Protein 6RQQ (pdb70)

GO terms:
  GO:0005886 plasma membrane (C, IDA)
  GO:0008270 zinc ion binding (F, IDA)
  GO:0004089 carbonate dehydratase activity (F, IDA)
  GO:0016020 membrane (C, TAS)
  GO:0004089 carbonate dehydratase activity (F, TAS)
  GO:0005886 plasma membrane (C, TAS)
  GO:0005515 protein binding (F, IPI)
  GO:0140677 molecular function activator activity (F, IDA)

Sequence (511 aa):
HWRYGGDPPWPRVSSPACAGRFQSPVDIRPQLAAFSSPALRPLELLSGFQLPPLPELLRLRNNGHHSVQLTLPPGLEMMKLGPGREYRALQLHLLHWGAAGRPGSEHTVEEGHRFPAEIHVVHLSTKYARVDEALGRPGGLAVLAAFLLEEEGPEENSSAYEQLLSRLEEIAEEGSETQVPGLDISALLPSDFSRYFQYEGSLTTPPCAQGVIWTVFNQTVSLSAKQLHTLSDTLWGPGDSRLLQLNFRATQPLNGRVIEASFPAGVDHWRYGGDPPWPRVSSPACAGRFQSPVDIRPQQLAAFSSPALRPLELLSGFQLPPLPELLRLRNNGHHSVQLTLPPGLEMMKLGPGREYRALQLHLLHWGAAGRPGSEHTVEGHRFPAEIHVVHLSTKARVDEALGRPGGLAVLAAFLLEEEGPEENSSAYEQLLSRLEEIAEEGSETQVPGLDISALLPSDFSRYFQYEGSLTTPPCAQGVIWTVFNQTVSLSAKQLHTLSDTLWGPGDSRLLQLNFRATQPLNGRVIEASFPPAGVD

Solvent-accessible surface area: 23249 Å² total; per-residue (Å²): 164,54,147,48,57,63,137,83,64,36,51,185,131,16,101,56,5,70,30,145,81,3,0,0,0,43,0,119,23,122,118,19,42,110,20,84,81,11,142,68,7,109,38,58,44,5,145,31,77,92,134,102,83,8,114,3,80,0,40,3,24,6,5,52,0,62,10,32,135,52,2,102,2,67,6,13,119,84,67,80,6,81,7,50,34,1,25,9,3,2,2,20,62,82,140,59,0,0,0,0,6,32,98,56,102,64,24,43,1,0,0,1,0,15,0,4,14,67,169,34,77,131,61,91,44,1,67,43,125,114,14,0,6,1,4,0,0,0,4,0,55,112,12,134,139,97,30,88,15,2,50,87,8,8,65,59,2,62,90,0,10,72,70,37,38,90,14,99,2,59,8,7,55,0,27,48,0,10,5,104,30,50,43,115,0,2,10,10,81,0,0,34,8,37,26,70,0,15,52,7,2,22,4,0,0,1,66,70,32,11,57,0,14,43,142,2,26,42,24,2,9,26,3,0,27,3,27,63,62,71,62,8,52,53,1,44,20,66,49,41,86,56,55,80,36,90,8,59,3,14,16,100,48,63,147,178,181,55,86,12,87,39,142,56,84,32,48,183,137,17,103,56,5,70,30,147,80,3,0,0,0,42,0,116,27,108,125,19,43,109,19,83,32,11,142,67,7,110,37,59,44,5,147,30,76,94,132,102,82,8,117,3,81,0,38,0,19,6,4,54,0,62,10,32,136,52,2,102,2,71,5,14,32,17,52,50,5,84,7,51,33,2,25,8,3,2,2,20,70,84,139,60,0,0,0,0,6,31,94,56,102,66,24,43,1,0,0,1,0,15,0,6,19,60,86,85,131,59,89,63,10,65,44,126,76,12,8,5,1,3,0,0,0,4,0,54,114,12,136,138,100,30,84,17,2,52,90,9,8,63,58,2,132,92,0,17,125,70,38,37,92,14,99,1,60,8,8,55,0,27,47,0,10,4,105,29,49,44,115,0,2,11,10,82,0,0,32,8,37,26,69,0,15,53,6,2,19,4,0,0,1,66,70,32,12,56,0,15,42,155,4,25,94,40,1,10,56,16,1,84,1,30,70,130,49,91,2,45,55,0,44,21,66,49,41,87,56,54,80,36,89,9,59,2,14,19,97,27,60,129,194

InterPro domains:
  IPR001148 Alpha carbonic anhydrase domain [PF00194] (148-390)
  IPR001148 Alpha carbonic anhydrase domain [PS51144] (139-390)
  IPR001148 Alpha carbonic anhydrase domain [SM01057] (141-390)
  IPR018338 Carbonic anhydrase, alpha-class, conserved site [PS00162] (237-253)
  IPR023561 Carbonic anhydrase, alpha-class [PTHR18952] (139-385)
  IPR036398 Alpha carbonic anhydrase domain superfamily [G3DSA:3.10.200.10] (140-399)
  IPR036398 Alpha carbonic anhydrase domain superfamily [SSF51069] (140-390)

Nearest PDB structures (foldseek):
  6rqu-assembly1_A  TM=1.000E+00  e=1.188E-52  Homo sapiens
  6y74-assembly1_B  TM=9.932E-01  e=5.624E-49  Homo sapiens
  8co0-assembly1_A  TM=9.921E-01  e=6.975E-47  Homo sapiens
  6g9u-assembly1_B  TM=1.000E+00  e=5.061E-46  Homo sapiens
  9flf-assembly1_A  TM=1.000E+00  e=1.130E-45  Homo sapiens

Foldseek 3Di:
DDDPDDDPDPCVPQVCCPPAFADDAEAEQAQFAADQQFFFKDKPPLADAQPPWWKWAQQQLWIKTFDDWDIWIARHVPQIWTWGIKTKWAAAVVDAADAYHYVNHGAGMKMKTKIAGPVDDDPVVQFQAASGMEIEMAGEHADADALVQLCQVLVCLQVNQENGDMDIGTRGRNCSQDDPGRQKWKWWWHFPQHPNGTTNYIYIYHPDHHHHHPVSSNSRAARHAHPPGHGNHSSYHHHDDNNPTHMHINDRDHDD/DDDPPDVPDDCVPQVCQPPQFADDAEAEQQQFAADQQFFFKDKPPLADAQPPWWKWAQQQLWIKTFDDWDIWIARHPPQIWTWGIKTKWAAAVVDAADAYHYVPHGAGMKMKTKIAGPVPDPVVQFQAASGMEIEMAGEHADADALVQCCQVLVCLQVNQEHGDMDIGTRGRNCSQDDPGRQKWKWWWHFPQDPNGTTNYIYIYHPDHHHHHPVSSNSRAARHAHPPGHGNRSSYHHHDDNNPTHMHINDRDDDD

B-factor: mean 22.8, std 10.6, range [8.65, 85.71]

Organism: Homo sapiens (NCBI:txid9606)

Secondary structure (DSSP, 8-state):
---SSSSS-STTT-GGGG-SS-S--EE-GGGSEE-TT-PPPEEES-B--S-S-EEEEE-SS-EEEEPPTT-EEEEETTEEEEEEEEEEEE-BTTB---SSEETTEEPSEEEEEEEEETT-SSHHHHTTS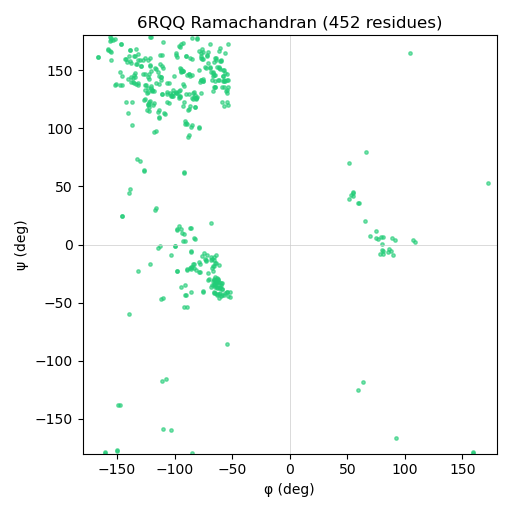TTSEEEEEEEEEE-SS--HHHHHHHTTSGGG-STT-EEEE---BGGGGS-S--S-EEEEEEE-SSTT--EEEEEEEESS-EEE-HHHHHHHHHS-B-STT-BS----PPP---TT---EESS-----/---SS-SS-GGGT-GGGG-SS-S--EE-GGGSEE-TT-PPPEEES-B--S-S-EEEEE-SS-EEEEPPTT-EEEEETTEEEEEEEEEEEE-BTTB---SSEETTEEPSEEEEEEEEE----HHHHTTSTTSEEEEEEEEEE-SS--HHHHHHHTTSGGG-STT-EEEE---BGGGGS-S--S-EEEEEEE-SSTT--EEEEEEEESS-EEE-HHHHHHHHHS-B-STT-B-----PPP---TTPPPEESSPPP--

Structure (mmCIF, N/CA/C/O backbone):
data_6RQQ
#
_entry.id   6RQQ
#
_cell.length_a   48.940
_cell.length_b   65.100
_cell.length_c   76.290
_cell.angle_alpha   90.000
_cell.angle_beta   92.860
_cell.angle_gamma   90.000
#
_symmetry.space_group_name_H-M   'P 1 21 1'
#
loop_
_entity.id
_entity.type
_entity.pdbx_description
1 polymer 'Carbonic anhydrase 9'
2 non-polymer 'ZINC ION'
3 non-polymer 'FORMIC ACID'
4 water water
#
loop_
_atom_site.group_PDB
_atom_site.id
_atom_site.type_symbol
_atom_site.label_atom_id
_atom_site.label_alt_id
_atom_site.label_comp_id
_atom_site.label_asym_id
_atom_site.label_entity_id
_atom_site.label_seq_id
_atom_site.pdbx_PDB_ins_code
_atom_site.Cartn_x
_atom_site.Cartn_y
_atom_site.Cartn_z
_atom_site.occupancy
_atom_site.B_iso_or_equiv
_atom_site.auth_seq_id
_atom_site.auth_comp_id
_atom_site.auth_asym_id
_atom_site.auth_atom_id
_atom_site.pdbx_PDB_model_num
ATOM 1 N N . HIS A 1 1 ? 15.422 23.453 20.878 1.00 59.48 140 HIS A N 1
ATOM 2 C CA . HIS A 1 1 ? 14.502 22.653 21.678 1.00 54.29 140 HIS A CA 1
ATOM 3 C C . HIS A 1 1 ? 14.743 21.167 21.430 1.00 45.82 140 HIS A C 1
ATOM 4 O O . HIS A 1 1 ? 14.577 20.677 20.311 1.00 44.33 140 HIS A O 1
ATOM 11 N N . TRP A 1 2 ? 15.131 20.459 22.489 1.00 37.43 141 TRP A N 1
ATOM 12 C CA . TRP A 1 2 ? 15.512 19.059 22.382 1.00 33.20 141 TRP A CA 1
ATOM 13 C C . TRP A 1 2 ? 14.315 18.197 21.993 1.00 27.06 141 TRP A C 1
ATOM 14 O O . TRP A 1 2 ? 13.153 18.555 22.209 1.00 29.80 141 TRP A O 1
ATOM 25 N N . ARG A 1 3 ? 14.616 17.035 21.418 1.00 24.62 142 ARG A N 1
ATOM 26 C CA . ARG A 1 3 ? 13.589 16.111 20.966 1.00 28.28 142 ARG A CA 1
ATOM 27 C C . ARG A 1 3 ? 14.004 14.687 21.300 1.00 27.96 142 ARG A C 1
ATOM 28 O O . ARG A 1 3 ? 15.174 14.398 21.563 1.00 25.34 142 ARG A O 1
ATOM 36 N N . TYR A 1 4 ? 13.028 13.785 21.288 1.00 32.45 143 TYR A N 1
ATOM 37 C CA . TYR A 1 4 ? 13.278 12.381 21.589 1.00 35.56 143 TYR A CA 1
ATOM 38 C C . TYR A 1 4 ? 13.705 11.618 20.339 1.00 41.40 143 TYR A C 1
ATOM 39 O O . TYR A 1 4 ? 12.956 11.534 19.365 1.00 45.12 143 TYR A O 1
ATOM 48 N N . GLY A 1 5 ? 14.912 11.064 20.374 1.00 46.41 144 GLY A N 1
ATOM 49 C CA . GLY A 1 5 ? 15.439 10.312 19.250 1.00 60.15 144 GLY A CA 1
ATOM 50 C C . GLY A 1 5 ? 16.484 11.088 18.472 1.00 65.70 144 GLY A C 1
ATOM 51 O O . GLY A 1 5 ? 16.611 12.302 18.627 1.00 62.54 144 GLY A O 1
ATOM 52 N N . GLY A 1 6 ? 17.234 10.382 17.632 1.00 66.19 145 GLY A N 1
ATOM 53 C CA . GLY A 1 6 ? 18.270 11.004 16.829 1.00 63.24 145 GLY A CA 1
ATOM 54 C C . GLY A 1 6 ? 19.630 10.971 17.507 1.00 59.23 145 GLY A C 1
ATOM 55 O O . GLY A 1 6 ? 19.809 10.249 18.488 1.00 65.05 145 GLY A O 1
ATOM 56 N N . ASP A 1 7 ? 20.593 11.742 17.000 1.00 61.61 146 ASP A N 1
ATOM 57 C CA . ASP A 1 7 ? 20.402 12.607 15.836 1.00 60.86 146 ASP A CA 1
ATOM 58 C C . ASP A 1 7 ? 19.416 13.731 16.137 1.00 62.33 146 ASP A C 1
ATOM 59 O O . ASP A 1 7 ? 18.245 13.658 15.766 1.00 56.67 146 ASP A O 1
ATOM 64 N N . PRO A 1 8 ? 19.899 14.769 16.812 1.00 65.52 147 PRO A N 1
ATOM 65 C CA . PRO A 1 8 ? 21.305 14.825 17.242 1.00 55.88 147 PRO A CA 1
ATOM 66 C C . PRO A 1 8 ? 21.471 14.397 18.696 1.00 49.64 147 PRO A C 1
ATOM 67 O O . PRO A 1 8 ? 20.490 14.395 19.445 1.00 46.52 147 PRO A O 1
ATOM 71 N N . PRO A 1 9 ? 22.751 14.025 19.089 1.00 49.12 148 PRO A N 1
ATOM 72 C CA . PRO A 1 9 ? 22.850 13.626 20.504 1.00 47.21 148 PRO A CA 1
ATOM 73 C C . PRO A 1 9 ? 22.294 14.696 21.437 1.00 30.73 148 PRO A C 1
ATOM 74 O O . PRO A 1 9 ? 21.966 15.795 20.989 1.00 29.56 148 PRO A O 1
ATOM 78 N N . TRP A 1 10 ? 22.192 14.372 22.722 1.00 26.68 149 TRP A N 1
ATOM 79 C CA . TRP A 1 10 ? 21.675 15.311 23.711 1.00 23.00 149 TRP A CA 1
ATOM 80 C C . TRP A 1 10 ? 22.798 16.139 24.326 1.00 22.47 149 TRP A C 1
ATOM 81 O O . TRP A 1 10 ? 22.612 17.311 24.650 1.00 22.20 149 TRP A O 1
ATOM 92 N N . PRO A 1 11 ? 23.964 15.520 24.483 1.00 21.56 150 PRO A N 1
ATOM 93 C CA . PRO A 1 11 ? 25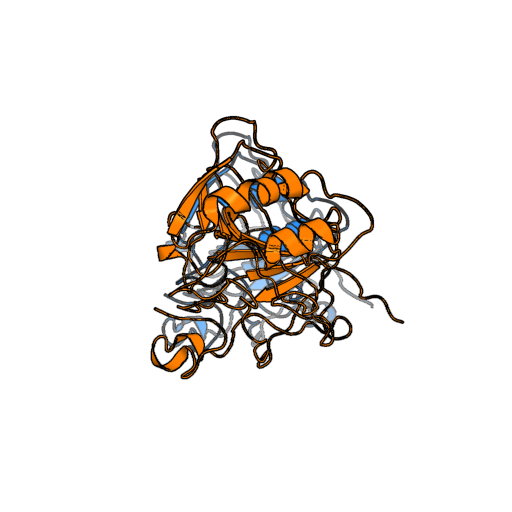.134 16.206 25.068 1.00 22.18 150 PRO A CA 1
ATOM 94 C C . PRO A 1 11 ? 25.707 17.335 24.225 1.00 21.07 150 PRO A C 1
ATOM 95 O O . PRO A 1 11 ? 26.446 18.167 24.764 1.00 24.90 150 PRO A O 1
ATOM 99 N N . ARG A 1 12 ? 25.402 17.399 22.927 1.00 24.23 151 ARG A N 1
ATOM 100 C CA . ARG A 1 12 ? 25.889 18.517 22.122 1.00 24.74 151 ARG A CA 1
ATOM 101 C C . ARG A 1 12 ? 25.360 19.844 22.647 1.00 26.95 151 ARG A C 1
ATOM 102 O O . ARG A 1 12 ? 26.071 20.857 22.633 1.00 27.89 151 ARG A O 1
ATOM 110 N N . VAL A 1 13 ? 24.116 19.855 23.117 1.00 26.54 152 VAL A N 1
ATOM 111 C CA . VAL A 1 13 ? 23.444 21.067 23.565 1.00 23.52 152 VAL A CA 1
ATOM 112 C C . VAL A 1 13 ? 23.449 21.116 25.087 1.00 26.46 152 VAL A C 1
ATOM 113 O O . VAL A 1 13 ? 23.550 22.195 25.686 1.00 24.04 152 VAL A O 1
ATOM 117 N N A SER A 1 14 ? 23.329 19.951 25.723 0.20 23.35 153 SER A N 1
ATOM 118 N N B SER A 1 14 ? 23.375 19.946 25.723 0.80 23.19 153 SER A N 1
ATOM 119 C CA A SER A 1 14 ? 23.253 19.840 27.179 0.20 22.96 153 SER A CA 1
ATOM 120 C CA B SER A 1 14 ? 23.251 19.834 27.176 0.80 22.77 153 SER A CA 1
ATOM 121 C C A SER A 1 14 ? 24.344 18.884 27.641 0.20 22.34 153 SER A C 1
ATOM 122 C C B SER A 1 14 ? 24.329 18.889 27.690 0.80 22.32 153 SER A C 1
ATOM 123 O O A SER A 1 14 ? 24.118 17.670 27.744 0.20 19.67 153 SER A O 1
ATOM 124 O O B SER A 1 14 ? 24.077 17.691 27.892 0.80 19.13 153 SER A O 1
ATOM 129 N N . PRO A 1 15 ? 25.541 19.399 27.936 1.00 20.48 154 PRO A N 1
ATOM 130 C CA . PRO A 1 15 ? 26.671 18.506 28.260 1.00 20.67 154 PRO A CA 1
ATOM 131 C C . PRO A 1 15 ? 26.466 17.587 29.457 1.00 19.14 154 PRO A C 1
ATOM 132 O O . PRO A 1 15 ? 27.037 16.489 29.471 1.00 20.24 154 PRO A O 1
ATOM 136 N N . ALA A 1 16 ? 25.686 17.995 30.463 1.00 19.84 155 ALA A N 1
ATOM 137 C CA . ALA A 1 16 ? 25.482 17.150 31.635 1.00 19.95 155 ALA A CA 1
ATOM 138 C C . ALA A 1 16 ? 24.764 15.854 31.290 1.00 17.02 155 ALA A C 1
ATOM 139 O O . ALA A 1 16 ? 24.784 14.915 32.092 1.00 19.29 155 ALA A O 1
ATOM 141 N N . CYS A 1 17 ? 24.137 15.777 30.117 1.00 17.69 156 CYS A N 1
ATOM 142 C CA . CYS A 1 17 ? 23.507 14.532 29.698 1.00 17.68 156 CYS A CA 1
ATOM 143 C C . CYS A 1 17 ? 24.510 13.427 29.416 1.00 19.46 156 CYS A C 1
ATOM 144 O O . CYS A 1 17 ? 24.106 12.267 29.285 1.00 19.83 156 CYS A O 1
ATOM 147 N N . ALA A 1 18 ? 25.797 13.752 29.334 1.00 19.82 157 ALA A N 1
ATOM 148 C CA . ALA A 1 18 ? 26.854 12.760 29.210 1.00 21.92 157 ALA A CA 1
ATOM 149 C C . ALA A 1 18 ? 27.472 12.379 30.554 1.00 22.14 157 ALA A C 1
ATOM 150 O O . ALA A 1 18 ? 28.541 11.754 30.576 1.00 25.20 157 ALA A O 1
ATOM 152 N N . GLY A 1 19 ? 26.838 12.743 31.666 1.00 21.18 158 GLY A N 1
ATOM 153 C CA . GLY A 1 19 ? 27.341 12.367 32.976 1.00 21.36 158 GLY A CA 1
ATOM 154 C C . GLY A 1 19 ? 27.407 10.860 33.155 1.00 20.30 158 GLY A C 1
ATOM 155 O O . GLY A 1 19 ? 26.875 10.078 32.371 1.00 22.34 158 GLY A O 1
ATOM 156 N N . ARG A 1 20 ? 28.073 10.447 34.237 1.00 21.61 159 ARG A N 1
ATOM 157 C CA . ARG A 1 20 ? 28.308 9.025 34.470 1.00 22.28 159 ARG A CA 1
ATOM 158 C C . ARG A 1 20 ? 27.143 8.319 35.158 1.00 23.17 159 ARG A C 1
ATOM 159 O O . ARG A 1 20 ? 27.090 7.082 35.132 1.00 22.13 159 ARG A O 1
ATOM 174 N N . PHE A 1 21 ? 26.220 9.063 35.772 1.0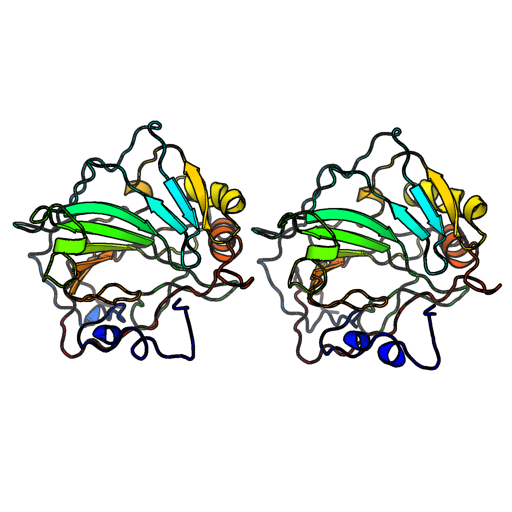0 20.36 160 PHE A N 1
ATOM 175 C CA . PHE A 1 21 ? 25.185 8.478 36.621 1.00 21.35 160 PHE A CA 1
ATOM 176 C C . PHE A 1 21 ? 23.805 8.937 36.156 1.00 16.11 160 PHE A C 1
ATOM 177 O O . PHE A 1 21 ? 23.059 9.606 36.873 1.00 19.07 160 PHE A O 1
ATOM 185 N N . GLN A 1 22 ? 23.461 8.534 34.942 1.00 16.99 161 GLN A N 1
ATOM 186 C CA . GLN A 1 22 ? 22.251 8.963 34.268 1.00 16.24 161 GLN A CA 1
ATOM 187 C C . GLN A 1 22 ? 21.138 7.927 34.399 1.00 16.08 161 GLN A C 1
ATOM 188 O O . GLN A 1 22 ? 21.364 6.763 34.750 1.00 16.78 161 GLN A O 1
ATOM 194 N N . SER A 1 23 ? 19.919 8.383 34.128 1.00 14.31 162 SER A N 1
ATOM 195 C CA . SER A 1 23 ? 18.721 7.558 34.091 1.00 14.14 162 SER A CA 1
ATOM 196 C C . SER A 1 23 ? 18.079 7.661 32.714 1.00 15.06 162 SER A C 1
ATOM 197 O O . SER A 1 23 ? 18.337 8.618 31.973 1.00 15.86 162 SER A O 1
ATOM 200 N N . PRO A 1 24 ? 17.220 6.697 32.329 1.00 14.26 163 PRO A N 1
ATOM 201 C CA . PRO A 1 24 ? 16.816 5.493 33.061 1.00 14.29 163 PRO A CA 1
ATOM 202 C C . PRO A 1 24 ? 17.859 4.390 32.923 1.00 15.34 163 PRO A C 1
ATOM 203 O O . PRO A 1 24 ? 18.855 4.574 32.216 1.00 16.81 163 PRO A O 1
ATOM 207 N N . VAL A 1 25 ? 17.641 3.263 33.607 1.00 15.05 164 VAL A N 1
ATOM 208 C CA . VAL A 1 25 ? 18.552 2.128 33.582 1.00 14.64 164 VAL A CA 1
ATOM 209 C C . VAL A 1 25 ? 17.751 0.847 33.389 1.00 15.63 164 VAL A C 1
ATOM 210 O O . VAL A 1 25 ? 16.529 0.804 33.584 1.00 15.54 164 VAL A O 1
ATOM 214 N N . ASP A 1 26 ? 18.466 -0.205 32.981 1.00 16.21 165 ASP A N 1
ATOM 215 C CA . ASP A 1 26 ? 17.931 -1.560 32.975 1.00 15.89 165 ASP A CA 1
ATOM 216 C C . ASP A 1 26 ? 18.112 -2.166 34.358 1.00 16.09 165 ASP A C 1
ATOM 217 O O . ASP A 1 26 ? 19.232 -2.204 34.884 1.00 18.05 165 ASP A O 1
ATOM 222 N N . ILE A 1 27 ? 17.016 -2.649 34.939 1.00 15.65 166 ILE A N 1
ATOM 223 C CA . ILE A 1 27 ? 17.014 -3.261 36.260 1.00 15.89 166 ILE A CA 1
ATOM 224 C C . ILE A 1 27 ? 17.122 -4.768 36.084 1.00 15.21 166 ILE A C 1
ATOM 225 O O . ILE A 1 27 ? 16.338 -5.368 35.348 1.00 16.32 166 ILE A O 1
ATOM 230 N N . ARG A 1 28 ? 18.091 -5.382 36.757 1.00 16.95 167 ARG A N 1
ATOM 231 C CA . ARG A 1 28 ? 18.242 -6.836 36.736 1.00 18.01 167 ARG A CA 1
ATOM 232 C C . ARG A 1 28 ? 18.020 -7.339 38.153 1.00 16.68 167 ARG A C 1
ATOM 233 O O . ARG A 1 28 ? 18.932 -7.262 38.996 1.00 18.56 167 ARG A O 1
ATOM 241 N N . PRO A 1 29 ? 16.806 -7.808 38.474 1.00 17.68 168 PRO A N 1
ATOM 242 C CA . PRO A 1 29 ? 16.452 -8.037 39.884 1.00 18.95 168 PRO A CA 1
ATOM 243 C C . PRO A 1 29 ? 17.340 -9.036 40.609 1.00 21.10 168 PRO A C 1
ATOM 244 O O . PRO A 1 29 ? 17.613 -8.843 41.798 1.00 21.24 168 PRO A O 1
ATOM 248 N N . GLN A 1 30 ? 17.820 -10.082 39.931 1.00 19.36 169 GLN A N 1
ATOM 249 C CA . GLN A 1 30 ? 18.680 -11.068 40.584 1.00 22.21 169 GLN A CA 1
ATOM 250 C C . GLN A 1 30 ? 20.021 -10.483 41.015 1.00 21.44 169 GLN A C 1
ATOM 251 O O . GLN A 1 30 ? 20.702 -11.085 41.854 1.00 25.16 169 GLN A O 1
ATOM 257 N N . LEU A 1 31 ? 20.419 -9.338 40.456 1.00 19.51 170 LEU A N 1
ATOM 258 C CA . LEU A 1 31 ? 21.684 -8.693 40.778 1.00 21.51 170 LEU A CA 1
ATOM 259 C C . LEU A 1 31 ? 21.530 -7.490 41.695 1.00 18.82 170 LEU A C 1
ATOM 260 O O . LEU A 1 31 ? 22.539 -6.947 42.150 1.00 22.92 170 LEU A O 1
ATOM 265 N N . ALA A 1 32 ? 20.303 -7.043 41.953 1.00 18.54 171 ALA A N 1
ATOM 266 C CA . ALA A 1 32 ? 20.099 -5.930 42.865 1.00 17.64 171 ALA A CA 1
ATOM 267 C C . ALA A 1 32 ? 20.494 -6.335 44.278 1.00 18.74 171 ALA A C 1
ATOM 268 O O . ALA A 1 32 ? 20.376 -7.499 44.671 1.00 20.38 171 ALA A O 1
ATOM 270 N N . ALA A 1 33 ? 20.982 -5.366 45.039 1.00 16.82 172 ALA A N 1
ATOM 271 C CA . ALA A 1 33 ? 21.398 -5.618 46.410 1.00 17.91 172 ALA A CA 1
ATOM 272 C C . ALA A 1 33 ? 20.173 -5.576 47.314 1.00 16.08 172 ALA A C 1
ATOM 273 O O . ALA A 1 33 ? 19.500 -4.543 47.411 1.00 16.56 172 ALA A O 1
ATOM 275 N N . PHE A 1 34 ? 19.867 -6.691 47.967 1.00 17.13 173 PHE A N 1
ATOM 276 C CA . PHE A 1 34 ? 18.759 -6.717 48.911 1.00 16.51 173 PHE A CA 1
ATOM 277 C C . PHE A 1 34 ? 19.084 -5.835 50.110 1.00 17.00 173 PHE A C 1
ATOM 278 O O . PHE A 1 34 ? 20.111 -6.024 50.774 1.00 19.29 173 PHE A O 1
ATOM 286 N N A SER A 1 35 ? 18.236 -4.838 50.360 0.43 16.09 174 SER A N 1
ATOM 287 N N B SER A 1 35 ? 18.183 -4.906 50.423 0.57 16.02 174 SER A N 1
ATOM 288 C CA A SER A 1 35 ? 18.442 -3.883 51.448 0.43 18.84 174 SER A CA 1
ATOM 289 C CA B SER A 1 35 ? 18.429 -3.882 51.434 0.57 18.80 174 SER A CA 1
ATOM 290 C C A SER A 1 35 ? 17.215 -3.867 52.345 0.43 19.98 174 SER A C 1
ATOM 291 C C B SER A 1 35 ? 17.234 -3.814 52.373 0.57 20.02 174 SER A C 1
ATOM 292 O O A SER A 1 35 ? 16.217 -3.197 52.030 0.43 18.86 174 SER A O 1
ATOM 293 O O B SER A 1 35 ? 16.283 -3.058 52.128 0.57 18.59 174 SER A O 1
ATOM 298 N N . PRO A 1 36 ? 17.251 -4.577 53.474 1.00 20.97 175 PRO A N 1
ATOM 299 C CA . PRO A 1 36 ? 16.096 -4.571 54.389 1.00 24.42 175 PRO A CA 1
ATOM 300 C C . PRO A 1 36 ? 15.868 -3.243 55.103 1.00 20.21 175 PRO A C 1
ATOM 301 O O . PRO A 1 36 ? 14.862 -3.115 55.813 1.00 26.89 175 PRO A O 1
ATOM 305 N N . ALA A 1 37 ? 16.756 -2.260 54.947 1.00 22.90 176 ALA A N 1
ATOM 306 C CA . ALA A 1 37 ? 16.494 -0.916 55.445 1.00 24.39 176 ALA A CA 1
ATOM 307 C C . ALA A 1 37 ? 15.454 -0.175 54.615 1.00 23.01 176 ALA A C 1
ATOM 308 O O . ALA A 1 37 ? 14.952 0.861 55.060 1.00 22.08 176 ALA A O 1
ATOM 310 N N . LEU A 1 38 ? 15.120 -0.670 53.427 1.00 18.69 177 LEU A N 1
ATOM 311 C CA . LEU A 1 38 ? 14.153 -0.013 52.548 1.00 17.01 177 LEU A CA 1
ATOM 312 C C . LEU A 1 38 ? 12.764 -0.467 52.974 1.00 16.62 177 LEU A C 1
ATOM 313 O O . LEU A 1 38 ? 12.338 -1.582 52.653 1.00 19.38 177 LEU A O 1
ATOM 318 N N . ARG A 1 39 ? 12.046 0.397 53.680 1.00 17.38 178 ARG A N 1
ATOM 319 C CA . ARG A 1 39 ? 10.751 0.069 54.251 1.00 18.23 178 ARG A CA 1
ATOM 320 C C . ARG A 1 39 ? 9.634 0.531 53.323 1.00 18.60 178 ARG A C 1
ATOM 321 O O . ARG A 1 39 ? 9.883 1.204 52.320 1.00 17.36 178 ARG A O 1
ATOM 329 N N . PRO A 1 40 ? 8.383 0.151 53.598 1.00 16.54 179 PRO A N 1
ATOM 330 C CA . PRO A 1 40 ? 7.293 0.557 52.704 1.00 16.76 179 PRO A CA 1
ATOM 331 C C . PRO A 1 40 ? 7.208 2.068 52.552 1.00 19.35 179 PRO A C 1
ATOM 332 O O . PRO A 1 40 ? 7.407 2.825 53.503 1.00 17.27 179 PRO A O 1
ATOM 336 N N . LEU A 1 41 ? 6.911 2.504 51.331 1.00 16.23 180 LEU A N 1
ATOM 337 C CA . LEU A 1 41 ? 6.796 3.928 51.061 1.00 17.01 180 LEU A CA 1
ATOM 338 C C . LEU A 1 41 ? 5.598 4.499 51.809 1.00 16.55 180 LEU A C 1
ATOM 339 O O . LEU A 1 41 ? 4.580 3.826 51.998 1.00 18.45 180 LEU A O 1
ATOM 344 N N . GLU A 1 42 ? 5.719 5.756 52.226 1.00 16.91 181 GLU A N 1
ATOM 345 C CA . GLU A 1 42 ? 4.664 6.431 52.974 1.00 18.28 181 GLU A CA 1
ATOM 346 C C . GLU A 1 42 ? 4.241 7.700 52.255 1.00 16.99 181 GLU A C 1
ATOM 347 O O . GLU A 1 42 ? 5.053 8.608 52.048 1.00 18.72 181 GLU A O 1
ATOM 353 N N . LEU A 1 43 ? 2.966 7.769 51.902 1.00 16.03 182 LEU A N 1
ATOM 354 C CA A LEU A 1 43 ? 2.411 8.926 51.228 0.51 15.90 182 LEU A CA 1
ATOM 355 C CA B LEU A 1 43 ? 2.376 8.904 51.206 0.49 15.95 182 LEU A CA 1
ATOM 356 C C . LEU A 1 43 ? 1.312 9.532 52.091 1.00 17.98 182 LEU A C 1
ATOM 357 O O . LEU A 1 43 ? 0.603 8.825 52.816 1.00 21.16 182 LEU A O 1
ATOM 366 N N . SER A 1 44 ? 1.186 10.855 52.029 1.00 15.84 183 SER A N 1
ATOM 367 C CA . SER A 1 44 ? 0.077 11.502 52.710 1.00 18.03 183 SER A CA 1
ATOM 368 C C . SER A 1 44 ? -0.365 12.708 51.897 1.00 16.57 183 SER A C 1
ATOM 369 O O . SER A 1 44 ? 0.451 13.384 51.265 1.00 16.82 183 SER A O 1
ATOM 372 N N . GLY A 1 45 ? -1.671 12.963 51.922 1.00 14.88 184 GLY A N 1
ATOM 373 C CA . GLY A 1 45 ? -2.259 14.059 51.182 1.00 16.41 184 GLY A CA 1
ATOM 374 C C . GLY A 1 45 ? -2.502 13.796 49.714 1.00 14.38 184 GLY A C 1
ATOM 375 O O . GLY A 1 45 ? -2.891 14.721 48.995 1.00 16.33 184 GLY A O 1
ATOM 376 N N . PHE A 1 46 ? -2.300 12.569 49.234 1.00 14.31 185 PHE A N 1
ATOM 377 C CA . PHE A 1 46 ? -2.487 12.286 47.817 1.00 13.56 185 PHE A CA 1
ATOM 378 C C . PHE A 1 46 ? -3.952 12.128 47.423 1.00 14.13 185 PHE A C 1
ATOM 379 O O . PHE A 1 46 ? -4.258 12.153 46.229 1.00 15.05 185 PHE A O 1
ATOM 387 N N . GLN A 1 47 ? -4.861 11.944 48.382 1.00 15.38 186 GLN A N 1
ATOM 388 C CA . GLN A 1 47 ? -6.285 11.800 48.074 1.00 16.10 186 GLN A CA 1
ATOM 389 C C . GLN A 1 47 ? -6.889 13.195 48.035 1.00 18.27 186 GLN A C 1
ATOM 390 O O . GLN A 1 47 ? -7.290 13.741 49.065 1.00 21.31 186 GLN A O 1
ATOM 396 N N . LEU A 1 48 ? -6.951 13.778 46.838 1.00 16.48 187 LEU A N 1
ATOM 397 C CA . LEU A 1 48 ? -7.350 15.166 46.674 1.00 17.81 187 LEU A CA 1
ATOM 398 C C . LEU A 1 48 ? -8.864 15.293 46.556 1.00 18.97 187 LEU A C 1
ATOM 399 O O . LEU A 1 48 ? -9.526 14.419 45.990 1.00 20.18 187 LEU A O 1
ATOM 404 N N . PRO A 1 49 ? -9.410 16.392 47.075 1.00 20.71 188 PRO A N 1
ATOM 405 C CA . PRO A 1 49 ? -10.832 16.703 46.863 1.00 25.10 188 PRO A CA 1
ATOM 406 C C . PRO A 1 49 ? -11.060 17.219 45.453 1.00 22.41 188 PRO A C 1
ATOM 407 O O . PRO A 1 49 ? -10.102 17.589 44.758 1.00 20.23 188 PRO A O 1
ATOM 411 N N . PRO A 1 50 ? -12.313 17.266 44.990 1.00 23.05 189 PRO A N 1
ATOM 412 C CA . PRO A 1 50 ? -12.563 17.686 43.598 1.00 23.60 189 PRO A CA 1
ATOM 413 C C . PRO A 1 50 ? -12.119 19.104 43.280 1.00 22.44 189 PRO A C 1
ATOM 414 O O . PRO A 1 50 ? -11.721 19.374 42.140 1.00 20.90 189 PRO A O 1
ATOM 418 N N . LEU A 1 51 ? -12.184 20.022 44.242 1.00 22.13 190 LEU A N 1
ATOM 419 C CA . LEU A 1 51 ? -11.717 21.381 44.065 1.00 20.40 190 LEU A CA 1
ATOM 420 C C . LEU A 1 51 ? -10.660 21.704 45.109 1.00 21.16 190 LEU A C 1
ATOM 421 O O . LEU A 1 51 ? -10.776 21.272 46.263 1.00 23.68 190 LEU A O 1
ATOM 426 N N . PRO A 1 52 ? -9.622 22.458 44.745 1.00 18.95 191 PRO A N 1
ATOM 427 C CA . PRO A 1 52 ? -9.466 23.060 43.413 1.00 21.68 191 PRO A CA 1
ATOM 428 C C . PRO A 1 52 ? -9.007 22.097 42.325 1.00 19.47 191 PRO A C 1
ATOM 429 O O . PRO A 1 52 ? -8.475 21.028 42.621 1.00 19.82 191 PRO A O 1
ATOM 433 N N . GLU A 1 53 ? -9.204 22.497 41.073 1.00 17.19 192 GLU A N 1
ATOM 434 C CA . GLU A 1 53 ? -8.782 21.702 39.931 1.00 15.54 192 GLU A CA 1
ATOM 435 C C . GLU A 1 53 ? -7.261 21.775 39.770 1.00 15.19 192 GLU A C 1
ATOM 436 O O . GLU A 1 53 ? -6.577 22.595 40.389 1.00 16.11 192 GLU A O 1
ATOM 442 N N A LEU A 1 54 ? -6.736 20.911 38.902 0.60 14.75 193 LEU A N 1
ATOM 443 N N B LEU A 1 54 ? -6.736 20.888 38.929 0.40 14.74 193 LEU A N 1
ATOM 444 C CA A LEU A 1 54 ? -5.303 20.794 38.655 0.60 13.50 193 LEU A CA 1
ATOM 445 C CA B LEU A 1 54 ? -5.310 20.801 38.651 0.40 13.52 193 LEU A CA 1
ATOM 446 C C A LEU A 1 54 ? -4.997 21.059 37.188 0.60 14.02 193 LEU A C 1
ATOM 447 C C B LEU A 1 54 ? -5.049 21.164 37.195 0.40 14.06 193 LEU A C 1
ATOM 448 O O A LEU A 1 54 ? -5.756 20.646 36.308 0.60 14.34 193 LEU A O 1
ATOM 449 O O B LEU A 1 54 ? -5.901 20.956 36.328 0.40 14.58 193 LEU A O 1
ATOM 458 N N . ARG A 1 55 ? -3.864 21.710 36.930 1.00 13.57 194 ARG A N 1
ATOM 459 C CA . ARG A 1 55 ? -3.454 22.015 35.563 1.00 13.97 194 ARG A CA 1
ATOM 460 C C . ARG A 1 55 ? -2.933 20.754 34.879 1.00 13.26 194 ARG A C 1
ATOM 461 O O . ARG A 1 55 ? -2.113 20.015 35.444 1.00 13.13 194 ARG A O 1
ATOM 469 N N . LEU A 1 56 ? -3.413 20.508 33.662 1.00 12.94 195 LEU A N 1
ATOM 470 C CA . LEU A 1 56 ? -2.960 19.405 32.819 1.00 14.04 195 LEU A CA 1
ATOM 471 C C . LEU A 1 56 ? -2.526 20.005 31.489 1.00 13.98 195 LEU A C 1
ATOM 472 O O . LEU A 1 56 ? -3.316 20.704 30.842 1.00 14.87 195 LEU A O 1
ATOM 477 N N . ARG A 1 57 ? -1.294 19.733 31.067 1.00 14.44 196 ARG A N 1
ATOM 478 C CA . ARG A 1 57 ? -0.710 20.434 29.926 1.00 16.24 196 ARG A CA 1
ATOM 479 C C . ARG A 1 57 ? 0.046 19.477 29.014 1.00 15.46 196 ARG A C 1
ATOM 480 O O . ARG A 1 57 ? 0.727 18.560 29.486 1.00 15.25 196 ARG A O 1
ATOM 488 N N . ASN A 1 58 ? -0.093 19.690 27.705 1.00 14.73 197 ASN A N 1
ATOM 489 C CA . ASN A 1 58 ? 0.742 19.041 26.696 1.00 14.80 197 ASN A CA 1
ATOM 490 C C . ASN A 1 58 ? 1.932 19.962 26.458 1.00 16.20 197 ASN A C 1
ATOM 491 O O . ASN A 1 58 ? 1.786 21.020 25.836 1.00 18.31 197 ASN A O 1
ATOM 496 N N . ASN A 1 59 ? 3.103 19.582 26.953 1.00 14.97 198 ASN A N 1
ATOM 497 C CA . ASN A 1 59 ? 4.290 20.412 26.787 1.00 17.96 198 ASN A CA 1
ATOM 498 C C . ASN A 1 59 ? 5.116 20.036 25.560 1.00 18.02 198 ASN A C 1
ATOM 499 O O . ASN A 1 59 ? 6.237 20.534 25.404 1.00 22.32 198 ASN A O 1
ATOM 504 N N . GLY A 1 60 ? 4.592 19.177 24.690 1.00 17.67 199 GLY A N 1
ATOM 505 C CA . GLY A 1 60 ? 5.311 18.727 23.520 1.00 21.40 199 GLY A CA 1
ATOM 506 C C . GLY A 1 60 ? 6.195 17.519 23.738 1.00 18.56 199 GLY A C 1
ATOM 507 O O . GLY A 1 60 ? 6.553 16.848 22.765 1.00 20.33 199 GLY A O 1
ATOM 508 N N A HIS A 1 61 ? 6.559 17.236 24.994 0.51 16.64 200 HIS A N 1
ATOM 509 N N B HIS A 1 61 ? 6.555 17.207 24.981 0.49 16.66 200 HIS A N 1
ATOM 510 C CA A HIS A 1 61 ? 7.370 16.082 25.356 0.51 16.78 200 HIS A CA 1
ATOM 511 C CA B HIS A 1 61 ? 7.324 16.002 25.258 0.49 17.07 200 HIS A CA 1
ATOM 512 C C A HIS A 1 61 ? 6.602 15.037 26.150 0.51 16.47 200 HIS A C 1
ATOM 513 C C B HIS A 1 61 ? 6.653 15.044 26.231 0.49 16.46 200 HIS A C 1
ATOM 514 O O A HIS A 1 61 ? 6.987 13.864 26.129 0.51 15.79 200 HIS A O 1
ATOM 515 O O B HIS A 1 61 ? 7.159 13.932 26.416 0.49 14.60 200 HIS A O 1
ATOM 528 N N . SER A 1 62 ? 5.541 15.437 26.846 1.00 14.58 201 SER A N 1
ATOM 529 C CA . SER A 1 62 ? 4.709 14.545 27.651 1.00 14.61 201 SER A CA 1
ATOM 530 C C . SER A 1 62 ? 3.408 15.292 27.933 1.00 13.09 201 SER A C 1
ATOM 531 O O . SER A 1 62 ? 3.226 16.444 27.525 1.00 16.03 201 SER A O 1
ATOM 534 N N . VAL A 1 63 ? 2.512 14.634 28.658 1.00 13.79 202 VAL A N 1
ATOM 535 C CA . VAL A 1 63 ? 1.407 15.299 29.342 1.00 12.97 202 VAL A CA 1
ATOM 536 C C . VAL A 1 63 ? 1.762 15.380 30.822 1.00 11.60 202 VAL A C 1
ATOM 537 O O . VAL A 1 63 ? 2.158 14.377 31.434 1.00 12.83 202 VAL A O 1
ATOM 541 N N . GLN A 1 64 ? 1.670 16.581 31.386 1.00 12.32 203 GLN A N 1
ATOM 542 C CA . GLN A 1 64 ? 2.126 16.839 32.744 1.00 12.25 203 GLN A CA 1
ATOM 543 C C . GLN A 1 64 ? 0.984 17.411 33.572 1.00 12.05 203 GLN A C 1
ATOM 544 O O . GLN A 1 64 ? 0.315 18.364 33.148 1.00 12.95 203 GLN A O 1
ATOM 550 N N . LEU A 1 65 ? 0.776 16.831 34.750 1.00 12.42 204 LEU A N 1
ATOM 551 C CA . LEU A 1 65 ? -0.240 17.243 35.707 1.00 12.08 204 LEU A CA 1
ATOM 552 C C . LEU A 1 65 ? 0.463 17.945 36.866 1.00 11.25 204 LEU A C 1
ATOM 553 O O . LEU A 1 65 ? 1.353 17.365 37.513 1.00 12.77 204 LEU A O 1
ATOM 558 N N . THR A 1 66 ? 0.089 19.194 37.132 1.00 12.68 205 THR A N 1
ATOM 559 C CA . THR A 1 66 ? 0.680 19.935 38.244 1.00 12.84 205 THR A CA 1
ATOM 560 C C . THR A 1 66 ? -0.024 19.577 39.541 1.00 13.82 205 THR A C 1
ATOM 561 O O . THR A 1 66 ? -1.253 19.652 39.632 1.00 14.90 205 THR A O 1
ATOM 565 N N . LEU A 1 67 ? 0.773 19.176 40.563 1.00 13.03 206 LEU A N 1
ATOM 566 C CA . LEU A 1 67 ? 0.152 18.773 41.813 1.00 13.74 206 LEU A CA 1
ATOM 567 C C . LEU A 1 67 ? 0.101 19.954 42.784 1.00 14.29 206 LEU A C 1
ATOM 568 O O . LEU A 1 67 ? 0.970 20.830 42.751 1.00 17.16 206 LEU A O 1
ATOM 573 N N . PRO A 1 68 ? -0.923 20.009 43.632 1.00 14.82 207 PRO A N 1
ATOM 574 C CA . PRO A 1 68 ? -1.062 21.127 44.573 1.00 17.12 207 PRO A CA 1
ATOM 575 C C . PRO A 1 68 ? -0.106 20.963 45.740 1.00 16.42 207 PRO A C 1
ATOM 576 O O . PRO A 1 68 ? 0.455 19.875 45.943 1.00 15.56 207 PRO A O 1
ATOM 580 N N . PRO A 1 69 ? 0.120 22.016 46.526 1.00 16.26 208 PRO A N 1
ATOM 581 C CA . PRO A 1 69 ? 0.914 21.858 47.749 1.00 18.91 208 PRO A CA 1
ATOM 582 C C . PRO A 1 69 ? 0.252 20.865 48.689 1.00 17.33 208 PRO A C 1
ATOM 583 O O . PRO A 1 69 ? -0.969 20.693 48.695 1.00 19.18 208 PRO A O 1
ATOM 587 N N . GLY A 1 70 ? 1.082 20.195 49.486 1.00 17.79 209 GLY A N 1
ATOM 588 C CA . GLY A 1 70 ? 0.597 19.374 50.580 1.00 21.22 209 GLY A CA 1
ATOM 589 C C . GLY A 1 70 ? 0.675 17.873 50.382 1.00 18.62 209 GLY A C 1
ATOM 590 O O . GLY A 1 70 ? 0.202 17.132 51.253 1.00 22.39 209 GLY A O 1
ATOM 591 N N . LEU A 1 71 ? 1.246 17.391 49.281 1.00 17.45 210 LEU A N 1
ATOM 592 C CA . LEU A 1 71 ? 1.450 15.961 49.084 1.00 14.12 210 LEU A CA 1
ATOM 593 C C . LEU A 1 71 ? 2.834 15.609 49.601 1.00 16.73 210 LEU A C 1
ATOM 594 O O . LEU A 1 71 ? 3.829 16.186 49.150 1.00 18.81 210 LEU A O 1
ATOM 599 N N . GLU A 1 72 ? 2.891 14.686 50.552 1.00 16.35 211 GLU A N 1
ATOM 600 C CA . GLU A 1 72 ? 4.128 14.333 51.237 1.00 15.67 211 GLU A CA 1
ATOM 601 C C . GLU A 1 72 ? 4.476 12.887 50.932 1.00 15.05 211 GLU A C 1
ATOM 602 O O . GLU A 1 72 ? 3.598 12.021 50.871 1.00 15.41 211 GLU A O 1
ATOM 608 N N . MET A 1 73 ? 5.701 12.649 50.717 1.00 15.18 212 MET A N 1
ATOM 609 C CA A MET A 1 73 ? 6.228 11.289 50.434 0.50 16.40 212 MET A CA 1
ATOM 610 C CA B MET A 1 73 ? 6.172 11.291 50.426 0.50 16.43 212 MET A CA 1
ATOM 611 C C . MET A 1 73 ? 7.606 10.985 51.185 1.00 14.28 212 MET A C 1
ATOM 612 O O . MET A 1 73 ? 8.487 11.830 51.289 1.00 16.49 212 MET A O 1
ATOM 621 N N . LYS A 1 74 ? 7.598 9.882 51.857 1.00 12.62 213 LYS A N 1
ATOM 622 C CA . LYS A 1 74 ? 8.752 9.564 52.692 1.00 14.00 213 LYS A CA 1
ATOM 623 C C . LYS A 1 74 ? 9.393 8.273 52.215 1.00 14.19 213 LYS A C 1
ATOM 624 O O . LYS A 1 74 ? 8.733 7.226 52.166 1.00 14.84 213 LYS A O 1
ATOM 630 N N . LEU A 1 75 ? 10.662 8.370 51.830 1.00 13.31 214 LEU A N 1
ATOM 631 C CA . LEU A 1 75 ? 11.443 7.202 51.451 1.00 13.89 214 LEU A CA 1
ATOM 632 C C . LEU A 1 75 ? 12.090 6.517 52.642 1.00 16.42 214 LEU A C 1
ATOM 633 O O . LEU A 1 75 ? 12.471 5.348 52.531 1.00 18.02 214 LEU A O 1
ATOM 638 N N . GLY A 1 76 ? 12.233 7.204 53.770 1.00 14.00 215 GLY A N 1
ATOM 639 C CA . GLY A 1 76 ? 12.906 6.660 54.926 1.00 14.95 215 GLY A CA 1
ATOM 640 C C . GLY A 1 76 ? 13.357 7.797 55.806 1.00 16.77 215 GLY A C 1
ATOM 641 O O . GLY A 1 76 ? 13.114 8.971 55.504 1.00 15.00 215 GLY A O 1
ATOM 642 N N . PRO A 1 77 ? 14.011 7.468 56.923 1.00 16.14 216 PRO A N 1
ATOM 643 C CA . PRO A 1 77 ? 14.525 8.516 57.822 1.00 15.35 216 PRO A CA 1
ATOM 644 C C . PRO A 1 77 ? 15.419 9.492 57.067 1.00 15.19 216 PRO A C 1
ATOM 645 O O . PRO A 1 77 ? 16.297 9.094 56.298 1.00 17.83 216 PRO A O 1
ATOM 649 N N . GLY A 1 78 ? 15.178 10.784 57.283 1.00 16.18 217 GLY A N 1
ATOM 650 C CA . GLY A 1 78 ? 15.971 11.806 56.624 1.00 20.00 217 GLY A CA 1
ATOM 651 C C . GLY A 1 78 ? 15.665 12.023 55.158 1.00 17.28 217 GLY A C 1
ATOM 652 O O . GLY A 1 78 ? 16.378 12.787 54.492 1.00 19.94 217 GLY A O 1
ATOM 653 N N . ARG A 1 79 ? 14.639 11.358 54.619 1.00 16.35 218 ARG A N 1
ATOM 654 C CA . ARG A 1 79 ? 14.353 11.374 53.184 1.00 16.34 218 ARG A CA 1
ATOM 655 C C . ARG A 1 79 ? 12.860 11.642 52.980 1.00 15.27 218 ARG A C 1
ATOM 656 O O . ARG A 1 79 ? 12.089 10.748 52.625 1.00 16.08 218 ARG A O 1
ATOM 664 N N . GLU A 1 80 ? 12.465 12.889 53.212 1.00 15.32 219 GLU A N 1
ATOM 665 C CA . GLU A 1 80 ? 11.093 13.347 53.069 1.00 15.78 219 GLU A CA 1
ATOM 666 C C . GLU A 1 80 ? 11.003 14.340 51.918 1.00 15.46 219 GLU A C 1
ATOM 667 O O . GLU A 1 80 ? 11.923 15.128 51.679 1.00 15.39 219 GLU A O 1
ATOM 673 N N . TYR A 1 81 ? 9.867 14.296 51.216 1.00 14.71 220 TYR A N 1
ATOM 674 C CA . TYR A 1 81 ? 9.690 14.966 49.932 1.00 15.10 220 TYR A CA 1
ATOM 675 C C . TYR A 1 81 ? 8.291 15.560 49.825 1.00 15.49 220 TYR A C 1
ATOM 676 O O . TYR A 1 81 ? 7.360 15.133 50.517 1.00 16.82 220 TYR A O 1
ATOM 685 N N . ARG A 1 82 ? 8.162 16.565 48.954 1.00 14.31 221 ARG A N 1
ATOM 686 C CA . ARG A 1 82 ? 6.876 17.151 48.579 1.00 13.75 221 ARG A CA 1
ATOM 687 C C . ARG A 1 82 ? 6.653 16.932 47.085 1.00 13.19 221 ARG A C 1
ATOM 688 O O . ARG A 1 82 ? 7.551 17.196 46.283 1.00 13.73 221 ARG A O 1
ATOM 696 N N . ALA A 1 83 ? 5.474 16.448 46.703 1.00 12.46 222 ALA A N 1
ATOM 697 C CA . ALA A 1 83 ? 5.234 16.162 45.291 1.00 13.05 222 ALA A CA 1
ATOM 698 C C . ALA A 1 83 ? 5.004 17.448 44.509 1.00 13.93 222 ALA A C 1
ATOM 699 O O . ALA A 1 83 ? 4.363 18.387 44.996 1.00 17.71 222 ALA A O 1
ATOM 701 N N . LEU A 1 84 ? 5.522 17.485 43.284 1.00 12.70 223 LEU A N 1
ATOM 702 C CA . LEU A 1 84 ? 5.421 18.652 42.414 1.00 12.96 223 LEU A CA 1
ATOM 703 C C . LEU A 1 84 ? 4.528 18.429 41.205 1.00 13.02 223 LEU A C 1
ATOM 704 O O . LEU A 1 84 ? 3.722 19.298 40.856 1.00 13.05 223 LEU A O 1
ATOM 709 N N . GLN A 1 85 ? 4.703 17.307 40.514 1.00 12.36 224 GLN A N 1
ATOM 710 C CA . GLN A 1 85 ? 4.054 17.094 39.229 1.00 12.20 224 GLN A CA 1
ATOM 711 C C . GLN A 1 85 ? 4.192 15.623 38.893 1.00 10.66 224 GLN A C 1
ATOM 712 O O . GLN A 1 85 ? 5.040 14.916 39.446 1.00 11.98 224 GLN A O 1
ATOM 718 N N . LEU A 1 86 ? 3.345 15.167 37.981 1.00 11.65 225 LEU A N 1
ATOM 719 C CA . LEU A 1 86 ? 3.526 13.852 37.385 1.00 11.16 225 LEU A CA 1
ATOM 720 C C . LEU A 1 86 ? 3.364 13.943 35.874 1.00 11.32 225 LEU A C 1
ATOM 721 O O . LEU A 1 86 ? 2.722 14.857 35.345 1.00 11.38 225 LEU A O 1
ATOM 726 N N . HIS A 1 87 ? 3.987 12.997 35.175 1.00 11.85 226 HIS A N 1
ATOM 727 C CA . HIS A 1 87 ? 3.908 12.952 33.719 1.00 11.78 226 HIS A CA 1
ATOM 728 C C . HIS A 1 87 ? 4.159 11.507 33.293 1.00 11.59 226 HIS A C 1
ATOM 729 O O . HIS A 1 87 ? 4.470 10.641 34.119 1.00 11.38 226 HIS A O 1
ATOM 736 N N . LEU A 1 88 ? 4.045 11.245 31.993 1.00 12.01 227 LEU A N 1
ATOM 737 C CA A LEU A 1 88 ? 4.097 9.874 31.515 0.49 12.17 227 LEU A CA 1
ATOM 738 C CA B LEU A 1 88 ? 4.032 9.885 31.473 0.51 12.17 227 LEU A CA 1
ATOM 739 C C . LEU A 1 88 ? 5.007 9.732 30.304 1.00 11.85 227 LEU A C 1
ATOM 740 O O . LEU A 1 88 ? 5.352 10.699 29.623 1.00 13.49 227 LEU A O 1
ATOM 749 N N . HIS A 1 89 ? 5.424 8.492 30.064 1.00 11.95 228 HIS A N 1
ATOM 750 C CA . HIS A 1 89 ? 6.265 8.132 28.926 1.00 12.52 228 HIS A CA 1
ATOM 751 C C . HIS A 1 89 ? 5.642 6.914 28.274 1.00 13.42 228 HIS A C 1
ATOM 752 O O . HIS A 1 89 ? 5.191 6.005 28.970 1.00 13.31 228 HIS A O 1
ATOM 759 N N . TRP A 1 90 ? 5.588 6.901 26.942 1.00 12.85 229 TRP A N 1
ATOM 760 C CA . TRP A 1 90 ? 4.837 5.857 26.252 1.00 15.24 229 TRP A CA 1
ATOM 761 C C . TRP A 1 90 ? 5.433 5.597 24.868 1.00 14.97 229 TRP A C 1
ATOM 762 O O . TRP A 1 90 ? 6.370 6.265 24.425 1.00 15.45 229 TRP A O 1
ATOM 773 N N . GLY A 1 91 ? 4.858 4.613 24.179 1.00 17.24 230 GLY A N 1
ATOM 774 C CA . GLY A 1 91 ? 5.391 4.200 22.896 1.00 18.66 230 GLY A CA 1
ATOM 775 C C . GLY A 1 91 ? 4.478 4.554 21.738 1.00 18.34 230 GLY A C 1
ATOM 776 O O . GLY A 1 91 ? 4.213 5.730 21.482 1.00 17.80 230 GLY A O 1
ATOM 777 N N . ALA A 1 92 ? 3.989 3.531 21.037 1.00 20.49 231 ALA A N 1
ATOM 778 C CA . ALA A 1 92 ? 3.104 3.700 19.890 1.00 26.85 231 ALA A CA 1
ATOM 779 C C . ALA A 1 92 ? 2.376 2.379 19.663 1.00 33.71 231 ALA A C 1
ATOM 780 O O . ALA A 1 92 ? 2.558 1.412 20.410 1.00 29.24 231 ALA A O 1
ATOM 782 N N . ALA A 1 93 ? 1.543 2.342 18.624 1.00 34.22 232 ALA A N 1
ATOM 783 C CA . ALA A 1 93 ? 0.820 1.121 18.291 1.00 37.80 232 ALA A CA 1
ATOM 784 C C . ALA A 1 93 ? 1.789 -0.042 18.148 1.00 28.99 232 ALA A C 1
ATOM 785 O O . ALA A 1 93 ? 2.723 0.009 17.341 1.00 34.00 232 ALA A O 1
ATOM 787 N N . GLY A 1 94 ? 1.592 -1.069 18.972 1.00 34.20 233 GLY A N 1
ATOM 788 C CA . GLY A 1 94 ? 2.437 -2.249 18.928 1.00 36.57 233 GLY A CA 1
ATOM 789 C C . GLY A 1 94 ? 3.886 -2.036 19.316 1.00 39.96 233 GLY A C 1
ATOM 790 O O . GLY A 1 94 ? 4.739 -2.854 18.957 1.00 38.45 233 GLY A O 1
ATOM 791 N N . ARG A 1 95 ? 4.194 -0.955 20.045 1.00 30.99 234 ARG A N 1
ATOM 792 C CA . ARG A 1 95 ? 5.563 -0.694 20.482 1.00 26.82 234 ARG A CA 1
ATOM 793 C C . ARG A 1 95 ? 5.581 -0.115 21.893 1.00 24.45 234 ARG A C 1
ATOM 794 O O . ARG A 1 95 ? 4.971 0.932 22.146 1.00 24.36 234 ARG A O 1
ATOM 802 N N . PRO A 1 96 ? 6.263 -0.755 22.835 1.00 20.45 235 PRO A N 1
ATOM 803 C CA . PRO A 1 96 ? 6.255 -0.259 24.214 1.00 17.94 235 PRO A CA 1
ATOM 804 C C . PRO A 1 96 ? 7.166 0.950 24.382 1.00 18.58 235 PRO A C 1
ATOM 805 O O . PRO A 1 96 ? 8.063 1.214 23.577 1.00 20.18 235 PRO A O 1
ATOM 809 N N . GLY A 1 97 ? 6.922 1.698 25.461 1.00 16.73 236 GLY A N 1
ATOM 810 C CA . GLY A 1 97 ? 7.616 2.955 25.649 1.00 15.25 236 GLY A CA 1
ATOM 811 C C . GLY A 1 97 ? 7.946 3.334 27.078 1.00 13.92 236 GLY A C 1
ATOM 812 O O . GLY A 1 97 ? 8.126 4.520 27.362 1.00 15.58 236 GLY A O 1
ATOM 813 N N . SER A 1 98 ? 8.058 2.362 27.983 1.00 14.56 237 SER A N 1
ATOM 814 C CA . SER A 1 98 ? 8.573 2.695 29.304 1.00 13.14 237 SER A CA 1
ATOM 815 C C . SER A 1 98 ? 10.022 3.169 29.188 1.00 14.77 237 SER A C 1
ATOM 816 O O . SER A 1 98 ? 10.703 2.929 28.183 1.00 15.78 237 SER A O 1
ATOM 819 N N . GLU A 1 99 ? 10.485 3.883 30.218 1.00 13.07 238 GLU A N 1
ATOM 820 C CA . GLU A 1 99 ? 11.875 4.333 30.280 1.00 13.01 238 GLU A CA 1
ATOM 821 C C . GLU A 1 99 ? 12.782 3.309 30.947 1.00 14.01 238 GLU A C 1
ATOM 822 O O . GLU A 1 99 ? 13.819 2.927 30.388 1.00 14.86 238 GLU A O 1
ATOM 828 N N . HIS A 1 100 ? 12.430 2.878 32.152 1.00 12.80 239 HIS A N 1
ATOM 829 C CA . HIS A 1 100 ? 13.148 1.774 32.758 1.00 13.11 239 HIS A CA 1
ATOM 830 C C . HIS A 1 100 ? 12.755 0.475 32.069 1.00 14.06 239 HIS A C 1
ATOM 831 O O . HIS A 1 100 ? 11.667 0.349 31.499 1.00 14.30 239 HIS A O 1
ATOM 838 N N . THR A 1 101 ? 13.672 -0.489 32.100 1.00 14.55 240 THR A N 1
ATOM 839 C CA . THR A 1 101 ? 13.414 -1.838 31.624 1.00 13.54 240 THR A CA 1
ATOM 840 C C . THR A 1 101 ? 13.795 -2.797 32.739 1.00 14.38 240 THR A C 1
ATOM 841 O O . THR A 1 101 ? 14.529 -2.436 33.658 1.00 14.31 240 THR A O 1
ATOM 845 N N . VAL A 1 102 ? 13.244 -4.009 32.677 1.00 14.80 241 VAL A N 1
ATOM 846 C CA . VAL A 1 102 ? 13.547 -5.070 33.639 1.00 14.54 241 VAL A CA 1
ATOM 847 C C . VAL A 1 102 ? 14.067 -6.244 32.827 1.00 15.31 241 VAL A C 1
ATOM 848 O O . VAL A 1 102 ? 13.327 -6.813 32.019 1.00 15.41 241 VAL A O 1
ATOM 852 N N . GLU A 1 103 ? 15.340 -6.594 33.018 1.00 17.06 242 GLU A N 1
ATOM 853 C CA A GLU A 1 103 ? 15.982 -7.646 32.227 0.32 18.27 242 GLU A CA 1
ATOM 854 C CA B GLU A 1 103 ? 15.967 -7.653 32.227 0.68 18.18 242 GLU A CA 1
ATOM 855 C C . GLU A 1 103 ? 15.788 -7.412 30.731 1.00 17.50 242 GLU A C 1
ATOM 856 O O . GLU A 1 103 ? 15.548 -8.340 29.957 1.00 19.85 242 GLU A O 1
ATOM 867 N N . GLY A 1 104 ? 15.880 -6.148 30.319 1.00 15.98 243 GLY A N 1
ATOM 868 C CA . GLY A 1 104 ? 15.710 -5.794 28.929 1.00 19.05 243 GLY A CA 1
ATOM 869 C C . GLY A 1 104 ? 14.276 -5.690 28.467 1.00 17.23 243 GLY A C 1
ATOM 870 O O . GLY A 1 104 ? 14.040 -5.279 27.323 1.00 21.29 243 GLY A O 1
ATOM 871 N N . HIS A 1 105 ? 13.312 -6.041 29.311 1.00 16.84 244 HIS A N 1
ATOM 872 C CA . HIS A 1 105 ? 11.905 -5.969 28.947 1.00 16.17 244 HIS A CA 1
ATOM 873 C C . HIS A 1 105 ? 11.385 -4.544 29.100 1.00 16.08 244 HIS A C 1
ATOM 874 O O . HIS A 1 105 ? 11.494 -3.951 30.177 1.00 15.95 244 HIS A O 1
ATOM 881 N N . ARG A 1 106 ? 10.795 -4.013 28.032 1.00 15.07 245 ARG A N 1
ATOM 882 C CA . ARG A 1 106 ? 10.183 -2.690 28.047 1.00 15.83 245 ARG A CA 1
ATOM 883 C C . ARG A 1 106 ? 8.673 -2.835 28.182 1.00 15.47 245 ARG A C 1
ATOM 884 O O . ARG A 1 106 ? 8.047 -3.608 27.450 1.00 16.15 245 ARG A O 1
ATOM 892 N N . PHE A 1 107 ? 8.095 -2.094 29.113 1.00 14.64 246 PHE A N 1
ATOM 893 C CA . PHE A 1 107 ? 6.672 -2.134 29.394 1.00 14.26 246 PHE A CA 1
ATOM 894 C C . PHE A 1 107 ? 5.944 -1.107 28.536 1.00 12.80 246 PHE A C 1
ATOM 895 O O . PHE A 1 107 ? 6.567 -0.189 27.988 1.00 14.38 246 PHE A O 1
ATOM 903 N N . PRO A 1 108 ? 4.620 -1.235 28.389 1.00 13.43 247 PRO A N 1
ATOM 904 C CA . PRO A 1 108 ? 3.894 -0.291 27.523 1.00 13.70 247 PRO A CA 1
ATOM 905 C C . PRO A 1 108 ? 4.150 1.183 27.818 1.00 14.33 247 PRO A C 1
ATOM 906 O O . PRO A 1 108 ? 4.392 1.960 26.890 1.00 14.39 247 PRO A O 1
ATOM 910 N N . ALA A 1 109 ? 4.128 1.590 29.088 1.00 13.30 248 ALA A N 1
ATOM 911 C CA . ALA A 1 109 ? 4.289 3.001 29.437 1.00 12.27 248 ALA A CA 1
ATOM 912 C C . ALA A 1 109 ? 4.798 3.081 30.870 1.00 11.53 248 ALA A C 1
ATOM 913 O O . ALA A 1 109 ? 4.980 2.062 31.540 1.00 12.62 248 ALA A O 1
ATOM 915 N N . GLU A 1 110 ? 5.029 4.310 31.334 1.00 11.59 249 GLU A N 1
ATOM 916 C CA . GLU A 1 110 ? 5.604 4.541 32.655 1.00 11.74 249 GLU A CA 1
ATOM 917 C C . GLU A 1 110 ? 5.121 5.894 33.159 1.00 11.51 249 GLU A C 1
ATOM 918 O O . GLU A 1 110 ? 5.071 6.867 32.395 1.00 12.99 249 GLU A O 1
ATOM 924 N N . ILE A 1 111 ? 4.753 5.946 34.454 1.00 10.90 250 ILE A N 1
ATOM 925 C CA . ILE A 1 111 ? 4.381 7.183 35.137 1.00 10.71 250 ILE A CA 1
ATOM 926 C C . ILE A 1 111 ? 5.522 7.607 36.054 1.00 10.31 250 ILE A C 1
ATOM 927 O O . ILE A 1 111 ? 6.141 6.771 36.737 1.00 10.93 250 ILE A O 1
ATOM 932 N N . HIS A 1 112 ? 5.803 8.912 36.072 1.00 11.01 251 HIS A N 1
ATOM 933 C CA . HIS A 1 112 ? 6.817 9.518 36.937 1.00 11.37 251 HIS A CA 1
ATOM 934 C C . HIS A 1 112 ? 6.148 10.571 37.805 1.00 11.42 251 HIS A C 1
ATOM 935 O O . HIS A 1 112 ? 5.538 11.509 37.279 1.00 12.19 251 HIS A O 1
ATOM 942 N N . VAL A 1 113 ? 6.277 10.427 39.124 1.00 11.15 252 VAL A N 1
ATOM 943 C CA . VAL A 1 113 ? 5.810 11.431 40.073 1.00 11.45 252 VAL A CA 1
ATOM 944 C C . VAL A 1 113 ? 7.049 12.091 40.668 1.00 10.54 252 VAL A C 1
ATOM 945 O O . VAL A 1 113 ? 7.826 11.447 41.391 1.00 11.33 252 VAL A O 1
ATOM 949 N N . VAL A 1 114 ? 7.249 13.373 40.356 1.00 11.39 253 VAL A N 1
ATOM 950 C CA . VAL A 1 114 ? 8.478 14.096 40.685 1.00 11.96 253 VAL A CA 1
ATOM 951 C C . VAL A 1 114 ? 8.276 14.863 41.986 1.00 11.99 253 VAL A C 1
ATOM 952 O O . VAL A 1 114 ? 7.270 15.552 42.156 1.00 12.35 253 VAL A O 1
ATOM 956 N N . HIS A 1 115 ? 9.238 14.744 42.907 1.00 12.29 254 HIS A N 1
ATOM 957 C CA . HIS A 1 115 ? 9.161 15.333 44.242 1.00 12.89 254 HIS A CA 1
ATOM 958 C C . HIS A 1 115 ? 10.417 16.139 44.574 1.00 12.59 254 HIS A C 1
ATOM 959 O O . HIS A 1 115 ? 11.517 15.852 44.089 1.00 13.40 254 HIS A O 1
ATOM 966 N N . LEU A 1 116 ? 10.237 17.119 45.464 1.00 13.06 255 LEU A N 1
ATOM 967 C CA . LEU A 1 116 ? 11.291 18.007 45.941 1.00 13.16 255 LEU A CA 1
ATOM 968 C C . LEU A 1 116 ? 11.590 17.701 47.405 1.00 12.67 255 LEU A C 1
ATOM 969 O O . LEU A 1 116 ? 10.677 17.638 48.230 1.00 14.13 255 LEU A O 1
ATOM 974 N N . SER A 1 117 ? 12.866 17.512 47.733 1.00 14.41 256 SER A N 1
ATOM 975 C CA . SER A 1 117 ? 13.243 17.281 49.124 1.00 14.06 256 SER A CA 1
ATOM 976 C C . SER A 1 117 ? 12.788 18.439 49.999 1.00 13.60 256 SER A C 1
ATOM 977 O O . SER A 1 117 ? 12.863 19.604 49.599 1.00 15.14 256 SER A O 1
ATOM 980 N N . THR A 1 118 ? 12.315 18.115 51.198 1.00 16.19 257 THR A N 1
ATOM 981 C CA . THR A 1 118 ? 11.847 19.129 52.136 1.00 19.06 257 THR A CA 1
ATOM 982 C C . THR A 1 118 ? 12.994 20.019 52.602 1.00 18.95 257 THR A C 1
ATOM 983 O O . THR A 1 118 ? 12.774 21.047 53.243 1.00 22.63 257 THR A O 1
ATOM 987 N N . LYS A 1 119 ? 14.218 19.617 52.276 1.00 16.95 258 LYS A N 1
ATOM 988 C CA . LYS A 1 119 ? 15.402 20.377 52.660 1.00 17.98 258 LYS A CA 1
ATOM 989 C C . LYS A 1 119 ? 15.499 21.680 51.874 1.00 21.38 258 LYS A C 1
ATOM 990 O O . LYS A 1 119 ? 16.118 22.644 52.326 1.00 21.71 258 LYS A O 1
ATOM 996 N N . TYR A 1 120 ? 14.884 21.703 50.696 1.00 18.78 259 TYR A N 1
ATOM 997 C CA . TYR A 1 120 ? 14.900 22.887 49.846 1.00 19.41 259 TYR A CA 1
ATOM 998 C C . TYR A 1 120 ? 13.522 23.537 49.781 1.00 22.71 259 TYR A C 1
ATOM 999 O O . TYR A 1 120 ? 12.546 22.999 50.305 1.00 22.83 259 TYR A O 1
ATOM 1008 N N . ALA A 1 121 ? 13.449 24.696 49.135 1.00 24.47 260 ALA A N 1
ATOM 1009 C CA . ALA A 1 121 ? 12.191 25.421 49.002 1.00 23.14 260 ALA A CA 1
ATOM 1010 C C . ALA A 1 121 ? 11.830 25.635 47.536 1.00 23.51 260 ALA A C 1
ATOM 1011 O O . ALA A 1 121 ? 10.685 25.942 47.207 1.00 25.63 260 ALA A O 1
ATOM 1013 N N . ARG A 1 122 ? 12.815 25.469 46.659 1.00 19.68 261 ARG A N 1
ATOM 1014 C CA . ARG A 1 122 ? 12.603 25.645 45.227 1.00 19.56 261 ARG A CA 1
ATOM 1015 C C . ARG A 1 122 ? 13.359 24.591 44.424 1.00 17.36 261 ARG A C 1
ATOM 1016 O O . ARG A 1 122 ? 14.479 24.217 44.771 1.00 18.38 261 ARG A O 1
ATOM 1024 N N . VAL A 1 123 ? 12.738 24.116 43.349 1.00 18.65 262 VAL A N 1
ATOM 1025 C CA . VAL A 1 123 ? 13.352 23.103 42.492 1.00 18.53 262 VAL A CA 1
ATOM 1026 C C . VAL A 1 123 ? 14.751 23.523 42.066 1.00 20.00 262 VAL A C 1
ATOM 1027 O O . VAL A 1 123 ? 15.677 22.704 42.031 1.00 20.49 262 VAL A O 1
ATOM 1031 N N . ASP A 1 124 ? 14.930 24.802 41.728 1.00 20.63 263 ASP A N 1
ATOM 1032 C CA . ASP A 1 124 ? 16.225 25.238 41.211 1.00 22.08 263 ASP A CA 1
ATOM 1033 C C . ASP A 1 124 ? 17.334 25.055 42.243 1.00 23.72 263 ASP A C 1
ATOM 1034 O O . ASP A 1 124 ? 18.489 24.802 41.874 1.00 30.60 263 ASP A O 1
ATOM 1039 N N . GLU A 1 125 ? 17.003 25.140 43.534 1.00 20.19 264 GLU A N 1
ATOM 1040 C CA . GLU A 1 125 ? 18.001 24.895 44.570 1.00 22.83 264 GLU A CA 1
ATOM 1041 C C . GLU A 1 125 ? 18.399 23.427 44.629 1.00 20.52 264 GLU A C 1
ATOM 1042 O O . GLU A 1 125 ? 19.526 23.106 45.021 1.00 22.55 264 GLU A O 1
ATOM 1048 N N . ALA A 1 126 ? 17.489 22.525 44.277 1.00 19.92 265 ALA A N 1
ATOM 1049 C CA . ALA A 1 126 ? 17.701 21.098 44.472 1.00 17.75 265 ALA A CA 1
ATOM 1050 C C . ALA A 1 126 ? 18.376 20.412 43.295 1.00 17.02 265 ALA A C 1
ATOM 1051 O O . ALA A 1 126 ? 18.933 19.323 43.471 1.00 18.37 265 ALA A O 1
ATOM 1053 N N . LEU A 1 127 ? 18.305 20.997 42.102 1.00 18.08 266 LEU A N 1
ATOM 1054 C CA . LEU A 1 127 ? 18.880 20.377 40.916 1.00 19.33 266 LEU A CA 1
ATOM 1055 C C . LEU A 1 127 ? 20.349 20.055 41.131 1.00 18.91 266 LEU A C 1
ATOM 1056 O O . LEU A 1 127 ? 21.123 20.905 41.572 1.00 19.40 266 LEU A O 1
ATOM 1061 N N . GLY A 1 128 ? 20.730 18.822 40.824 1.00 18.72 267 GLY A N 1
ATOM 1062 C CA . GLY A 1 128 ? 22.111 18.410 40.892 1.00 18.28 267 GLY A CA 1
ATOM 1063 C C . GLY A 1 128 ? 22.601 18.042 42.270 1.00 19.65 267 GLY A C 1
ATOM 1064 O O . GLY A 1 128 ? 23.723 17.534 42.393 1.00 24.63 267 GLY A O 1
ATOM 1065 N N . ARG A 1 129 ? 21.810 18.280 43.309 1.00 18.00 268 ARG A N 1
ATOM 1066 C CA . ARG A 1 129 ? 22.277 17.948 44.646 1.00 20.65 268 ARG A CA 1
ATOM 1067 C C . ARG A 1 129 ? 21.831 16.538 45.011 1.00 23.51 268 ARG A C 1
ATOM 1068 O O . ARG A 1 129 ? 20.697 16.160 44.715 1.00 18.50 268 ARG A O 1
ATOM 1076 N N . PRO A 1 130 ? 22.701 15.722 45.615 1.00 26.13 269 PRO A N 1
ATOM 1077 C CA . PRO A 1 130 ? 22.308 14.350 45.980 1.00 21.00 269 PRO A CA 1
ATOM 1078 C C . PRO A 1 130 ? 21.052 14.338 46.836 1.00 22.20 269 PRO A C 1
ATOM 1079 O O . PRO A 1 130 ? 20.990 14.974 47.890 1.00 23.10 269 PRO A O 1
ATOM 1083 N N . GLY A 1 131 ? 20.036 13.623 46.357 1.00 18.75 270 GLY A N 1
ATOM 1084 C CA . GLY A 1 131 ? 18.777 13.515 47.057 1.00 20.86 270 GLY A CA 1
ATOM 1085 C C . GLY A 1 131 ? 17.870 14.724 46.966 1.00 17.32 270 GLY A C 1
ATOM 1086 O O . GLY A 1 131 ? 16.809 14.725 47.605 1.00 19.40 270 GLY A O 1
ATOM 1087 N N . GLY A 1 132 ? 18.235 15.749 46.194 1.00 15.77 271 GLY A N 1
ATOM 1088 C CA . GLY A 1 132 ? 17.414 16.953 46.144 1.00 16.24 271 GLY A CA 1
ATOM 1089 C C . GLY A 1 132 ? 16.050 16.719 45.516 1.00 13.84 271 GLY A C 1
ATOM 1090 O O . GLY A 1 132 ? 15.055 17.332 45.918 1.00 14.72 271 GLY A O 1
ATOM 1091 N N . LEU A 1 133 ? 15.990 15.842 44.517 1.00 14.67 272 LEU A N 1
ATOM 1092 C CA . LEU A 1 133 ? 14.754 15.436 43.867 1.00 14.20 272 LEU A CA 1
ATOM 1093 C C . LEU A 1 133 ? 14.614 13.928 43.999 1.00 13.67 272 LEU A C 1
ATOM 1094 O O . LEU A 1 133 ? 15.609 13.191 44.016 1.00 14.50 272 LEU A O 1
ATOM 1099 N N . ALA A 1 134 ? 13.370 13.472 44.112 1.00 13.55 273 ALA A N 1
ATOM 1100 C CA . ALA A 1 134 ? 13.062 12.049 44.120 1.00 12.98 273 ALA A CA 1
ATOM 1101 C C . ALA A 1 134 ? 11.902 11.792 43.176 1.00 12.69 273 ALA A C 1
ATOM 1102 O O . ALA A 1 134 ? 10.945 12.572 43.135 1.00 13.07 273 ALA A O 1
ATOM 1104 N N . VAL A 1 135 ? 11.988 10.710 42.409 1.00 12.13 274 VAL A N 1
ATOM 1105 C CA . VAL A 1 135 ? 10.936 10.341 41.464 1.00 11.62 274 VAL A CA 1
ATOM 1106 C C . VAL A 1 135 ? 10.407 8.965 41.841 1.00 12.01 274 VAL A C 1
ATOM 1107 O O . VAL A 1 135 ? 11.196 8.041 42.087 1.00 12.23 274 VAL A O 1
ATOM 1111 N N . LEU A 1 136 ? 9.077 8.831 41.911 1.00 11.82 275 LEU A N 1
ATOM 1112 C CA . LEU A 1 136 ? 8.426 7.533 42.002 1.00 11.63 275 LEU A CA 1
ATOM 1113 C C . LEU A 1 136 ? 8.022 7.126 40.597 1.00 11.52 275 LEU A C 1
ATOM 1114 O O . LEU A 1 136 ? 7.358 7.901 39.896 1.00 12.77 275 LEU A O 1
ATOM 1119 N N . ALA A 1 137 ? 8.409 5.917 40.191 1.00 11.56 276 ALA A N 1
ATOM 1120 C CA . ALA A 1 137 ? 8.183 5.447 38.827 1.00 11.18 276 ALA A CA 1
ATOM 1121 C C . ALA A 1 137 ? 7.442 4.124 38.866 1.00 11.15 276 ALA A C 1
ATOM 1122 O O . ALA A 1 137 ? 7.812 3.220 39.628 1.00 12.57 276 ALA A O 1
ATOM 1124 N N . ALA A 1 138 ? 6.399 4.002 38.059 1.00 11.47 277 ALA A N 1
ATOM 1125 C CA . ALA A 1 138 ? 5.669 2.743 37.952 1.00 11.01 277 ALA A CA 1
ATOM 1126 C C . ALA A 1 138 ? 5.401 2.418 36.492 1.00 11.32 277 ALA A C 1
ATOM 1127 O O . ALA A 1 138 ? 5.174 3.312 35.671 1.00 12.34 277 ALA A O 1
ATOM 1129 N N . PHE A 1 139 ? 5.455 1.129 36.170 1.00 11.19 278 PHE A N 1
ATOM 1130 C CA . PHE A 1 139 ? 5.139 0.683 34.819 1.00 11.98 278 PHE A CA 1
ATOM 1131 C C . PHE A 1 139 ? 3.637 0.536 34.630 1.00 12.43 278 PHE A C 1
ATOM 1132 O O . PHE A 1 139 ? 2.923 0.089 35.538 1.00 12.64 278 PHE A O 1
ATOM 1140 N N A LEU A 1 140 ? 3.165 0.914 33.442 0.15 12.05 279 LEU A N 1
ATOM 1141 N N B LEU A 1 140 ? 3.164 0.901 33.433 0.85 11.90 279 LEU A N 1
ATOM 1142 C CA A LEU A 1 140 ? 1.779 0.716 33.040 0.15 13.14 279 LEU A CA 1
ATOM 1143 C CA B LEU A 1 140 ? 1.777 0.723 33.010 0.85 13.08 279 LEU A CA 1
ATOM 1144 C C A LEU A 1 140 ? 1.728 -0.456 32.071 0.15 13.71 279 LEU A C 1
ATOM 1145 C C B LEU A 1 140 ? 1.717 -0.448 32.045 0.85 13.60 279 LEU A C 1
ATOM 1146 O O A LEU A 1 140 ? 2.505 -0.509 31.111 0.15 15.13 279 LEU A O 1
ATOM 1147 O O B LEU A 1 140 ? 2.462 -0.480 31.061 0.85 15.17 279 LEU A O 1
ATOM 1156 N N . GLU A 1 141 ? 0.816 -1.389 32.328 1.00 14.22 280 GLU A N 1
ATOM 1157 C CA A GLU A 1 141 ? 0.668 -2.605 31.543 0.51 17.01 280 GLU A CA 1
ATOM 1158 C CA B GLU A 1 141 ? 0.663 -2.641 31.602 0.49 17.06 280 GLU A CA 1
ATOM 1159 C C . GLU A 1 141 ? -0.772 -2.752 31.100 1.00 14.67 280 GLU A C 1
ATOM 1160 O O . GLU A 1 141 ? -1.678 -2.131 31.648 1.00 15.47 280 GLU A O 1
ATOM 1171 N N . GLU A 1 142 ? -0.979 -3.589 30.079 1.00 16.54 281 GLU A N 1
ATOM 1172 C CA . GLU A 1 142 ? -2.330 -3.841 29.602 1.00 18.91 281 GLU A CA 1
ATOM 1173 C C . GLU A 1 142 ? -3.033 -4.859 30.494 1.00 17.61 281 GLU A C 1
ATOM 1174 O O . GLU A 1 142 ? -2.517 -5.956 30.727 1.00 18.84 281 GLU A O 1
ATOM 1185 N N . GLY A 1 143 ? -4.215 -4.497 30.972 1.00 18.00 282 GLY A N 1
ATOM 1186 C CA . GLY A 1 143 ? -5.094 -5.410 31.663 1.00 19.22 282 GLY A CA 1
ATOM 1187 C C . GLY A 1 143 ? -6.424 -5.481 30.941 1.00 20.20 282 GLY A C 1
ATOM 1188 O O . GLY A 1 143 ? -6.642 -4.788 29.948 1.00 21.67 282 GLY A O 1
ATOM 1189 N N . PRO A 1 144 ? -7.351 -6.305 31.436 1.00 24.14 283 PRO A N 1
ATOM 1190 C CA . PRO A 1 144 ? -8.582 -6.547 30.675 1.00 25.66 283 PRO A CA 1
ATOM 1191 C C . PRO A 1 144 ? -9.617 -5.442 30.778 1.00 32.40 283 PRO A C 1
ATOM 1192 O O . PRO A 1 144 ? -10.453 -5.329 29.870 1.00 33.70 283 PRO A O 1
ATOM 1196 N N . GLU A 1 145 ? -9.605 -4.619 31.826 1.00 28.63 284 GLU A N 1
ATOM 1197 C CA . GLU A 1 145 ? -10.697 -3.679 32.027 1.00 35.74 284 GLU A CA 1
ATOM 1198 C C . GLU A 1 145 ? -10.190 -2.266 32.306 1.00 29.42 284 GLU A C 1
ATOM 1199 O O . GLU A 1 145 ? -9.013 -2.039 32.603 1.00 24.06 284 GLU A O 1
ATOM 1205 N N . GLU A 1 146 ? -11.104 -1.310 32.168 1.00 27.69 285 GLU A N 1
ATOM 1206 C CA . GLU A 1 146 ? -10.758 0.102 32.256 1.00 21.97 285 GLU A CA 1
ATOM 1207 C C . GLU A 1 146 ? -10.285 0.448 33.663 1.00 19.87 285 GLU A C 1
ATOM 1208 O O . GLU A 1 146 ? -10.893 0.036 34.653 1.00 23.04 285 GLU A O 1
ATOM 1214 N N . ASN A 1 147 ? -9.193 1.206 33.749 1.00 20.16 286 ASN A N 1
ATOM 1215 C CA . ASN A 1 147 ? -8.702 1.734 35.018 1.00 18.69 286 ASN A CA 1
ATOM 1216 C C . ASN A 1 147 ? -9.406 3.066 35.262 1.00 18.66 286 ASN A C 1
ATOM 1217 O O . ASN A 1 147 ? -9.172 4.042 34.541 1.00 18.69 286 ASN A O 1
ATOM 1222 N N A SER A 1 148 ? -10.259 3.108 36.292 0.49 24.59 287 SER A N 1
ATOM 1223 N N B SER A 1 148 ? -10.260 3.112 36.291 0.51 24.59 287 SER A N 1
ATOM 1224 C CA A SER A 1 148 ? -11.120 4.269 36.504 0.49 24.51 287 SER A CA 1
ATOM 1225 C CA B SER A 1 148 ? -11.123 4.275 36.487 0.51 24.51 287 SER A CA 1
ATOM 1226 C C A SER A 1 148 ? -10.319 5.513 36.867 0.49 21.98 287 SER A C 1
ATOM 1227 C C B SER A 1 148 ? -10.341 5.518 36.899 0.51 21.95 287 SER A C 1
ATOM 1228 O O A SER A 1 148 ? -10.663 6.622 36.441 0.49 23.11 287 SER A O 1
ATOM 1229 O O B SER A 1 148 ? -10.723 6.635 36.534 0.51 23.18 287 SER A O 1
ATOM 1234 N N . ALA A 1 149 ? -9.250 5.356 37.651 1.00 23.28 288 ALA A N 1
ATOM 1235 C CA . ALA A 1 149 ? -8.457 6.518 38.049 1.00 22.28 288 ALA A CA 1
ATOM 1236 C C . ALA A 1 149 ? -7.761 7.157 36.850 1.00 19.25 288 ALA A C 1
ATOM 1237 O O . ALA A 1 149 ? -7.787 8.383 36.679 1.00 21.70 288 ALA A O 1
ATOM 1239 N N . TYR A 1 150 ? -7.156 6.338 35.989 1.00 18.31 289 TYR A N 1
ATOM 1240 C CA . TYR A 1 150 ? -6.500 6.869 34.799 1.00 17.28 289 TYR A CA 1
ATOM 1241 C C . TYR A 1 150 ? -7.492 7.487 33.820 1.00 16.18 289 TYR A C 1
ATOM 1242 O O . TYR A 1 150 ? -7.143 8.437 33.111 1.00 17.26 289 TYR A O 1
ATOM 1251 N N . GLU A 1 151 ? -8.732 6.993 33.792 1.00 17.65 290 GLU A N 1
ATOM 1252 C CA . GLU A 1 151 ? -9.710 7.538 32.855 1.00 17.86 290 GLU A CA 1
ATOM 1253 C C . GLU A 1 151 ? -10.009 9.005 33.135 1.00 18.84 290 GLU A C 1
ATOM 1254 O O . GLU A 1 151 ? -10.327 9.758 32.207 1.00 19.42 290 GLU A O 1
ATOM 1260 N N . GLN A 1 152 ? -9.891 9.435 34.393 1.00 20.90 291 GLN A N 1
ATOM 1261 C CA . GLN A 1 152 ? -10.092 10.842 34.718 1.00 20.69 291 GLN A CA 1
ATOM 1262 C C . GLN A 1 152 ? -9.107 11.734 33.975 1.00 20.28 291 GLN A C 1
ATOM 1263 O O . GLN A 1 152 ? -9.441 12.868 33.618 1.00 23.12 291 GLN A O 1
ATOM 1274 N N . LEU A 1 153 ? -7.891 11.249 33.736 1.00 17.02 292 LEU A N 1
ATOM 1275 C CA . LEU A 1 153 ? -6.908 12.003 32.968 1.00 16.65 292 LEU A CA 1
ATOM 1276 C C . LEU A 1 153 ? -6.971 11.704 31.476 1.00 14.28 292 LEU A C 1
ATOM 1277 O O . LEU A 1 153 ? -6.865 12.621 30.656 1.00 16.11 292 LEU A O 1
ATOM 1282 N N . LEU A 1 154 ? -7.102 10.431 31.107 1.00 15.47 293 LEU A N 1
ATOM 1283 C CA . LEU A 1 154 ? -7.019 10.074 29.697 1.00 15.47 293 LEU A CA 1
ATOM 1284 C C . LEU A 1 154 ? -8.166 10.666 28.894 1.00 14.88 293 LEU A C 1
ATOM 1285 O O . LEU A 1 154 ? -7.981 10.999 27.718 1.00 15.83 293 LEU A O 1
ATOM 1290 N N . SER A 1 155 ? -9.334 10.831 29.516 1.00 14.98 294 SER A N 1
ATOM 1291 C CA . SER A 1 155 ? -10.486 11.407 28.834 1.00 15.95 294 SER A CA 1
ATOM 1292 C C . SER A 1 155 ? -10.290 12.880 28.514 1.00 17.62 294 SER A C 1
ATOM 1293 O O . SER A 1 155 ? -11.068 13.439 27.726 1.00 18.92 294 SER A O 1
ATOM 1296 N N . ARG A 1 156 ? -9.274 13.516 29.101 1.00 15.48 295 ARG A N 1
ATOM 1297 C CA . ARG A 1 156 ? -8.989 14.925 28.895 1.00 16.66 295 ARG A CA 1
ATOM 1298 C C . ARG A 1 156 ? -7.870 15.170 27.894 1.00 15.15 295 ARG A C 1
ATOM 1299 O O . ARG A 1 156 ? -7.578 16.329 27.593 1.00 17.70 295 ARG A O 1
ATOM 1307 N N . LEU A 1 157 ? -7.252 14.120 27.343 1.00 15.40 296 LEU A N 1
ATOM 1308 C CA . LEU A 1 157 ? -6.143 14.349 26.417 1.00 14.30 296 LEU A CA 1
ATOM 1309 C C . LEU A 1 157 ? -6.592 14.993 25.106 1.00 14.80 296 LEU A C 1
ATOM 1310 O O . LEU A 1 157 ? -5.839 15.780 24.525 1.00 14.76 296 LEU A O 1
ATOM 1315 N N . GLU A 1 158 ? -7.790 14.654 24.607 1.00 15.40 297 GLU A N 1
ATOM 1316 C CA . GLU A 1 158 ? -8.209 15.197 23.314 1.00 16.60 297 GLU A CA 1
ATOM 1317 C C . GLU A 1 158 ? -8.242 16.718 23.335 1.00 19.60 297 GLU A C 1
ATOM 1318 O O . GLU A 1 158 ? -7.839 17.369 22.361 1.00 19.11 297 GLU A O 1
ATOM 1324 N N . GLU A 1 159 ? -8.682 17.306 24.449 1.00 15.51 298 GLU A N 1
ATOM 1325 C CA . GLU A 1 159 ? -8.755 18.760 24.492 1.00 19.38 298 GLU A CA 1
ATOM 1326 C C . GLU A 1 159 ? -7.385 19.420 24.606 1.00 16.42 298 GLU A C 1
ATOM 1327 O O . GLU A 1 159 ? -7.291 20.639 24.413 1.00 18.94 298 GLU A O 1
ATOM 1333 N N . ILE A 1 160 ? -6.326 18.659 24.897 1.00 16.06 299 ILE A N 1
ATOM 1334 C CA . ILE A 1 160 ? -4.969 19.201 24.897 1.00 15.89 299 ILE A CA 1
ATOM 1335 C C . ILE A 1 160 ? -4.108 18.541 23.821 1.00 14.92 299 ILE A C 1
ATOM 1336 O O . ILE A 1 160 ? -2.885 18.436 23.959 1.00 15.92 299 ILE A O 1
ATOM 1341 N N . ALA A 1 161 ? -4.735 18.149 22.709 1.00 16.36 300 ALA A N 1
ATOM 1342 C CA . ALA A 1 161 ? -4.011 17.436 21.658 1.00 15.42 300 ALA A CA 1
ATOM 1343 C C . ALA A 1 161 ? -2.872 18.267 21.077 1.00 16.82 300 ALA A C 1
ATOM 1344 O O . ALA A 1 161 ? -1.804 17.731 20.761 1.00 18.27 300 ALA A O 1
ATOM 1346 N N . GLU A 1 162 ? -3.071 19.574 20.929 1.00 19.42 301 GLU A N 1
ATOM 1347 C CA . GLU A 1 162 ? -2.049 20.415 20.318 1.00 21.30 301 GLU A CA 1
ATOM 1348 C C . GLU A 1 162 ? -0.926 20.731 21.297 1.00 20.39 301 GLU A C 1
ATOM 1349 O O . GLU A 1 162 ? -1.163 20.987 22.484 1.00 19.69 301 GLU A O 1
ATOM 1355 N N . GLU A 1 163 ? 0.308 20.717 20.792 1.00 21.64 302 GLU A N 1
ATOM 1356 C CA . GLU A 1 163 ? 1.452 21.080 21.610 1.00 21.96 302 GLU A CA 1
ATOM 1357 C C . GLU A 1 163 ? 1.239 22.451 22.238 1.00 23.77 302 GLU A C 1
ATOM 1358 O O . GLU A 1 163 ? 0.779 23.392 21.583 1.00 24.68 302 GLU A O 1
ATOM 1364 N N . GLY A 1 164 ? 1.560 22.553 23.524 1.00 19.48 303 GLY A N 1
ATOM 1365 C CA . GLY A 1 164 ? 1.419 23.787 24.258 1.00 23.55 303 GLY A CA 1
ATOM 1366 C C . GLY A 1 164 ? 0.052 24.046 24.846 1.00 20.23 303 GLY A C 1
ATOM 1367 O O . GLY A 1 164 ? -0.104 25.025 25.588 1.00 25.40 303 GLY A O 1
ATOM 1368 N N . SER A 1 165 ? -0.944 23.215 24.559 1.00 19.58 304 SER A N 1
ATOM 1369 C CA . SER A 1 165 ? -2.273 23.501 25.076 1.00 18.42 304 SER A CA 1
ATOM 1370 C C . SER A 1 165 ? -2.439 22.924 26.482 1.00 16.42 304 SER A C 1
ATOM 1371 O O . SER A 1 165 ? -1.700 22.034 26.915 1.00 18.33 304 SER A O 1
ATOM 1376 N N . GLU A 1 166 ? -3.420 23.458 27.201 1.00 16.60 305 GLU A N 1
ATOM 1377 C CA . GLU A 1 166 ? -3.598 23.153 28.610 1.00 16.03 305 GLU A CA 1
ATOM 1378 C C . GLU A 1 166 ? -5.083 23.093 28.917 1.00 15.24 305 GLU A C 1
ATOM 1379 O O . GLU A 1 166 ? -5.914 23.617 28.173 1.00 16.18 305 GLU A O 1
ATOM 1390 N N . THR A 1 167 ? -5.414 22.428 30.016 1.00 14.82 306 THR A N 1
ATOM 1391 C CA . THR A 1 167 ? -6.777 22.350 30.517 1.00 14.98 306 THR A CA 1
ATOM 1392 C C . THR A 1 167 ? -6.718 22.217 32.036 1.00 12.89 306 THR A C 1
ATOM 1393 O O . THR A 1 167 ? -5.638 22.251 32.639 1.00 14.61 306 THR A O 1
ATOM 1397 N N . GLN A 1 168 ? -7.886 22.079 32.655 1.00 13.67 307 GLN A N 1
ATOM 1398 C CA . GLN A 1 168 ? -8.017 21.920 34.098 1.00 14.95 307 GLN A CA 1
ATOM 1399 C C . GLN A 1 168 ? -8.805 20.648 34.376 1.00 15.48 307 GLN A C 1
ATOM 1400 O O . GLN A 1 168 ? -9.795 20.365 33.692 1.00 17.49 307 GLN A O 1
ATOM 1406 N N . VAL A 1 169 ? -8.364 19.871 35.361 1.00 15.41 308 VAL A N 1
ATOM 1407 C CA . VAL A 1 169 ? -9.078 18.639 35.703 1.00 16.29 308 VAL A CA 1
ATOM 1408 C C . VAL A 1 169 ? -9.440 18.614 37.183 1.00 15.37 308 VAL A C 1
ATOM 1409 O O . VAL A 1 169 ? -8.684 19.135 38.013 1.00 15.80 308 VAL A O 1
ATOM 1413 N N . PRO A 1 170 ? -10.573 18.021 37.557 1.00 15.61 309 PRO A N 1
ATOM 1414 C CA . PRO A 1 170 ? -10.912 17.901 38.980 1.00 16.89 309 PRO A CA 1
ATOM 1415 C C . PRO A 1 170 ? -9.833 17.168 39.765 1.00 16.77 309 PRO A C 1
ATOM 1416 O O . PRO A 1 170 ? -9.129 16.294 39.248 1.00 17.25 309 PRO A O 1
ATOM 1420 N N . GLY A 1 171 ? -9.711 17.531 41.037 1.00 17.80 310 GLY A N 1
ATOM 1421 C CA . GLY A 1 171 ? -8.881 16.750 41.935 1.00 19.33 310 GLY A CA 1
ATOM 1422 C C . GLY A 1 171 ? -9.269 15.287 41.950 1.00 18.60 310 GLY A C 1
ATOM 1423 O O . GLY A 1 171 ? -10.446 14.938 41.778 1.00 20.55 310 GLY A O 1
ATOM 1424 N N . LEU A 1 172 ? -8.279 14.416 42.135 1.00 18.66 311 LEU A N 1
ATOM 1425 C CA . LEU A 1 172 ? -8.498 12.976 42.159 1.00 17.43 311 LEU A CA 1
ATOM 1426 C C . LEU A 1 172 ? -7.510 12.362 43.136 1.00 16.99 311 LEU A C 1
ATOM 1427 O O . LEU A 1 172 ? -6.619 13.037 43.655 1.00 17.31 311 LEU A O 1
ATOM 1432 N N . ASP A 1 173 ? -7.678 11.065 43.383 1.00 16.89 312 ASP A N 1
ATOM 1433 C CA . ASP A 1 173 ? -6.759 10.323 44.244 1.00 17.21 312 ASP A CA 1
ATOM 1434 C C . ASP A 1 173 ? -5.510 10.002 43.438 1.00 15.40 312 ASP A C 1
ATOM 1435 O O . ASP A 1 173 ? -5.484 9.060 42.644 1.00 16.41 312 ASP A O 1
ATOM 1440 N N . ILE A 1 174 ? -4.463 10.793 43.653 1.00 13.44 313 ILE A N 1
ATOM 1441 C CA . ILE A 1 174 ? -3.221 10.592 42.918 1.00 15.77 313 ILE A CA 1
ATOM 1442 C C . ILE A 1 174 ? -2.618 9.230 43.239 1.00 14.09 313 ILE A C 1
ATOM 1443 O O . ILE A 1 174 ? -1.963 8.612 42.388 1.00 15.84 313 ILE A O 1
ATOM 1448 N N . SER A 1 175 ? -2.810 8.744 44.469 1.00 14.57 314 SER A N 1
ATOM 1449 C CA . SER A 1 175 ? -2.256 7.441 44.822 1.00 14.79 314 SER A CA 1
ATOM 1450 C C . SER A 1 175 ? -2.937 6.302 44.074 1.00 16.17 314 SER A C 1
ATOM 1451 O O . SER A 1 175 ? -2.343 5.226 43.934 1.00 16.69 314 SER A O 1
ATOM 1456 N N . ALA A 1 176 ? -4.147 6.518 43.551 1.00 14.30 315 ALA A N 1
ATOM 1457 C CA . ALA A 1 176 ? -4.801 5.498 42.744 1.00 15.65 315 ALA A CA 1
ATOM 1458 C C . ALA A 1 176 ? -4.192 5.371 41.355 1.00 15.49 315 ALA A C 1
ATOM 1459 O O . ALA A 1 176 ? -4.551 4.447 40.620 1.00 17.48 315 ALA A O 1
ATOM 1461 N N . LEU A 1 177 ? -3.283 6.265 40.980 1.00 14.27 316 LEU A N 1
ATOM 1462 C CA . LEU A 1 177 ? -2.523 6.125 39.746 1.00 14.36 316 LEU A CA 1
ATOM 1463 C C . LEU A 1 177 ? -1.276 5.270 39.936 1.00 13.77 316 LEU A C 1
ATOM 1464 O O . LEU A 1 177 ? -0.581 4.989 38.953 1.00 15.35 316 LEU A O 1
ATOM 1469 N N . LEU A 1 178 ? -0.970 4.869 41.167 1.00 13.56 317 LEU A N 1
ATOM 1470 C CA . LEU A 1 178 ? 0.232 4.134 41.495 1.00 13.31 317 LEU A CA 1
ATOM 1471 C C . LEU A 1 178 ? -0.123 2.721 41.924 1.00 13.00 317 LEU A C 1
ATOM 1472 O O . LEU A 1 178 ? -1.282 2.429 42.238 1.00 14.72 317 LEU A O 1
ATOM 1477 N N . PRO A 1 179 ? 0.848 1.810 41.928 1.00 13.58 318 PRO A N 1
ATOM 1478 C CA . PRO A 1 179 ? 0.590 0.438 42.380 1.00 14.14 318 PRO A CA 1
ATOM 1479 C C . PRO A 1 179 ? 0.109 0.411 43.819 1.00 15.67 318 PRO A C 1
ATOM 1480 O O . PRO A 1 179 ? 0.344 1.334 44.595 1.00 17.18 318 PRO A O 1
ATOM 1484 N N . SER A 1 180 ? -0.563 -0.689 44.173 1.00 19.71 319 SER A N 1
ATOM 1485 C CA . SER A 1 180 ? -1.041 -0.856 45.540 1.00 20.13 319 SER A CA 1
ATOM 1486 C C . SER A 1 180 ? 0.029 -1.407 46.476 1.00 19.79 319 SER A C 1
ATOM 1487 O O . SER A 1 180 ? -0.083 -1.225 47.695 1.00 21.39 319 SER A O 1
ATOM 1490 N N . ASP A 1 181 ? 1.071 -2.043 45.937 1.00 18.29 320 ASP A N 1
ATOM 1491 C CA . ASP A 1 181 ? 2.144 -2.630 46.741 1.00 16.36 320 ASP A CA 1
ATOM 1492 C C . ASP A 1 181 ? 3.222 -1.568 46.918 1.00 15.75 320 ASP A C 1
ATOM 1493 O O . ASP A 1 181 ? 4.012 -1.310 46.006 1.00 17.70 320 ASP A O 1
ATOM 1498 N N . PHE A 1 182 ? 3.270 -0.969 48.103 1.00 15.55 321 PHE A N 1
ATOM 1499 C CA . PHE A 1 182 ? 4.277 0.023 48.459 1.00 16.81 321 PHE A CA 1
ATOM 1500 C C . PHE A 1 182 ? 5.512 -0.584 49.117 1.00 15.94 321 PHE A C 1
ATOM 1501 O O . PHE A 1 182 ? 6.409 0.163 49.526 1.00 16.76 321 PHE A O 1
ATOM 1509 N N . SER A 1 183 ? 5.580 -1.914 49.250 1.00 16.30 322 SER A N 1
ATOM 1510 C CA . SER A 1 183 ? 6.687 -2.552 49.948 1.00 15.75 322 SER A CA 1
ATOM 1511 C C . SER A 1 183 ? 7.778 -3.068 49.026 1.00 13.90 322 SER A C 1
ATOM 1512 O O . SER A 1 183 ? 8.902 -3.266 49.495 1.00 15.90 322 SER A O 1
ATOM 1517 N N . ARG A 1 184 ? 7.480 -3.325 47.752 1.00 13.84 323 ARG A N 1
ATOM 1518 C CA . ARG A 1 184 ? 8.413 -3.985 46.839 1.00 13.08 323 ARG A CA 1
ATOM 1519 C C . ARG A 1 184 ? 8.828 -3.007 45.749 1.00 13.33 323 ARG A C 1
ATOM 1520 O O . ARG A 1 184 ? 8.030 -2.678 44.864 1.00 14.09 323 ARG A O 1
ATOM 1528 N N . TYR A 1 185 ? 10.074 -2.550 45.802 1.00 13.51 324 TYR A N 1
ATOM 1529 C CA . TYR A 1 185 ? 10.558 -1.572 44.844 1.00 12.39 324 TYR A CA 1
ATOM 1530 C C . TYR A 1 185 ? 12.070 -1.679 44.732 1.00 13.14 324 TYR A C 1
ATOM 1531 O O . TYR A 1 185 ? 12.744 -2.283 45.581 1.00 12.94 324 TYR A O 1
ATOM 1540 N N . PHE A 1 186 ? 12.594 -1.052 43.681 1.00 12.23 325 PHE A N 1
ATOM 1541 C CA . PHE A 1 186 ? 14.017 -0.867 43.458 1.00 12.01 325 PHE A CA 1
ATOM 1542 C C . PHE A 1 186 ? 14.358 0.605 43.630 1.00 12.45 325 PHE A C 1
ATOM 1543 O O . PHE A 1 186 ? 13.515 1.481 43.418 1.00 13.62 325 PHE A O 1
ATOM 1551 N N . GLN A 1 187 ? 15.600 0.882 44.025 1.00 12.65 326 GLN A N 1
ATOM 1552 C CA . GLN A 1 187 ? 15.990 2.258 44.284 1.00 12.72 326 GLN A CA 1
ATOM 1553 C C . GLN A 1 187 ? 17.441 2.449 43.877 1.00 12.23 326 GLN A C 1
ATOM 1554 O O . GLN A 1 187 ? 18.290 1.597 44.167 1.00 14.22 326 GLN A O 1
ATOM 1560 N N . TYR A 1 188 ? 17.730 3.572 43.228 1.00 13.50 327 TYR A N 1
ATOM 1561 C CA . TYR A 1 188 ? 19.095 3.890 42.815 1.00 13.15 327 TYR A CA 1
ATOM 1562 C C . TYR A 1 188 ? 19.195 5.399 42.621 1.00 16.42 327 TYR A C 1
ATOM 1563 O O . TYR A 1 188 ? 18.184 6.104 42.598 1.00 14.58 327 TYR A O 1
ATOM 1572 N N . GLU A 1 189 ? 20.428 5.897 42.494 1.00 15.32 328 GLU A N 1
ATOM 1573 C CA . GLU A 1 189 ? 20.674 7.322 42.285 1.00 15.46 328 GLU A CA 1
ATOM 1574 C C . GLU A 1 189 ? 21.004 7.565 40.822 1.00 15.32 328 GLU A C 1
ATOM 1575 O O . GLU A 1 189 ? 21.873 6.895 40.253 1.00 16.43 328 GLU A O 1
ATOM 1581 N N . GLY A 1 190 ? 20.285 8.501 40.206 1.00 14.75 329 GLY A N 1
ATOM 1582 C CA . GLY A 1 190 ? 20.445 8.796 38.789 1.00 14.68 329 GLY A CA 1
ATOM 1583 C C . GLY A 1 190 ? 20.190 10.246 38.489 1.00 14.32 329 GLY A C 1
ATOM 1584 O O . GLY A 1 190 ? 20.606 11.137 39.243 1.00 15.10 329 GLY A O 1
ATOM 1585 N N . SER A 1 191 ? 19.486 10.493 37.390 1.00 14.27 330 SER A N 1
ATOM 1586 C CA . SER A 1 191 ? 19.359 11.833 36.834 1.00 14.73 330 SER A CA 1
ATOM 1587 C C . SER A 1 191 ? 17.934 12.080 36.359 1.00 14.32 330 SER A C 1
ATOM 1588 O O . SER A 1 191 ? 17.123 11.156 36.224 1.00 14.58 330 SER A O 1
ATOM 1591 N N . LEU A 1 192 ? 17.634 13.345 36.078 1.00 15.50 331 LEU A N 1
ATOM 1592 C CA . LEU A 1 192 ? 16.486 13.646 35.233 1.00 14.40 331 LEU A CA 1
ATOM 1593 C C . LEU A 1 192 ? 16.678 12.948 33.893 1.00 16.23 331 LEU A C 1
ATOM 1594 O O . LEU A 1 192 ? 17.800 12.820 33.399 1.00 16.42 331 LEU A O 1
ATOM 1599 N N . THR A 1 193 ? 15.584 12.483 33.289 1.00 15.88 332 THR A N 1
ATOM 1600 C CA . THR A 1 193 ? 15.700 11.783 32.014 1.00 16.40 332 THR A CA 1
ATOM 1601 C C . THR A 1 193 ? 15.416 12.675 30.816 1.00 16.10 332 THR A C 1
ATOM 1602 O O . THR A 1 193 ? 15.234 12.164 29.706 1.00 18.49 332 THR A O 1
ATOM 1606 N N . THR A 1 194 ? 15.363 13.983 31.016 1.00 17.25 333 THR A N 1
ATOM 1607 C CA . THR A 1 194 ? 15.325 14.970 29.948 1.00 18.48 333 THR A CA 1
ATOM 1608 C C . THR A 1 194 ? 16.395 16.005 30.251 1.00 18.45 333 THR A C 1
ATOM 1609 O O . THR A 1 194 ? 16.833 16.128 31.400 1.00 18.82 333 THR A O 1
ATOM 1613 N N . PRO A 1 195 ? 16.849 16.756 29.250 1.00 17.06 334 PRO A N 1
ATOM 1614 C CA . PRO A 1 195 ? 17.784 17.851 29.531 1.00 17.87 334 PRO A CA 1
ATOM 1615 C C . PRO A 1 195 ? 17.197 18.768 30.586 1.00 20.20 334 PRO A C 1
ATOM 1616 O O . PRO A 1 195 ? 15.981 19.016 30.588 1.00 23.69 334 PRO A O 1
ATOM 1620 N N . PRO A 1 196 ? 18.015 19.288 31.513 1.00 20.34 335 PRO A N 1
ATOM 1621 C CA . PRO A 1 196 ? 19.481 19.257 31.546 1.00 20.36 335 PRO A CA 1
ATOM 1622 C C . PRO A 1 196 ? 20.108 18.022 32.197 1.00 21.31 335 PRO A C 1
ATOM 1623 O O . PRO A 1 196 ? 21.296 18.061 32.500 1.00 21.75 335 PRO A O 1
ATOM 1627 N N . CYS A 1 197 ? 19.336 16.959 32.419 1.00 17.84 336 CYS A N 1
ATOM 1628 C CA . CYS A 1 197 ? 19.884 15.675 32.868 1.00 16.97 336 CYS A CA 1
ATOM 1629 C C . CYS A 1 197 ? 20.610 15.781 34.209 1.00 16.30 336 CYS A C 1
ATOM 1630 O O . CYS A 1 197 ? 21.614 15.103 34.440 1.00 17.49 336 CYS A O 1
ATOM 1633 N N . ALA A 1 198 ? 20.100 16.624 35.102 1.00 18.02 337 ALA A N 1
ATOM 1634 C CA . ALA A 1 198 ? 20.792 16.879 36.362 1.00 16.60 337 ALA A CA 1
ATOM 1635 C C . ALA A 1 198 ? 20.849 15.620 37.221 1.00 16.52 337 ALA A C 1
ATOM 1636 O O . ALA A 1 198 ? 19.849 14.908 37.368 1.00 17.58 337 ALA A O 1
ATOM 1638 N N . GLN A 1 199 ? 22.020 15.348 37.795 1.00 17.96 338 GLN A N 1
ATOM 1639 C CA . GLN A 1 199 ? 22.218 14.149 38.598 1.00 16.00 338 GLN A CA 1
ATOM 1640 C C . GLN A 1 199 ? 21.772 14.374 40.043 1.00 16.50 338 GLN A C 1
ATOM 1641 O O . GLN A 1 199 ? 21.279 15.443 40.420 1.00 19.46 338 GLN A O 1
ATOM 1647 N N . GLY A 1 200 ? 21.921 13.337 40.861 1.00 17.89 339 GLY A N 1
ATOM 1648 C CA . GLY A 1 200 ? 21.518 13.388 42.249 1.00 16.41 339 GLY A CA 1
ATOM 1649 C C . GLY A 1 200 ? 20.084 12.989 42.533 1.00 16.49 339 GLY A C 1
ATOM 1650 O O . GLY A 1 200 ? 19.650 13.102 43.686 1.00 18.84 339 GLY A O 1
ATOM 1651 N N . VAL A 1 201 ? 19.345 12.511 41.533 1.00 16.47 340 VAL A N 1
ATOM 1652 C CA . VAL A 1 201 ? 17.929 12.183 41.698 1.00 13.89 340 VAL A CA 1
ATOM 1653 C C . VAL A 1 201 ? 17.795 10.782 42.284 1.00 13.24 340 VAL A C 1
ATOM 1654 O O . VAL A 1 201 ? 18.413 9.831 41.793 1.00 16.05 340 VAL A O 1
ATOM 1658 N N . ILE A 1 202 ? 16.995 10.636 43.330 1.00 13.31 341 ILE A N 1
ATOM 1659 C CA . ILE A 1 202 ? 16.722 9.311 43.874 1.00 12.61 341 ILE A CA 1
ATOM 1660 C C . ILE A 1 202 ? 15.533 8.726 43.132 1.00 13.52 341 ILE A C 1
ATOM 1661 O O . ILE A 1 202 ? 14.424 9.267 43.202 1.00 14.52 341 ILE A O 1
ATOM 1670 N N . TRP A 1 203 ? 15.762 7.627 42.419 1.00 12.21 342 TRP A N 1
ATOM 1671 C CA . TRP A 1 203 ? 14.730 6.931 41.664 1.00 13.07 342 TRP A CA 1
ATOM 1672 C C . TRP A 1 203 ? 14.223 5.736 42.455 1.00 12.54 342 TRP A C 1
ATOM 1673 O O . TRP A 1 203 ? 15.014 4.909 42.925 1.00 13.27 342 TRP A O 1
ATOM 1684 N N . THR A 1 204 ? 12.904 5.626 42.574 1.00 12.17 343 THR A N 1
ATOM 1685 C CA . THR A 1 204 ? 12.261 4.471 43.182 1.00 12.22 343 THR A CA 1
ATOM 1686 C C . THR A 1 204 ? 11.299 3.892 42.158 1.00 12.52 343 THR A C 1
ATOM 1687 O O . THR A 1 204 ? 10.390 4.591 41.693 1.00 13.42 343 THR A O 1
ATOM 1691 N N . VAL A 1 205 ? 11.514 2.637 41.782 1.00 11.79 344 VAL A N 1
ATOM 1692 C CA . VAL A 1 205 ? 10.753 1.969 40.729 1.00 11.68 344 VAL A CA 1
ATOM 1693 C C . VAL A 1 205 ? 9.969 0.838 41.385 1.00 12.86 344 VAL A C 1
ATOM 1694 O O . VAL A 1 205 ? 10.560 -0.113 41.913 1.00 11.82 344 VAL A O 1
ATOM 1698 N N . PHE A 1 206 ? 8.644 0.948 41.384 1.00 12.55 345 PHE A N 1
ATOM 1699 C CA . PHE A 1 206 ? 7.795 -0.096 41.939 1.00 12.65 345 PHE A CA 1
ATOM 1700 C C . PHE A 1 206 ? 7.993 -1.401 41.177 1.00 12.63 345 PHE A C 1
ATOM 1701 O O . PHE A 1 206 ? 8.106 -1.411 39.947 1.00 12.74 345 PHE A O 1
ATOM 1709 N N . ASN A 1 207 ? 7.979 -2.524 41.908 1.00 11.81 346 ASN A N 1
ATOM 1710 C CA . ASN A 1 207 ? 7.996 -3.816 41.225 1.00 13.14 346 ASN A CA 1
ATOM 1711 C C . ASN A 1 207 ? 6.641 -4.142 40.613 1.00 13.28 346 ASN A C 1
ATOM 1712 O O . ASN A 1 207 ? 6.571 -4.699 39.512 1.00 15.59 346 ASN A O 1
ATOM 1717 N N . GLN A 1 208 ? 5.563 -3.833 41.320 1.00 12.63 347 GLN A N 1
ATOM 1718 C CA . GLN A 1 208 ? 4.224 -4.084 40.817 1.00 13.58 347 GLN A CA 1
ATOM 1719 C C . GLN A 1 208 ? 3.859 -3.023 39.794 1.00 12.32 347 GLN A C 1
ATOM 1720 O O . GLN A 1 208 ? 4.191 -1.851 39.960 1.00 13.94 347 GLN A O 1
ATOM 1726 N N . THR A 1 209 ? 3.160 -3.440 38.743 1.00 13.52 348 THR A N 1
ATOM 1727 C CA . THR A 1 209 ? 2.705 -2.534 37.696 1.00 14.53 348 THR A CA 1
ATOM 1728 C C . THR A 1 209 ? 1.283 -2.063 37.987 1.00 14.42 348 THR A C 1
ATOM 1729 O O . THR A 1 209 ? 0.622 -2.530 38.918 1.00 15.70 348 THR A O 1
ATOM 1733 N N . VAL A 1 210 ? 0.821 -1.107 37.175 1.00 14.19 349 VAL A N 1
ATOM 1734 C CA . VAL A 1 210 ? -0.575 -0.683 37.133 1.00 14.32 349 VAL A CA 1
ATOM 1735 C C . VAL A 1 210 ? -1.145 -1.111 35.785 1.00 14.17 349 VAL A C 1
ATOM 1736 O O . VAL A 1 210 ? -0.433 -1.120 34.776 1.00 15.94 349 VAL A O 1
ATOM 1743 N N . SER A 1 211 ? -2.413 -1.508 35.774 1.00 14.78 350 SER A N 1
ATOM 1744 C CA . SER A 1 211 ? -3.057 -2.039 34.576 1.00 14.96 350 SER A CA 1
ATOM 1745 C C . SER A 1 211 ? -4.037 -1.033 33.996 1.00 15.71 350 SER A C 1
ATOM 1746 O O . SER A 1 211 ? -4.885 -0.503 34.720 1.00 15.67 350 SER A O 1
ATOM 1749 N N . LEU A 1 212 ? -3.922 -0.805 32.687 1.00 14.81 351 LEU A N 1
ATOM 1750 C CA . LEU A 1 212 ? -4.829 0.004 31.885 1.00 14.20 351 LEU A CA 1
ATOM 1751 C C . LEU A 1 212 ? -5.396 -0.880 30.780 1.00 15.13 351 LEU A C 1
ATOM 1752 O O . LEU A 1 212 ? -4.757 -1.849 30.356 1.00 16.28 351 LEU A O 1
ATOM 1757 N N . SER A 1 213 ? -6.587 -0.534 30.291 1.00 17.20 352 SER A N 1
ATOM 1758 C CA . SER A 1 213 ? -7.147 -1.293 29.183 1.00 17.23 352 SER A CA 1
ATOM 1759 C C . SER A 1 213 ? -6.372 -0.991 27.905 1.00 16.72 352 SER A C 1
ATOM 1760 O O . SER A 1 213 ? -5.649 0.008 27.802 1.00 16.40 352 SER A O 1
ATOM 1763 N N . ALA A 1 214 ? -6.550 -1.867 26.907 1.00 18.58 353 ALA A N 1
ATOM 1764 C CA . ALA A 1 214 ? -5.934 -1.634 25.607 1.00 18.57 353 ALA A CA 1
ATOM 1765 C C . ALA A 1 214 ? -6.366 -0.292 25.033 1.00 17.63 353 ALA A C 1
ATOM 1766 O O . ALA A 1 214 ? -5.537 0.464 24.514 1.00 17.61 353 ALA A O 1
ATOM 1768 N N . LYS A 1 215 ? -7.658 0.027 25.142 1.00 18.90 354 LYS A N 1
ATOM 1769 C CA . LYS A 1 215 ? -8.169 1.304 24.658 1.00 19.02 354 LYS A CA 1
ATOM 1770 C C . LYS A 1 215 ? -7.501 2.478 25.368 1.00 16.61 354 LYS A C 1
ATOM 1771 O O . LYS A 1 215 ? -7.147 3.476 24.731 1.00 15.71 354 LYS A O 1
ATOM 1777 N N . GLN A 1 216 ? -7.310 2.372 26.687 1.00 15.26 355 GLN A N 1
ATOM 1778 C CA . GLN A 1 216 ? -6.669 3.451 27.434 1.00 15.17 355 GLN A CA 1
ATOM 1779 C C . GLN A 1 216 ? -5.223 3.642 27.008 1.00 13.42 355 GLN A C 1
ATOM 1780 O O . GLN A 1 216 ? -4.763 4.779 26.864 1.00 14.81 355 GLN A O 1
ATOM 1786 N N . LEU A 1 217 ? -4.491 2.548 26.796 1.00 14.80 356 LEU A N 1
ATOM 1787 C CA . LEU A 1 217 ? -3.112 2.672 26.328 1.00 16.70 356 LEU A CA 1
ATOM 1788 C C . LEU A 1 217 ? -3.050 3.310 24.945 1.00 16.39 356 LEU A C 1
ATOM 1789 O O . LEU A 1 217 ? -2.147 4.107 24.658 1.00 16.56 356 LEU A O 1
ATOM 1794 N N . HIS A 1 218 ? -4.014 2.978 24.072 1.00 17.29 357 HIS A N 1
ATOM 1795 C CA . HIS A 1 218 ? -4.088 3.621 22.761 1.00 15.69 357 HIS A CA 1
ATOM 1796 C C . HIS A 1 218 ? -4.402 5.105 22.887 1.00 14.69 357 HIS A C 1
ATOM 1797 O O . HIS A 1 218 ? -3.837 5.924 22.157 1.00 17.93 357 HIS A O 1
ATOM 1804 N N . THR A 1 219 ? -5.317 5.464 23.791 1.00 15.20 358 THR A N 1
ATOM 1805 C CA . THR A 1 219 ? -5.625 6.875 24.017 1.00 15.33 358 THR A CA 1
ATOM 1806 C C . THR A 1 219 ? -4.381 7.643 24.442 1.00 13.91 358 THR A C 1
ATOM 1807 O O . THR A 1 219 ? -4.100 8.735 23.935 1.00 15.75 358 THR A O 1
ATOM 1811 N N . LEU A 1 220 ? -3.600 7.060 25.345 1.00 15.37 359 LEU A N 1
ATOM 1812 C CA . LEU A 1 220 ? -2.404 7.735 25.836 1.00 15.30 359 LEU A CA 1
ATOM 1813 C C . LEU A 1 220 ? -1.393 7.963 24.717 1.00 16.48 359 LEU A C 1
ATOM 1814 O O . LEU A 1 220 ? -0.811 9.050 24.605 1.00 18.70 359 LEU A O 1
ATOM 1819 N N . SER A 1 221 ? -1.173 6.954 23.871 1.00 18.00 360 SER A N 1
ATOM 1820 C CA . SER A 1 221 ? -0.113 7.032 22.874 1.00 19.07 360 SER A CA 1
ATOM 1821 C C . SER A 1 221 ? -0.523 7.732 21.582 1.00 19.86 360 SER A C 1
ATOM 1822 O O . SER A 1 221 ? 0.355 8.198 20.847 1.00 22.32 360 SER A O 1
ATOM 1825 N N . ASP A 1 222 ? -1.817 7.844 21.291 1.00 17.37 361 ASP A N 1
ATOM 1826 C CA . ASP A 1 222 ? -2.265 8.263 19.967 1.00 18.36 361 ASP A CA 1
ATOM 1827 C C . ASP A 1 222 ? -2.940 9.625 19.928 1.00 21.43 361 ASP A C 1
ATOM 1828 O O . ASP A 1 222 ? -3.324 10.075 18.845 1.00 22.38 361 ASP A O 1
ATOM 1833 N N . THR A 1 223 ? -3.102 10.300 21.062 1.00 17.81 362 THR A N 1
ATOM 1834 C CA . THR A 1 223 ? -3.916 11.509 21.092 1.00 17.86 362 THR A CA 1
ATOM 1835 C C . THR A 1 223 ? -3.113 12.788 20.912 1.00 18.65 362 THR A C 1
ATOM 1836 O O . THR A 1 223 ? -3.582 13.724 20.250 1.00 18.50 362 THR A O 1
ATOM 1840 N N . LEU A 1 224 ? -1.909 12.851 21.465 1.00 15.37 363 LEU A N 1
ATOM 1841 C CA . LEU A 1 224 ? -1.194 14.108 21.602 1.00 15.27 363 LEU A CA 1
ATOM 1842 C C . LEU A 1 224 ? -0.235 14.342 20.445 1.00 15.61 363 LEU A C 1
ATOM 1843 O O . LEU A 1 224 ? 0.317 13.406 19.860 1.00 16.25 363 LEU A O 1
ATOM 1848 N N . TRP A 1 225 ? -0.008 15.619 20.148 1.00 17.80 364 TRP A N 1
ATOM 1849 C CA . TRP A 1 225 ? 0.953 16.040 19.139 1.00 18.08 364 TRP A CA 1
ATOM 1850 C C . TRP A 1 225 ? 2.108 16.801 19.773 1.00 21.34 364 TRP A C 1
ATOM 1851 O O . TRP A 1 225 ? 1.944 17.491 20.784 1.00 21.56 364 TRP A O 1
ATOM 1862 N N . GLY A 1 226 ? 3.285 16.667 19.163 1.00 21.93 365 GLY A N 1
ATOM 1863 C CA . GLY A 1 226 ? 4.483 17.311 19.644 1.00 26.28 365 GLY A CA 1
ATOM 1864 C C . GLY A 1 226 ? 4.940 18.423 18.724 1.00 35.82 365 GLY A C 1
ATOM 1865 O O . GLY A 1 226 ? 4.158 18.968 17.940 1.00 33.29 365 GLY A O 1
ATOM 1866 N N . PRO A 1 227 ? 6.223 18.779 18.807 1.00 35.10 366 PRO A N 1
ATOM 1867 C CA . PRO A 1 227 ? 6.740 19.899 18.011 1.00 43.26 366 PRO A CA 1
ATOM 1868 C C . PRO A 1 227 ? 6.582 19.659 16.518 1.00 45.50 366 PRO A C 1
ATOM 1869 O O . PRO A 1 227 ? 6.477 18.524 16.046 1.00 41.71 366 PRO A O 1
ATOM 1873 N N . GLY A 1 228 ? 6.584 20.758 15.768 1.00 44.45 367 GLY A N 1
ATOM 1874 C CA . GLY A 1 228 ? 6.197 20.674 14.372 1.00 48.39 367 GLY A CA 1
ATOM 1875 C C . GLY A 1 228 ? 4.780 20.149 14.299 1.00 53.62 367 GLY A C 1
ATOM 1876 O O . GLY A 1 228 ? 3.860 20.690 14.923 1.00 62.98 367 GLY A O 1
ATOM 1877 N N . ASP A 1 229 ? 4.592 19.072 13.548 1.00 46.25 368 ASP A N 1
ATOM 1878 C CA . ASP A 1 229 ? 3.345 18.318 13.588 1.00 49.54 368 ASP A CA 1
ATOM 1879 C C . ASP A 1 229 ? 3.652 16.829 13.563 1.00 45.73 368 ASP A C 1
ATOM 1880 O O . ASP A 1 229 ? 3.090 16.057 12.786 1.00 49.64 368 ASP A O 1
ATOM 1885 N N . SER A 1 230 ? 4.584 16.428 14.414 1.00 38.90 369 SER A N 1
ATOM 1886 C CA . SER A 1 230 ? 4.845 15.029 14.681 1.00 35.99 369 SER A CA 1
ATOM 1887 C C . SER A 1 230 ? 3.959 14.581 15.833 1.00 27.72 369 SER A C 1
ATOM 1888 O O . SER A 1 230 ? 3.659 15.353 16.747 1.00 31.91 369 SER A O 1
ATOM 1891 N N . ARG A 1 231 ? 3.527 13.329 15.772 1.00 25.00 370 ARG A N 1
ATOM 1892 C CA . ARG A 1 231 ? 2.775 12.752 16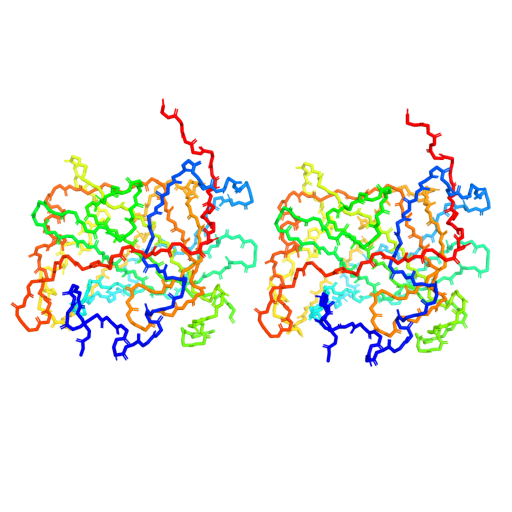.874 1.00 22.44 370 ARG A CA 1
ATOM 1893 C C . ARG A 1 231 ? 3.672 12.621 18.096 1.00 19.72 370 ARG A C 1
ATOM 1894 O O . ARG A 1 231 ? 4.860 12.304 17.986 1.00 22.86 370 ARG A O 1
ATOM 1909 N N A LEU A 1 232 ? 3.094 12.864 19.270 0.04 17.39 371 LEU A N 1
ATOM 1910 N N B LEU A 1 232 ? 3.100 12.889 19.269 0.96 17.25 371 LEU A N 1
ATOM 1911 C CA A LEU A 1 232 ? 3.805 12.720 20.539 0.04 17.48 371 LEU A CA 1
ATOM 1912 C CA B LEU A 1 232 ? 3.825 12.728 20.528 0.96 17.52 371 LEU A CA 1
ATOM 1913 C C A LEU A 1 232 ? 3.819 11.238 20.897 0.04 17.03 371 LEU A C 1
ATOM 1914 C C B LEU A 1 232 ? 3.807 11.242 20.867 0.96 16.93 371 LEU A C 1
ATOM 1915 O O A LEU A 1 232 ? 2.916 10.723 21.558 0.04 16.10 371 LEU A O 1
ATOM 1916 O O B LEU A 1 232 ? 2.879 10.732 21.494 0.96 15.95 371 LEU A O 1
ATOM 1925 N N . GLN A 1 233 ? 4.858 10.541 20.440 1.00 18.02 372 GLN A N 1
ATOM 1926 C CA . GLN A 1 233 ? 4.977 9.100 20.609 1.00 16.72 372 GLN A CA 1
ATOM 1927 C C . GLN A 1 233 ? 6.440 8.755 20.857 1.00 16.81 372 GLN A C 1
ATOM 1928 O O . GLN A 1 233 ? 7.345 9.524 20.522 1.00 19.71 372 GLN A O 1
ATOM 1934 N N . LEU A 1 234 ? 6.663 7.579 21.453 1.00 17.55 373 LEU A N 1
ATOM 1935 C CA . LEU A 1 234 ? 8.018 7.086 21.712 1.00 18.41 373 LEU A CA 1
ATOM 1936 C C . LEU A 1 234 ? 8.827 8.104 22.512 1.00 16.18 373 LEU A C 1
ATOM 1937 O O . LEU A 1 234 ? 9.995 8.370 22.227 1.00 17.98 373 LEU A O 1
ATOM 1942 N N . ASN A 1 235 ? 8.182 8.707 23.510 1.00 15.90 374 ASN A N 1
ATOM 1943 C CA . ASN A 1 235 ? 8.787 9.799 24.268 1.00 16.50 374 ASN A CA 1
ATOM 1944 C C . ASN A 1 235 ? 9.522 9.264 25.496 1.00 16.40 374 ASN A C 1
ATOM 1945 O O . ASN A 1 235 ? 9.196 9.581 26.634 1.00 17.46 374 ASN A O 1
ATOM 1950 N N . PHE A 1 236 ? 10.531 8.433 25.234 1.00 15.57 375 PHE A N 1
ATOM 1951 C CA . PHE A 1 236 ? 11.356 7.843 26.274 1.00 15.70 375 PHE A CA 1
ATOM 1952 C C . PHE A 1 236 ? 12.819 7.934 25.874 1.00 17.94 375 PHE A C 1
ATOM 1953 O O . PHE A 1 236 ? 13.171 7.823 24.695 1.00 18.90 375 PHE A O 1
ATOM 1961 N N . ARG A 1 237 ? 13.668 8.113 26.877 1.00 16.53 376 ARG A N 1
ATOM 1962 C CA . ARG A 1 237 ? 15.111 8.094 26.708 1.00 17.59 376 ARG A CA 1
ATOM 1963 C C . ARG A 1 237 ? 15.614 6.654 26.770 1.00 16.60 376 ARG A C 1
ATOM 1964 O O . ARG A 1 237 ? 15.081 5.822 27.504 1.00 18.30 376 ARG A O 1
ATOM 1972 N N . ALA A 1 238 ? 16.654 6.361 25.991 1.00 19.60 377 ALA A N 1
ATOM 1973 C CA . ALA A 1 238 ? 17.292 5.049 26.054 1.00 20.43 377 ALA A CA 1
ATOM 1974 C C . ALA A 1 238 ? 17.912 4.809 27.429 1.00 19.27 377 ALA A C 1
ATOM 1975 O O . ALA A 1 238 ? 18.298 5.747 28.132 1.00 18.05 377 ALA A O 1
ATOM 1977 N N . THR A 1 239 ? 18.022 3.535 27.818 1.00 19.90 378 THR A N 1
ATOM 1978 C CA . THR A 1 239 ? 18.651 3.230 29.097 1.00 19.48 378 THR A CA 1
ATOM 1979 C C . THR A 1 239 ? 20.143 3.534 29.051 1.00 19.34 378 THR A C 1
ATOM 1980 O O . THR A 1 239 ? 20.788 3.491 27.998 1.00 20.52 378 THR A O 1
ATOM 1984 N N . GLN A 1 240 ? 20.680 3.851 30.217 1.00 19.14 379 GLN A N 1
ATOM 1985 C CA . GLN A 1 240 ? 22.011 4.385 30.409 1.00 17.69 379 GLN A CA 1
ATOM 1986 C C . GLN A 1 240 ? 22.856 3.407 31.216 1.00 20.88 379 GLN A C 1
ATOM 1987 O O . GLN A 1 240 ? 22.323 2.644 32.027 1.00 21.86 379 GLN A O 1
ATOM 1993 N N . PRO A 1 241 ? 24.172 3.401 31.018 1.00 22.14 380 PRO A N 1
ATOM 1994 C CA . PRO A 1 241 ? 25.017 2.442 31.743 1.00 21.10 380 PRO A CA 1
ATOM 1995 C C . PRO A 1 241 ? 25.046 2.732 33.236 1.00 19.22 380 PRO A C 1
ATOM 1996 O O . PRO A 1 241 ? 25.093 3.887 33.662 1.00 20.22 380 PRO A O 1
ATOM 2000 N N . LEU A 1 242 ? 25.038 1.659 34.038 1.00 21.82 381 LEU A N 1
ATOM 2001 C CA . LEU A 1 242 ? 25.088 1.822 35.491 1.00 20.56 381 LEU A CA 1
ATOM 2002 C C . LEU A 1 242 ? 26.410 2.419 35.959 1.00 21.45 381 LEU A C 1
ATOM 2003 O O . LEU A 1 242 ? 26.437 3.158 36.949 1.00 21.59 381 LEU A O 1
ATOM 2008 N N . ASN A 1 243 ? 27.513 2.098 35.275 1.00 24.80 382 ASN A N 1
ATOM 2009 C CA . ASN A 1 243 ? 28.835 2.622 35.616 1.00 23.12 382 ASN A CA 1
ATOM 2010 C C . ASN A 1 243 ? 29.202 2.348 37.075 1.00 22.66 382 ASN A C 1
ATOM 2011 O O . ASN A 1 243 ? 29.696 3.220 37.788 1.00 24.35 382 ASN A O 1
ATOM 2016 N N . GLY A 1 244 ? 28.934 1.126 37.531 1.00 24.62 383 GLY A N 1
ATOM 2017 C CA . GLY A 1 244 ? 29.304 0.720 38.870 1.00 25.94 383 GLY A CA 1
ATOM 2018 C C . GLY A 1 244 ? 28.267 0.979 39.943 1.00 25.24 383 GLY A C 1
ATOM 2019 O O . GLY A 1 244 ? 28.445 0.514 41.078 1.00 25.74 383 GLY A O 1
ATOM 2020 N N . ARG A 1 245 ? 27.199 1.711 39.631 1.00 23.52 384 ARG A N 1
ATOM 2021 C CA . ARG A 1 245 ? 26.140 1.926 40.603 1.00 21.03 384 ARG A CA 1
ATOM 2022 C C . ARG A 1 245 ? 25.465 0.605 40.939 1.00 18.04 384 ARG A C 1
ATOM 2023 O O . ARG A 1 245 ? 25.310 -0.277 40.091 1.00 22.67 384 ARG A O 1
ATOM 2031 N N . VAL A 1 246 ? 25.043 0.481 42.188 1.00 20.70 385 VAL A N 1
ATOM 2032 C CA . VAL A 1 246 ? 24.287 -0.680 42.632 1.00 21.77 385 VAL A CA 1
ATOM 2033 C C . VAL A 1 246 ? 22.826 -0.275 42.769 1.00 20.57 385 VAL A C 1
ATOM 2034 O O . VAL A 1 246 ? 22.510 0.773 43.349 1.00 27.69 385 VAL A O 1
ATOM 2038 N N . ILE A 1 247 ? 21.946 -1.066 42.186 1.00 20.05 386 ILE A N 1
ATOM 2039 C CA . ILE A 1 247 ? 20.513 -0.893 42.384 1.00 15.82 386 ILE A CA 1
ATOM 2040 C C . ILE A 1 247 ? 20.134 -1.695 43.617 1.00 14.48 386 ILE A C 1
ATOM 2041 O O . ILE A 1 247 ? 20.503 -2.871 43.735 1.00 17.05 386 ILE A O 1
ATOM 2046 N N . GLU A 1 248 ? 19.433 -1.065 44.553 1.00 13.50 387 GLU A N 1
ATOM 2047 C CA . GLU A 1 248 ? 18.933 -1.766 45.726 1.00 16.14 387 GLU A CA 1
ATOM 2048 C C . GLU A 1 248 ? 17.511 -2.274 45.512 1.00 14.89 387 GLU A C 1
ATOM 2049 O O . GLU A 1 248 ? 16.715 -1.675 44.780 1.00 15.12 387 GLU A O 1
ATOM 2055 N N . ALA A 1 249 ? 17.194 -3.391 46.161 1.00 14.61 388 ALA A N 1
ATOM 2056 C CA . ALA A 1 249 ? 15.842 -3.936 46.171 1.00 13.08 388 ALA A CA 1
ATOM 2057 C C . ALA A 1 249 ? 15.344 -4.015 47.602 1.00 14.33 388 ALA A C 1
ATOM 2058 O O . ALA A 1 249 ? 16.079 -4.432 48.501 1.00 15.56 388 ALA A O 1
ATOM 2060 N N . SER A 1 250 ? 14.096 -3.620 47.812 1.00 14.08 389 SER A N 1
ATOM 2061 C CA . SER A 1 250 ? 13.487 -3.633 49.133 1.00 14.90 389 SER A CA 1
ATOM 2062 C C . SER A 1 250 ? 12.936 -4.998 49.515 1.00 14.26 389 SER A C 1
ATOM 2063 O O . SER A 1 250 ? 12.293 -5.109 50.561 1.00 17.43 389 SER A O 1
ATOM 2066 N N . PHE A 1 251 ? 13.155 -6.020 48.698 1.00 14.90 390 PHE A N 1
ATOM 2067 C CA . PHE A 1 251 ? 12.520 -7.316 48.863 1.00 15.12 390 PHE A CA 1
ATOM 2068 C C . PHE A 1 251 ? 13.413 -8.351 48.203 1.00 17.92 390 PHE A C 1
ATOM 2069 O O . PHE A 1 251 ? 14.247 -8.005 47.360 1.00 17.06 390 PHE A O 1
ATOM 2077 N N . PRO A 1 252 ? 13.284 -9.625 48.581 1.00 18.93 391 PRO A N 1
ATOM 2078 C CA . PRO A 1 252 ? 14.031 -10.694 47.890 1.00 22.59 391 PRO A CA 1
ATOM 2079 C C . PRO A 1 252 ? 13.368 -11.024 46.558 1.00 30.99 391 PRO A C 1
ATOM 2080 O O . PRO A 1 252 ? 12.162 -11.267 46.503 1.00 35.69 391 PRO A O 1
ATOM 2084 N N . ALA A 1 253 ? 14.165 -11.067 45.486 1.00 35.42 392 ALA A N 1
ATOM 2085 C CA . ALA A 1 253 ? 13.604 -11.133 44.132 1.00 47.79 392 ALA A CA 1
ATOM 2086 C C . ALA A 1 253 ? 12.601 -12.278 43.863 1.00 62.33 392 ALA A C 1
ATOM 2087 O O . ALA A 1 253 ? 11.397 -12.027 43.985 1.00 62.72 392 ALA A O 1
ATOM 2089 N N . GLY A 1 254 ? 12.999 -13.513 43.501 1.00 54.56 393 GLY A N 1
ATOM 2090 C CA . GLY A 1 254 ? 14.350 -13.984 43.227 1.00 62.92 393 GLY A CA 1
ATOM 2091 C C . GLY A 1 254 ? 14.554 -15.479 43.003 1.00 65.85 393 GLY A C 1
ATOM 2092 O O . GLY A 1 254 ? 15.416 -16.068 43.655 1.00 64.25 393 GLY A O 1
ATOM 2093 N N . VAL A 1 255 ? 13.798 -16.102 42.090 1.00 67.14 394 VAL A N 1
ATOM 2094 C CA . VAL A 1 255 ? 13.986 -17.528 41.801 1.00 74.53 394 VAL A CA 1
ATOM 2095 C C . VAL A 1 255 ? 13.888 -17.866 40.314 1.00 74.66 394 VAL A C 1
ATOM 2096 O O . VAL A 1 255 ? 14.839 -18.404 39.733 1.00 75.13 394 VAL A O 1
ATOM 2100 N N . ASP A 1 256 ? 12.743 -17.574 39.696 1.00 65.71 395 ASP A N 1
ATOM 2101 C CA . ASP A 1 256 ? 12.439 -18.030 38.332 1.00 69.48 395 ASP A CA 1
ATOM 2102 C C . ASP A 1 256 ? 12.438 -19.557 38.235 1.00 78.09 395 ASP A C 1
ATOM 2103 O O . ASP A 1 256 ? 11.598 -20.230 38.835 1.00 75.08 395 ASP A O 1
ATOM 2108 N N . HIS B 1 1 ? -7.338 22.918 -17.451 1.00 56.92 140 HIS C N 1
ATOM 2109 C CA . HIS B 1 1 ? -8.211 22.129 -16.589 1.00 55.55 140 HIS C CA 1
ATOM 2110 C C . HIS B 1 1 ? -7.943 20.641 -16.787 1.00 46.35 140 HIS C C 1
ATOM 2111 O O . HIS B 1 1 ? -7.997 20.132 -17.908 1.00 45.16 140 HIS C O 1
ATOM 2118 N N . TRP B 1 2 ? -7.659 19.949 -15.687 1.00 31.75 141 TRP C N 1
ATOM 2119 C CA . TRP B 1 2 ? -7.245 18.556 -15.755 1.00 28.04 141 TRP C CA 1
ATOM 2120 C C . TRP B 1 2 ? -8.415 17.658 -16.148 1.00 25.91 141 TRP C C 1
ATOM 2121 O O . TRP B 1 2 ? -9.587 17.987 -15.948 1.00 25.89 141 TRP C O 1
ATOM 2132 N N . ARG B 1 3 ? -8.073 16.502 -16.710 1.00 23.78 142 ARG C N 1
ATOM 2133 C CA . ARG B 1 3 ? -9.047 15.544 -17.211 1.00 30.01 142 ARG C CA 1
ATOM 2134 C C . ARG B 1 3 ? -8.610 14.137 -16.818 1.00 26.67 142 ARG C C 1
ATOM 2135 O O . ARG B 1 3 ? -7.433 13.885 -16.550 1.00 23.80 142 ARG C O 1
ATOM 2143 N N . TYR B 1 4 ? -9.577 13.220 -16.760 1.00 28.44 143 TYR C N 1
ATOM 2144 C CA . TYR B 1 4 ? -9.276 11.817 -16.519 1.00 38.62 143 TYR C CA 1
ATOM 2145 C C . TYR B 1 4 ? -8.778 11.133 -17.783 1.00 43.53 143 TYR C C 1
ATOM 2146 O O . TYR B 1 4 ? -9.175 11.477 -18.899 1.00 42.39 143 TYR C O 1
ATOM 2155 N N . GLY B 1 5 ? -7.923 10.128 -17.587 1.00 44.11 144 GLY C N 1
ATOM 2156 C CA . GLY B 1 5 ? -7.310 9.419 -18.692 1.00 57.72 144 GLY C CA 1
ATOM 2157 C C . GLY B 1 5 ? -6.688 10.399 -19.659 1.00 61.13 144 GLY C C 1
ATOM 2158 O O . GLY B 1 5 ? -7.190 10.595 -20.771 1.00 55.65 144 GLY C O 1
ATOM 2159 N N . GLY B 1 6 ? -5.607 11.041 -19.236 1.00 63.78 145 GLY C N 1
ATOM 2160 C CA . GLY B 1 6 ? -5.108 12.222 -19.905 1.00 58.10 145 GLY C CA 1
ATOM 2161 C C . GLY B 1 6 ? -3.770 11.998 -20.578 1.00 47.72 145 GLY C C 1
ATOM 2162 O O . GLY B 1 6 ? -3.000 11.112 -20.201 1.00 44.52 145 GLY C O 1
ATOM 2163 N N . ASP B 1 7 ? -3.506 12.815 -21.581 1.00 43.93 146 ASP C N 1
ATOM 2164 C CA . ASP B 1 7 ? -2.198 12.877 -22.203 1.00 45.16 146 ASP C CA 1
ATOM 2165 C C . ASP B 1 7 ? -1.887 14.336 -22.513 1.00 41.33 146 ASP C C 1
ATOM 2166 O O . ASP B 1 7 ? -2.559 14.948 -23.353 1.00 41.15 146 ASP C O 1
ATOM 2171 N N . PRO B 1 8 ? -0.885 14.936 -21.855 1.00 39.04 147 PRO C N 1
ATOM 2172 C CA . PRO B 1 8 ? 0.018 14.331 -20.868 1.00 38.58 147 PRO C CA 1
ATOM 2173 C C . PRO B 1 8 ? -0.641 14.010 -19.527 1.00 36.30 147 PRO C C 1
ATOM 2174 O O . PRO B 1 8 ? -1.746 14.486 -19.261 1.00 31.73 147 PRO C O 1
ATOM 2178 N N . PRO B 1 9 ? 0.028 13.211 -18.697 1.00 34.20 148 PRO C N 1
ATOM 2179 C CA . PRO B 1 9 ? -0.502 12.926 -17.360 1.00 39.61 148 PRO C CA 1
ATOM 2180 C C . PRO B 1 9 ? -0.444 14.152 -16.458 1.00 31.59 148 PRO C C 1
ATOM 2181 O O . PRO B 1 9 ? 0.130 15.192 -16.784 1.00 26.82 148 PRO C O 1
ATOM 2185 N N . TRP B 1 10 ? -1.047 13.991 -15.283 1.00 24.56 149 TRP C N 1
ATOM 2186 C CA . TRP B 1 10 ? -1.185 15.098 -14.339 1.00 20.53 149 TRP C CA 1
ATOM 2187 C C . TRP B 1 10 ? 0.119 15.748 -13.881 1.00 21.84 149 TRP C C 1
ATOM 2188 O O . TRP B 1 10 ? 0.114 16.976 -13.682 1.00 22.33 149 TRP C O 1
ATOM 2199 N N . PRO B 1 11 ? 1.223 15.027 -13.642 1.00 20.39 150 PRO C N 1
ATOM 2200 C CA . PRO B 1 11 ? 2.411 15.692 -13.075 1.00 22.54 150 PRO C CA 1
ATOM 2201 C C . PRO B 1 11 ? 2.996 16.796 -13.940 1.00 22.48 150 PRO C C 1
ATOM 2202 O O . PRO B 1 11 ? 3.754 17.624 -13.423 1.00 25.04 150 PRO C O 1
ATOM 2206 N N . ARG B 1 12 ? 2.668 16.850 -15.231 1.00 26.51 151 ARG C N 1
ATOM 2207 C CA . ARG B 1 12 ? 3.195 17.930 -16.056 1.00 30.88 151 ARG C CA 1
ATOM 2208 C C . ARG B 1 12 ? 2.698 19.287 -15.572 1.00 27.22 151 ARG C C 1
ATOM 2209 O O . ARG B 1 12 ? 3.434 20.279 -15.631 1.00 27.45 151 ARG C O 1
ATOM 2217 N N . VAL B 1 13 ? 1.467 19.342 -15.062 1.00 26.43 152 VAL C N 1
ATOM 2218 C CA . VAL B 1 13 ? 0.853 20.576 -14.587 1.00 21.67 152 VAL C CA 1
ATOM 2219 C C . VAL B 1 13 ? 0.874 20.617 -13.062 1.00 25.54 152 VAL C C 1
ATOM 2220 O O . VAL B 1 13 ? 1.023 21.688 -12.462 1.00 23.17 152 VAL C O 1
ATOM 2224 N N A SER B 1 14 ? 0.713 19.456 -12.422 0.26 22.80 153 SER C N 1
ATOM 2225 N N B SER B 1 14 ? 0.770 19.447 -12.427 0.74 22.71 153 SER C N 1
ATOM 2226 C CA A SER B 1 14 ? 0.646 19.352 -10.964 0.26 23.13 153 SER C CA 1
ATOM 2227 C CA B SER B 1 14 ? 0.652 19.337 -10.974 0.74 23.14 153 SER C CA 1
ATOM 2228 C C A SER B 1 14 ? 1.729 18.390 -10.489 0.26 19.89 153 SER C C 1
ATOM 2229 C C B SER B 1 14 ? 1.721 18.387 -10.451 0.74 19.80 153 SER C C 1
ATOM 2230 O O A SER B 1 14 ? 1.484 17.180 -10.353 0.26 19.10 153 SER C O 1
ATOM 2231 O O B SER B 1 14 ? 1.458 17.193 -10.235 0.74 18.88 153 SER C O 1
ATOM 2236 N N . PRO B 1 15 ? 2.938 18.888 -10.210 1.00 20.01 154 PRO C N 1
ATOM 2237 C CA . PRO B 1 15 ? 4.056 17.982 -9.886 1.00 20.66 154 PRO C CA 1
ATOM 2238 C C . PRO B 1 15 ? 3.849 17.086 -8.675 1.00 18.57 154 PRO C C 1
ATOM 2239 O O . PRO B 1 15 ? 4.429 15.993 -8.637 1.00 19.76 154 PRO C O 1
ATOM 2243 N N . ALA B 1 16 ? 3.044 17.501 -7.693 1.00 20.76 155 ALA C N 1
ATOM 2244 C CA . ALA B 1 16 ? 2.831 16.669 -6.514 1.00 19.97 155 ALA C CA 1
ATOM 2245 C C . ALA B 1 16 ? 2.115 15.367 -6.848 1.00 17.90 155 ALA C C 1
ATOM 2246 O O . ALA B 1 16 ? 2.136 14.440 -6.033 1.00 19.77 155 ALA C O 1
ATOM 2248 N N . CYS B 1 17 ? 1.496 15.278 -8.026 1.00 16.88 156 CYS C N 1
ATOM 2249 C CA . CYS B 1 17 ? 0.868 14.034 -8.449 1.00 17.86 156 CYS C CA 1
ATOM 2250 C C . CYS B 1 17 ? 1.874 12.934 -8.748 1.00 17.79 156 CYS C C 1
ATOM 2251 O O . CYS B 1 17 ? 1.465 11.781 -8.924 1.00 20.40 156 CYS C O 1
ATOM 2254 N N . ALA B 1 18 ? 3.167 13.259 -8.811 1.00 19.21 157 ALA C N 1
ATOM 2255 C CA . ALA B 1 18 ? 4.232 12.277 -8.953 1.00 20.52 157 ALA C CA 1
ATOM 2256 C C . ALA B 1 18 ? 4.849 11.897 -7.613 1.00 21.70 157 ALA C C 1
ATOM 2257 O O . ALA B 1 18 ? 5.943 11.318 -7.579 1.00 24.20 157 ALA C O 1
ATOM 2259 N N . GLY B 1 19 ? 4.182 12.219 -6.514 1.00 19.36 158 GLY C N 1
ATOM 2260 C CA . GLY B 1 19 ? 4.670 11.852 -5.201 1.00 19.63 158 GLY C CA 1
ATOM 2261 C C . GLY B 1 19 ? 4.780 10.351 -5.016 1.00 19.94 158 GLY C C 1
ATOM 2262 O O . GLY B 1 19 ? 4.256 9.552 -5.786 1.00 22.90 158 GLY C O 1
ATOM 2263 N N . ARG B 1 20 ? 5.474 9.965 -3.941 1.00 20.49 159 ARG C N 1
ATOM 2264 C CA . ARG B 1 20 ? 5.727 8.550 -3.692 1.00 22.31 159 ARG C CA 1
ATOM 2265 C C . ARG B 1 20 ? 4.572 7.838 -2.997 1.00 19.93 159 ARG C C 1
ATOM 2266 O O . ARG B 1 20 ? 4.533 6.604 -3.014 1.00 21.66 159 ARG C O 1
ATOM 2281 N N . PHE B 1 21 ? 3.639 8.571 -2.388 1.00 19.88 160 PHE C N 1
ATOM 2282 C CA . PHE B 1 21 ? 2.628 7.973 -1.515 1.00 19.98 160 PHE C CA 1
ATOM 2283 C C . PHE B 1 21 ? 1.233 8.405 -1.964 1.00 15.88 160 PHE C C 1
ATOM 2284 O O . PHE B 1 21 ? 0.487 9.072 -1.247 1.00 18.28 160 PHE C O 1
ATOM 2292 N N . GLN B 1 22 ? 0.879 7.998 -3.172 1.00 15.86 161 GLN C N 1
ATOM 2293 C CA . GLN B 1 22 ? -0.343 8.430 -3.827 1.00 16.23 161 GLN C CA 1
ATOM 2294 C C . GLN B 1 22 ? -1.453 7.393 -3.676 1.00 15.14 161 GLN C C 1
ATOM 2295 O O . GLN B 1 22 ? -1.229 6.239 -3.303 1.00 16.59 161 GLN C O 1
ATOM 2301 N N . SER B 1 23 ? -2.671 7.838 -3.972 1.00 14.59 162 SER C N 1
ATOM 2302 C CA . SER B 1 23 ? -3.880 7.027 -4.001 1.00 13.89 162 SER C CA 1
ATOM 2303 C C . SER B 1 23 ? -4.525 7.131 -5.374 1.00 15.00 162 SER C C 1
ATOM 2304 O O . SER B 1 23 ? -4.271 8.090 -6.112 1.00 15.74 162 SER C O 1
ATOM 2307 N N . PRO B 1 24 ? -5.379 6.163 -5.758 1.00 13.38 163 PRO C N 1
ATOM 2308 C CA . PRO B 1 24 ? -5.762 4.955 -5.021 1.00 13.79 163 PRO C CA 1
ATOM 2309 C C . PRO B 1 24 ? -4.714 3.853 -5.157 1.00 14.65 163 PRO C C 1
ATOM 2310 O O . PRO B 1 24 ? -3.716 4.041 -5.860 1.00 16.05 163 PRO C O 1
ATOM 2314 N N . VAL B 1 25 ? -4.935 2.722 -4.483 1.00 14.08 164 VAL C N 1
ATOM 2315 C CA . VAL B 1 25 ? -4.013 1.593 -4.512 1.00 15.09 164 VAL C CA 1
ATOM 2316 C C . VAL B 1 25 ? -4.812 0.310 -4.697 1.00 15.40 164 VAL C C 1
ATOM 2317 O O . VAL B 1 25 ? -6.029 0.267 -4.486 1.00 15.38 164 VAL C O 1
ATOM 2321 N N . ASP B 1 26 ? -4.103 -0.740 -5.115 1.00 15.31 165 ASP C N 1
ATOM 2322 C CA . ASP B 1 26 ? -4.634 -2.095 -5.105 1.00 15.75 165 ASP C CA 1
ATOM 2323 C C . ASP B 1 26 ? -4.446 -2.696 -3.719 1.00 15.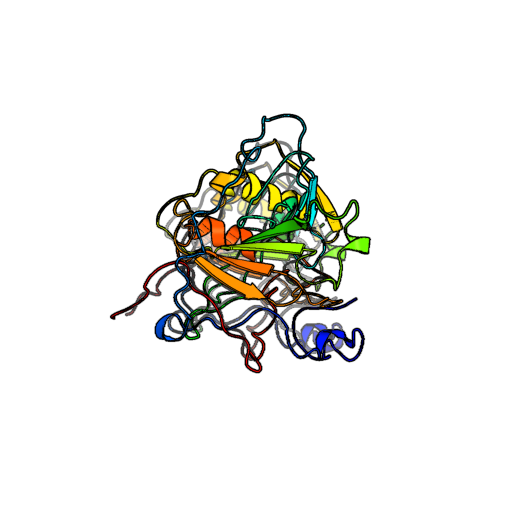83 165 ASP C C 1
ATOM 2324 O O . ASP B 1 26 ? -3.329 -2.731 -3.192 1.00 18.10 165 ASP C O 1
ATOM 2329 N N . ILE B 1 27 ? -5.541 -3.169 -3.128 1.00 15.15 166 ILE C N 1
ATOM 2330 C CA . ILE B 1 27 ? -5.547 -3.777 -1.805 1.00 15.53 166 ILE C CA 1
ATOM 2331 C C . ILE B 1 27 ? -5.441 -5.283 -1.972 1.00 16.09 166 ILE C C 1
ATOM 2332 O O . ILE B 1 27 ? -6.236 -5.885 -2.698 1.00 16.46 166 ILE C O 1
ATOM 2337 N N . ARG B 1 28 ? -4.481 -5.897 -1.288 1.00 16.54 167 ARG C N 1
ATOM 2338 C CA . ARG B 1 28 ? -4.330 -7.351 -1.314 1.00 18.04 167 ARG C CA 1
ATOM 2339 C C . ARG B 1 28 ? -4.541 -7.865 0.106 1.00 15.78 167 ARG C C 1
ATOM 2340 O O . ARG B 1 28 ? -3.623 -7.796 0.941 1.00 17.22 167 ARG C O 1
ATOM 2348 N N . PRO B 1 29 ? -5.752 -8.333 0.439 1.00 17.00 168 PRO C N 1
ATOM 2349 C CA . PRO B 1 29 ? -6.094 -8.554 1.854 1.00 17.88 168 PRO C CA 1
ATOM 2350 C C . PRO B 1 29 ? -5.197 -9.544 2.580 1.00 20.08 168 PRO C C 1
ATOM 2351 O O . PRO B 1 29 ? -4.913 -9.351 3.767 1.00 20.43 168 PRO C O 1
ATOM 2355 N N A GLN B 1 30 ? -4.729 -10.592 1.903 0.44 19.30 169 GLN C N 1
ATOM 2356 N N B GLN B 1 30 ? -4.726 -10.590 1.894 0.56 19.27 169 GLN C N 1
ATOM 2357 C CA A GLN B 1 30 ? -3.873 -11.571 2.561 0.44 22.07 169 GLN C CA 1
ATOM 2358 C CA B GLN B 1 30 ? -3.855 -11.577 2.525 0.56 22.06 169 GLN C CA 1
ATOM 2359 C C A GLN B 1 30 ? -2.506 -11.009 2.937 0.44 22.26 169 GLN C C 1
ATOM 2360 C C B GLN B 1 30 ? -2.531 -10.976 2.980 0.56 22.22 169 GLN C C 1
ATOM 2361 O O A GLN B 1 30 ? -1.790 -11.644 3.719 0.44 24.34 169 GLN C O 1
ATOM 2362 O O B GLN B 1 30 ? -1.867 -11.552 3.851 0.56 24.52 169 GLN C O 1
ATOM 2373 N N . LEU B 1 31 ? -2.132 -9.840 2.409 1.00 18.74 170 LEU C N 1
ATOM 2374 C CA . LEU B 1 31 ? -0.866 -9.195 2.722 1.00 23.23 170 LEU C CA 1
ATOM 2375 C C . LEU B 1 31 ? -1.017 -7.981 3.623 1.00 18.87 170 LEU C C 1
ATOM 2376 O O . LEU B 1 31 ? -0.008 -7.424 4.064 1.00 21.91 170 LEU C O 1
ATOM 2381 N N . ALA B 1 32 ? -2.240 -7.542 3.888 1.00 18.36 171 ALA C N 1
ATOM 2382 C CA . ALA B 1 32 ? -2.435 -6.429 4.800 1.00 16.35 171 ALA C CA 1
ATOM 2383 C C . ALA B 1 32 ? -2.061 -6.846 6.218 1.00 16.93 171 ALA C C 1
ATOM 2384 O O . ALA B 1 32 ? -2.191 -8.012 6.607 1.00 21.02 171 ALA C O 1
ATOM 2386 N N . ALA B 1 33 ? -1.564 -5.886 6.987 1.00 16.65 172 ALA C N 1
ATOM 2387 C CA . ALA B 1 33 ? -1.158 -6.141 8.362 1.00 16.44 172 ALA C CA 1
ATOM 2388 C C . ALA B 1 33 ? -2.385 -6.099 9.262 1.00 17.18 172 ALA C C 1
ATOM 2389 O O . ALA B 1 33 ? -3.052 -5.062 9.358 1.00 16.53 172 ALA C O 1
ATOM 2391 N N . PHE B 1 34 ? -2.693 -7.216 9.915 1.00 17.34 173 PHE C N 1
ATOM 2392 C CA . PHE B 1 34 ? -3.814 -7.257 10.845 1.00 16.12 173 PHE C CA 1
ATOM 2393 C C . PHE B 1 34 ? -3.502 -6.387 12.056 1.00 18.43 173 PHE C C 1
ATOM 2394 O O . PHE B 1 34 ? -2.496 -6.598 12.741 1.00 19.36 173 PHE C O 1
ATOM 2402 N N A SER B 1 35 ? -4.335 -5.375 12.288 0.41 16.77 174 SER C N 1
ATOM 2403 N N B SER B 1 35 ? -4.392 -5.443 12.357 0.59 16.71 174 SER C N 1
ATOM 2404 C CA A SER B 1 35 ? -4.155 -4.445 13.403 0.41 19.38 174 SER C CA 1
ATOM 2405 C CA B SER B 1 35 ? -4.157 -4.443 13.397 0.59 19.37 174 SER C CA 1
ATOM 2406 C C A SER B 1 35 ? -5.401 -4.438 14.272 0.41 21.35 174 SER C C 1
ATOM 2407 C C B SER B 1 35 ? -5.362 -4.349 14.324 0.59 21.46 174 SER C C 1
ATOM 2408 O O A SER B 1 35 ? -6.409 -3.801 13.916 0.41 18.08 174 SER C O 1
ATOM 2409 O O B SER B 1 35 ? -6.278 -3.552 14.080 0.59 18.37 174 SER C O 1
ATOM 2414 N N . PRO B 1 36 ? -5.389 -5.126 15.414 1.00 21.52 175 PRO C N 1
ATOM 2415 C CA . PRO B 1 36 ? -6.548 -5.084 16.322 1.00 24.57 175 PRO C CA 1
ATOM 2416 C C . PRO B 1 36 ? -6.757 -3.747 17.027 1.00 22.02 175 PRO C C 1
ATOM 2417 O O . PRO B 1 36 ? -7.770 -3.587 17.719 1.00 28.02 175 PRO C O 1
ATOM 2421 N N . ALA B 1 37 ? -5.847 -2.783 16.878 1.00 20.03 176 ALA C N 1
ATOM 2422 C CA . ALA B 1 37 ? -6.083 -1.434 17.372 1.00 21.50 176 ALA C CA 1
ATOM 2423 C C . ALA B 1 37 ? -7.105 -0.677 16.533 1.00 21.49 176 ALA C C 1
ATOM 2424 O O . ALA B 1 37 ? -7.591 0.371 16.975 1.00 21.39 176 ALA C O 1
ATOM 2426 N N . LEU B 1 38 ? -7.446 -1.180 15.346 1.00 17.49 177 LEU C N 1
ATOM 2427 C CA . LEU B 1 38 ? -8.409 -0.526 14.462 1.00 17.24 177 LEU C CA 1
ATOM 2428 C C . LEU B 1 38 ? -9.802 -0.975 14.881 1.00 15.84 177 LEU C C 1
ATOM 2429 O O . LEU B 1 38 ? -10.235 -2.084 14.559 1.00 17.99 177 LEU C O 1
ATOM 2434 N N . ARG B 1 39 ? -10.503 -0.116 15.609 1.00 16.32 178 ARG C N 1
ATOM 2435 C CA . ARG B 1 39 ? -11.793 -0.447 16.192 1.00 15.33 178 ARG C CA 1
ATOM 2436 C C . ARG B 1 39 ? -12.914 0.021 15.274 1.00 16.63 178 ARG C C 1
ATOM 2437 O O . ARG B 1 39 ? -12.676 0.715 14.280 1.00 15.98 178 ARG C O 1
ATOM 2445 N N . PRO B 1 40 ? -14.160 -0.372 15.550 1.00 15.63 179 PRO C N 1
ATOM 2446 C CA . PRO B 1 40 ? -15.264 0.038 14.671 1.00 16.02 179 PRO C CA 1
ATOM 2447 C C . PRO B 1 40 ? -15.358 1.551 14.523 1.00 16.71 179 PRO C C 1
ATOM 2448 O O . PRO B 1 40 ? -15.166 2.304 15.477 1.00 16.25 179 PRO C O 1
ATOM 2452 N N . LEU B 1 41 ? -15.655 1.991 13.303 1.00 16.15 180 LEU C N 1
ATOM 2453 C CA . LEU B 1 41 ? -15.792 3.416 13.033 1.00 14.67 180 LEU C CA 1
ATOM 2454 C C . LEU B 1 41 ? -16.986 3.983 13.788 1.00 16.64 180 LEU C C 1
ATOM 2455 O O . LEU B 1 41 ? -18.012 3.322 13.954 1.00 18.41 180 LEU C O 1
ATOM 2460 N N . GLU B 1 42 ? -16.858 5.231 14.231 1.00 16.59 181 GLU C N 1
ATOM 2461 C CA . GLU B 1 42 ? -17.919 5.891 14.988 1.00 16.81 181 GLU C CA 1
ATOM 2462 C C . GLU B 1 42 ? -18.346 7.168 14.280 1.00 15.95 181 GLU C C 1
ATOM 2463 O O . GLU B 1 42 ? -17.533 8.074 14.075 1.00 17.58 181 GLU C O 1
ATOM 2469 N N . LEU B 1 43 ? -19.623 7.245 13.927 1.00 17.27 182 LEU C N 1
ATOM 2470 C CA A LEU B 1 43 ? -20.200 8.389 13.232 0.53 15.94 182 LEU C CA 1
ATOM 2471 C CA B LEU B 1 43 ? -20.171 8.406 13.248 0.47 15.91 182 LEU C CA 1
ATOM 2472 C C . LEU B 1 43 ? -21.280 9.019 14.097 1.00 18.52 182 LEU C C 1
ATOM 2473 O O . LEU B 1 43 ? -21.999 8.316 14.815 1.00 20.38 182 LEU C O 1
ATOM 2482 N N . SER B 1 44 ? -21.414 10.340 14.019 1.00 15.88 183 SER C N 1
ATOM 2483 C CA . SER B 1 44 ? -22.545 10.982 14.675 1.00 17.54 183 SER C CA 1
ATOM 2484 C C . SER B 1 44 ? -22.952 12.201 13.863 1.00 16.55 183 SER C C 1
ATOM 2485 O O . SER B 1 44 ? -22.120 12.838 13.211 1.00 15.55 183 SER C O 1
ATOM 2488 N N . GLY B 1 45 ? -24.246 12.505 13.900 1.00 15.74 184 GLY C N 1
ATOM 2489 C CA . GLY B 1 45 ? -24.808 13.603 13.139 1.00 15.57 184 GLY C CA 1
ATOM 2490 C C . GLY B 1 45 ? -25.052 13.326 11.674 1.00 14.89 184 GLY C C 1
ATOM 2491 O O . GLY B 1 45 ? -25.439 14.249 10.946 1.00 16.32 184 GLY C O 1
ATOM 2492 N N . PHE B 1 46 ? -24.874 12.083 11.210 1.00 14.97 185 PHE C N 1
ATOM 2493 C CA . PHE B 1 46 ? -25.065 11.768 9.799 1.00 15.02 185 PHE C CA 1
ATOM 2494 C C . PHE B 1 46 ? -26.531 11.631 9.399 1.00 15.98 185 PHE C C 1
ATOM 2495 O O . PHE B 1 46 ? -26.830 11.642 8.202 1.00 15.78 185 PHE C O 1
ATOM 2503 N N . GLN B 1 47 ? -27.443 11.473 10.357 1.00 16.41 186 GLN C N 1
ATOM 2504 C CA . GLN B 1 47 ? -28.868 11.321 10.054 1.00 18.44 186 GLN C CA 1
ATOM 2505 C C . GLN B 1 47 ? -29.487 12.708 9.998 1.00 18.26 186 GLN C C 1
ATOM 2506 O O . GLN B 1 47 ? -29.933 13.255 11.006 1.00 21.45 186 GLN C O 1
ATOM 2512 N N . LEU B 1 48 ? -29.531 13.281 8.785 1.00 18.02 187 LEU C N 1
ATOM 2513 C CA . LEU B 1 48 ? -29.925 14.671 8.630 1.00 17.00 187 LEU C CA 1
ATOM 2514 C C . LEU B 1 48 ? -31.436 14.799 8.486 1.00 17.86 187 LEU C C 1
ATOM 2515 O O . LEU B 1 48 ? -32.084 13.934 7.893 1.00 19.29 187 LEU C O 1
ATOM 2520 N N . PRO B 1 49 ? -31.991 15.896 8.999 1.00 20.85 188 PRO C N 1
ATOM 2521 C CA . PRO B 1 49 ? -33.416 16.186 8.797 1.00 22.99 188 PRO C CA 1
ATOM 2522 C C . PRO B 1 49 ? -33.656 16.701 7.388 1.00 22.54 188 PRO C C 1
ATOM 2523 O O . PRO B 1 49 ? -32.697 17.040 6.679 1.00 20.31 188 PRO C O 1
ATOM 2527 N N . PRO B 1 50 ? -34.917 16.785 6.945 1.00 22.16 189 PRO C N 1
ATOM 2528 C CA . PRO B 1 50 ? -35.180 17.178 5.546 1.00 24.35 189 PRO C CA 1
ATOM 2529 C C . PRO B 1 50 ? -34.736 18.585 5.187 1.00 20.01 189 PRO C C 1
ATOM 2530 O O . PRO B 1 50 ? -34.360 18.826 4.032 1.00 20.80 189 PRO C O 1
ATOM 2534 N N . LEU B 1 51 ? -34.782 19.525 6.128 1.00 20.57 190 LEU C N 1
ATOM 2535 C CA . LEU B 1 51 ? -34.287 20.873 5.925 1.00 18.88 190 LEU C CA 1
ATOM 2536 C C . LEU B 1 51 ? -33.229 21.195 6.968 1.00 19.72 190 LEU C C 1
ATOM 2537 O O . LEU B 1 51 ? -33.337 20.744 8.116 1.00 23.44 190 LEU C O 1
ATOM 2542 N N . PRO B 1 52 ? -32.193 21.958 6.608 1.00 18.41 191 PRO C N 1
ATOM 2543 C CA . PRO B 1 52 ? -32.020 22.551 5.273 1.00 18.89 191 PRO C CA 1
ATOM 2544 C C . PRO B 1 52 ? -31.569 21.575 4.194 1.00 18.55 191 PRO C C 1
ATOM 2545 O O . PRO B 1 52 ? -31.019 20.518 4.503 1.00 20.81 191 PRO C O 1
ATOM 2549 N N . GLU B 1 53 ? -31.807 21.942 2.936 1.00 17.13 192 GLU C N 1
ATOM 2550 C CA . GLU B 1 53 ? -31.367 21.144 1.805 1.00 15.54 192 GLU C CA 1
ATOM 2551 C C . GLU B 1 53 ? -29.848 21.233 1.642 1.00 14.52 192 GLU C C 1
ATOM 2552 O O . GLU B 1 53 ? -29.173 22.065 2.254 1.00 16.49 192 GLU C O 1
ATOM 2558 N N A LEU B 1 54 ? -29.313 20.360 0.790 0.63 14.66 193 LEU C N 1
ATOM 2559 N N B LEU B 1 54 ? -29.315 20.344 0.804 0.37 14.68 193 LEU C N 1
ATOM 2560 C CA A LEU B 1 54 ? -27.881 20.249 0.549 0.63 14.29 193 LEU C CA 1
ATOM 2561 C CA B LEU B 1 54 ? -27.888 20.245 0.539 0.37 14.35 193 LEU C CA 1
ATOM 2562 C C A LEU B 1 54 ? -27.589 20.517 -0.919 0.63 14.48 193 LEU C C 1
ATOM 2563 C C B LEU B 1 54 ? -27.619 20.574 -0.923 0.37 14.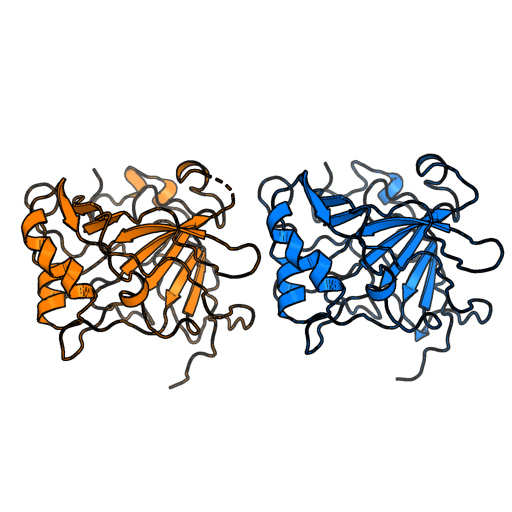52 193 LEU C C 1
ATOM 2564 O O A LEU B 1 54 ? -28.370 20.131 -1.792 0.63 15.19 193 LEU C O 1
ATOM 2565 O O B LEU B 1 54 ? -28.449 20.305 -1.796 0.37 15.42 193 LEU C O 1
ATOM 2574 N N . ARG B 1 55 ? -26.450 21.151 -1.190 1.00 13.26 194 ARG C N 1
ATOM 2575 C CA . ARG B 1 55 ? -26.041 21.447 -2.559 1.00 14.04 194 ARG C CA 1
ATOM 2576 C C . ARG B 1 55 ? -25.514 20.183 -3.234 1.00 14.00 194 ARG C C 1
ATOM 2577 O O . ARG B 1 55 ? -24.689 19.452 -2.662 1.00 13.30 194 ARG C O 1
ATOM 2585 N N . LEU B 1 56 ? -25.986 19.934 -4.451 1.00 12.69 195 LEU C N 1
ATOM 2586 C CA . LEU B 1 56 ? -25.530 18.827 -5.282 1.00 13.99 195 LEU C CA 1
ATOM 2587 C C . LEU B 1 56 ? -25.114 19.421 -6.619 1.00 14.10 195 LEU C C 1
ATOM 2588 O O . LEU B 1 56 ? -25.912 20.118 -7.264 1.00 15.05 195 LEU C O 1
ATOM 2593 N N . ARG B 1 57 ? -23.879 19.165 -7.042 1.00 15.03 196 ARG C N 1
ATOM 2594 C CA . ARG B 1 57 ? -23.314 19.846 -8.200 1.00 16.67 196 ARG C CA 1
ATOM 2595 C C . ARG B 1 57 ? -22.570 18.872 -9.107 1.00 15.90 196 ARG C C 1
ATOM 2596 O O . ARG B 1 57 ? -21.876 17.967 -8.630 1.00 14.87 196 ARG C O 1
ATOM 2604 N N . ASN B 1 58 ? -22.734 19.054 -10.420 1.00 15.87 197 ASN C N 1
ATOM 2605 C CA . ASN B 1 58 ? -21.901 18.400 -11.427 1.00 14.98 197 ASN C CA 1
ATOM 2606 C C . ASN B 1 58 ? -20.721 19.332 -11.683 1.00 15.97 197 ASN C C 1
ATOM 2607 O O . ASN B 1 58 ? -20.871 20.360 -12.352 1.00 19.30 197 ASN C O 1
ATOM 2612 N N . ASN B 1 59 ? -19.551 18.988 -11.156 1.00 15.10 198 ASN C N 1
ATOM 2613 C CA . ASN B 1 59 ? -18.378 19.832 -11.329 1.00 18.04 198 ASN C CA 1
ATOM 2614 C C . ASN B 1 59 ? -17.544 19.453 -12.554 1.00 19.45 198 ASN C C 1
ATOM 2615 O O . ASN B 1 59 ? -16.440 19.984 -12.726 1.00 22.34 198 ASN C O 1
ATOM 2620 N N . GLY B 1 60 ? -18.048 18.561 -13.408 1.00 18.27 199 GLY C N 1
ATOM 2621 C CA . GLY B 1 60 ? -17.325 18.107 -14.577 1.00 20.91 199 GLY C CA 1
ATOM 2622 C C . GLY B 1 60 ? -16.442 16.900 -14.349 1.00 20.93 199 GLY C C 1
ATOM 2623 O O . GLY B 1 60 ? -16.100 16.205 -15.314 1.00 20.14 199 GLY C O 1
ATOM 2624 N N A HIS B 1 61 ? -16.066 16.634 -13.095 0.51 17.35 200 HIS C N 1
ATOM 2625 N N B HIS B 1 61 ? -16.058 16.620 -13.103 0.49 17.36 200 HIS C N 1
ATOM 2626 C CA A HIS B 1 61 ? -15.256 15.481 -12.732 0.51 17.36 200 HIS C CA 1
ATOM 2627 C CA B HIS B 1 61 ? -15.281 15.427 -12.804 0.49 17.44 200 HIS C CA 1
ATOM 2628 C C A HIS B 1 61 ? -16.026 14.445 -11.931 0.51 14.76 200 HIS C C 1
ATOM 2629 C C B HIS B 1 61 ? -15.958 14.471 -11.834 0.49 14.72 200 HIS C C 1
ATOM 2630 O O A HIS B 1 61 ? -15.651 13.269 -11.949 0.51 14.83 200 HIS C O 1
ATOM 2631 O O B HIS B 1 61 ? -15.450 13.360 -11.640 0.49 14.60 200 HIS C O 1
ATOM 2644 N N . SER B 1 62 ? -17.087 14.857 -11.242 1.00 15.15 201 SER C N 1
ATOM 2645 C CA . SER B 1 62 ? -17.913 13.973 -10.423 1.00 14.51 201 SER C CA 1
ATOM 2646 C C . SER B 1 62 ? -19.214 14.714 -10.141 1.00 14.53 201 SER C C 1
ATOM 2647 O O . SER B 1 62 ? -19.395 15.868 -10.542 1.00 15.77 201 SER C O 1
ATOM 2650 N N . VAL B 1 63 ? -20.114 14.050 -9.430 1.00 13.78 202 VAL C N 1
ATOM 2651 C CA . VAL B 1 63 ? -21.208 14.721 -8.736 1.00 13.15 202 VAL C CA 1
ATOM 2652 C C . VAL B 1 63 ? -20.833 14.820 -7.263 1.00 12.50 202 VAL C C 1
ATOM 2653 O O . VAL B 1 63 ? -20.435 13.822 -6.642 1.00 12.19 202 VAL C O 1
ATOM 2657 N N . GLN B 1 64 ? -20.918 16.025 -6.710 1.00 12.69 203 GLN C N 1
ATOM 2658 C CA . GLN B 1 64 ? -20.476 16.276 -5.347 1.00 12.32 203 GLN C CA 1
ATOM 2659 C C . GLN B 1 64 ? -21.618 16.854 -4.524 1.00 12.33 203 GLN C C 1
ATOM 2660 O O . GLN B 1 64 ? -22.274 17.818 -4.948 1.00 13.51 203 GLN C O 1
ATOM 2666 N N . LEU B 1 65 ? -21.833 16.266 -3.347 1.00 11.87 204 LEU C N 1
ATOM 2667 C CA . LEU B 1 65 ? -22.837 16.683 -2.371 1.00 12.09 204 LEU C CA 1
ATOM 2668 C C . LEU B 1 65 ? -22.120 17.389 -1.223 1.00 12.54 204 LEU C C 1
ATOM 2669 O O . LEU B 1 65 ? -21.246 16.803 -0.568 1.00 12.97 204 LEU C O 1
ATOM 2674 N N . THR B 1 66 ? -22.480 18.644 -0.967 1.00 12.40 205 THR C N 1
ATOM 2675 C CA . THR B 1 66 ? -21.889 19.381 0.145 1.00 13.45 205 THR C CA 1
ATOM 2676 C C . THR B 1 66 ? -22.591 19.024 1.446 1.00 13.88 205 THR C C 1
ATOM 2677 O O . THR B 1 66 ? -23.821 19.092 1.542 1.00 15.46 205 THR C O 1
ATOM 2681 N N . LEU B 1 67 ? -21.801 18.647 2.463 1.00 12.69 206 LEU C N 1
ATOM 2682 C CA . LEU B 1 67 ? -22.427 18.257 3.714 1.00 12.94 206 LEU C CA 1
ATOM 2683 C C . LEU B 1 67 ? -22.490 19.443 4.678 1.00 15.41 206 LEU C C 1
ATOM 2684 O O . LEU B 1 67 ? -21.632 20.332 4.639 1.00 17.16 206 LEU C O 1
ATOM 2689 N N . PRO B 1 68 ? -23.499 19.498 5.542 1.00 15.44 207 PRO C N 1
ATOM 2690 C CA . PRO B 1 68 ? -23.622 20.620 6.482 1.00 16.54 207 PRO C CA 1
ATOM 2691 C C . PRO B 1 68 ? -22.681 20.429 7.657 1.00 16.66 207 PRO C C 1
ATOM 2692 O O . PRO B 1 68 ? -22.128 19.334 7.852 1.00 15.89 207 PRO C O 1
ATOM 2696 N N . PRO B 1 69 ? -22.459 21.464 8.467 1.00 17.41 208 PRO C N 1
ATOM 2697 C CA . PRO B 1 69 ? -21.680 21.268 9.694 1.00 17.49 208 PRO C CA 1
ATOM 2698 C C . PRO B 1 69 ? -22.367 20.283 10.628 1.00 17.45 208 PRO C C 1
ATOM 2699 O O . PRO B 1 69 ? -23.589 20.130 10.621 1.00 19.80 208 PRO C O 1
ATOM 2703 N N . GLY B 1 70 ? -21.557 19.591 11.430 1.00 17.80 209 GLY C N 1
ATOM 2704 C CA . GLY B 1 70 ? -22.073 18.753 12.498 1.00 20.46 209 GLY C CA 1
ATOM 2705 C C . GLY B 1 70 ? -21.960 17.258 12.283 1.00 19.14 209 GLY C C 1
ATOM 2706 O O . GLY B 1 70 ? -22.431 16.492 13.136 1.00 20.34 209 GLY C O 1
ATOM 2707 N N . LEU B 1 71 ? -21.367 16.808 11.184 1.00 16.35 210 LEU C N 1
ATOM 2708 C CA . LEU B 1 71 ? -21.153 15.386 10.963 1.00 14.40 210 LEU C CA 1
ATOM 2709 C C . LEU B 1 71 ? -19.775 15.039 11.489 1.00 15.87 210 LEU C C 1
ATOM 2710 O O . LEU B 1 71 ? -18.774 15.601 11.029 1.00 17.66 210 LEU C O 1
ATOM 2715 N N . GLU B 1 72 ? -19.733 14.150 12.473 1.00 14.94 211 GLU C N 1
ATOM 2716 C CA . GLU B 1 72 ? -18.503 13.790 13.159 1.00 15.27 211 GLU C CA 1
ATOM 2717 C C . GLU B 1 72 ? -18.146 12.343 12.861 1.00 14.09 211 GLU C C 1
ATOM 2718 O O . GLU B 1 72 ? -19.017 11.469 12.807 1.00 15.37 211 GLU C O 1
ATOM 2724 N N . MET B 1 73 ? -16.909 12.147 12.634 1.00 14.88 212 MET C N 1
ATOM 2725 C CA A MET B 1 73 ? -16.371 10.755 12.354 0.50 14.69 212 MET C CA 1
ATOM 2726 C CA B MET B 1 73 ? -16.414 10.758 1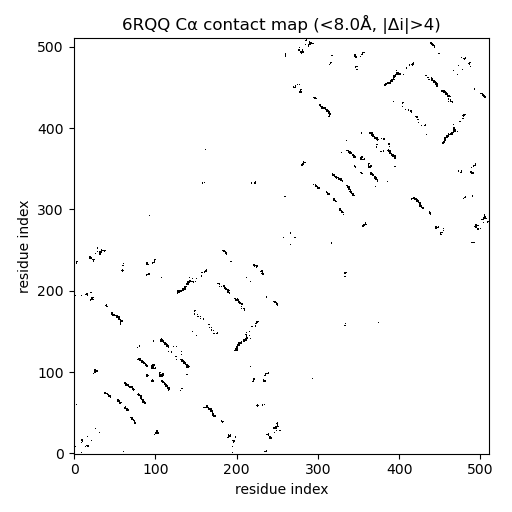2.338 0.50 14.71 212 MET C CA 1
ATOM 2727 C C . MET B 1 73 ? -14.994 10.499 13.140 1.00 14.77 212 MET C C 1
ATOM 2728 O O . MET B 1 73 ? -14.110 11.353 13.218 1.00 15.66 212 MET C O 1
ATOM 2737 N N . LYS B 1 74 ? -15.012 9.382 13.823 1.00 13.25 213 LYS C N 1
ATOM 2738 C CA . LYS B 1 74 ? -13.848 9.064 14.640 1.00 15.05 213 LYS C CA 1
ATOM 2739 C C . LYS B 1 74 ? -13.217 7.770 14.151 1.00 13.31 213 LYS C C 1
ATOM 2740 O O . LYS B 1 74 ? -13.881 6.729 14.107 1.00 15.10 213 LYS C O 1
ATOM 2746 N N . LEU B 1 75 ? -11.942 7.854 13.767 1.00 12.93 214 LEU C N 1
ATOM 2747 C CA . LEU B 1 75 ? -11.159 6.676 13.403 1.00 13.54 214 LEU C CA 1
ATOM 2748 C C . LEU B 1 75 ? -10.522 6.004 14.602 1.00 15.08 214 LEU C C 1
ATOM 2749 O O . LEU B 1 75 ? -10.195 4.815 14.523 1.00 19.83 214 LEU C O 1
ATOM 2754 N N . GLY B 1 76 ? -10.366 6.729 15.705 1.00 14.84 215 GLY C N 1
ATOM 2755 C CA . GLY B 1 76 ? -9.699 6.246 16.891 1.00 17.88 215 GLY C CA 1
ATOM 2756 C C . GLY B 1 76 ? -9.243 7.427 17.720 1.00 20.21 215 GLY C C 1
ATOM 2757 O O . GLY B 1 76 ? -9.465 8.585 17.358 1.00 16.54 215 GLY C O 1
ATOM 2758 N N . PRO B 1 77 ? -8.575 7.158 18.842 1.00 19.97 216 PRO C N 1
ATOM 2759 C CA . PRO B 1 77 ? -8.095 8.250 19.704 1.00 18.10 216 PRO C CA 1
ATOM 2760 C C . PRO B 1 77 ? -7.187 9.202 18.944 1.00 21.61 216 PRO C C 1
ATOM 2761 O O . PRO B 1 77 ? -6.299 8.783 18.198 1.00 20.23 216 PRO C O 1
ATOM 2765 N N . GLY B 1 78 ? -7.414 10.498 19.150 1.00 19.00 217 GLY C N 1
ATOM 2766 C CA . GLY B 1 78 ? -6.648 11.512 18.463 1.00 26.50 217 GLY C CA 1
ATOM 2767 C C . GLY B 1 78 ? -6.911 11.624 16.981 1.00 18.92 217 GLY C C 1
ATOM 2768 O O . GLY B 1 78 ? -6.179 12.338 16.289 1.00 23.37 217 GLY C O 1
ATOM 2769 N N . ARG B 1 79 ? -7.914 10.902 16.454 1.00 18.21 218 ARG C N 1
ATOM 2770 C CA . ARG B 1 79 ? -8.217 10.897 15.025 1.00 17.55 218 ARG C CA 1
ATOM 2771 C C . ARG B 1 79 ? -9.716 11.159 14.847 1.00 17.39 218 ARG C C 1
ATOM 2772 O O . ARG B 1 79 ? -10.502 10.272 14.499 1.00 15.88 218 ARG C O 1
ATOM 2780 N N . GLU B 1 80 ? -10.107 12.400 15.110 1.00 16.29 219 GLU C N 1
ATOM 2781 C CA . GLU B 1 80 ? -11.488 12.851 15.021 1.00 16.21 219 GLU C CA 1
ATOM 2782 C C . GLU B 1 80 ? -11.608 13.831 13.862 1.00 13.98 219 GLU C C 1
ATOM 2783 O O . GLU B 1 80 ? -10.704 14.640 13.618 1.00 14.89 219 GLU C O 1
ATOM 2789 N N . TYR B 1 81 ? -12.727 13.738 13.142 1.00 14.00 220 TYR C N 1
ATOM 2790 C CA . TYR B 1 81 ? -12.909 14.404 11.857 1.00 13.91 220 TYR C CA 1
ATOM 2791 C C . TYR B 1 81 ? -14.308 14.997 11.755 1.00 14.28 220 TYR C C 1
ATOM 2792 O O . TYR B 1 81 ? -15.234 14.572 12.451 1.00 15.76 220 TYR C O 1
ATOM 2801 N N . ARG B 1 82 ? -14.447 15.985 10.865 1.00 14.55 221 ARG C N 1
ATOM 2802 C CA . ARG B 1 82 ? -15.738 16.555 10.484 1.00 14.35 221 ARG C CA 1
ATOM 2803 C C . ARG B 1 82 ? -15.945 16.346 8.989 1.00 13.28 221 ARG C C 1
ATOM 2804 O O . ARG B 1 82 ? -15.047 16.629 8.198 1.00 13.89 221 ARG C O 1
ATOM 2812 N N . ALA B 1 83 ? -17.121 15.868 8.595 1.00 12.46 222 ALA C N 1
ATOM 2813 C CA . ALA B 1 83 ? -17.361 15.592 7.185 1.00 12.81 222 ALA C CA 1
ATOM 2814 C C . ALA B 1 83 ? -17.581 16.883 6.412 1.00 14.22 222 ALA C C 1
ATOM 2815 O O . ALA B 1 83 ? -18.243 17.806 6.896 1.00 17.39 222 ALA C O 1
ATOM 2817 N N . LEU B 1 84 ? -17.038 16.940 5.200 1.00 12.19 223 LEU C N 1
ATOM 2818 C CA . LEU B 1 84 ? -17.160 18.108 4.331 1.00 13.67 223 LEU C CA 1
ATOM 2819 C C . LEU B 1 84 ? -18.050 17.889 3.116 1.00 12.39 223 LEU C C 1
ATOM 2820 O O . LEU B 1 84 ? -18.850 18.767 2.765 1.00 13.34 223 LEU C O 1
ATOM 2825 N N . GLN B 1 85 ? -17.884 16.766 2.420 1.00 11.96 224 GLN C N 1
ATOM 2826 C CA . GLN B 1 85 ? -18.535 16.544 1.136 1.00 11.29 224 GLN C CA 1
ATOM 2827 C C . GLN B 1 85 ? -18.401 15.072 0.804 1.00 12.50 224 GLN C C 1
ATOM 2828 O O . GLN B 1 85 ? -17.551 14.372 1.358 1.00 11.55 224 GLN C O 1
ATOM 2834 N N . LEU B 1 86 ? -19.248 14.610 -0.109 1.00 11.50 225 LEU C N 1
ATOM 2835 C CA . LEU B 1 86 ? -19.070 13.296 -0.702 1.00 11.27 225 LEU C CA 1
ATOM 2836 C C . LEU B 1 86 ? -19.219 13.398 -2.207 1.00 11.24 225 LEU C C 1
ATOM 2837 O O . LEU B 1 86 ? -19.860 14.313 -2.728 1.00 11.90 225 LEU C O 1
ATOM 2842 N N . HIS B 1 87 ? -18.605 12.447 -2.904 1.00 11.21 226 HIS C N 1
ATOM 2843 C CA . HIS B 1 87 ? -18.688 12.388 -4.360 1.00 11.08 226 HIS C CA 1
ATOM 2844 C C . HIS B 1 87 ? -18.429 10.939 -4.768 1.00 12.10 226 HIS C C 1
ATOM 2845 O O . HIS B 1 87 ? -18.110 10.085 -3.932 1.00 11.60 226 HIS C O 1
ATOM 2852 N N . LEU B 1 88 ? -18.559 10.661 -6.065 1.00 12.01 227 LEU C N 1
ATOM 2853 C CA A LEU B 1 88 ? -18.469 9.287 -6.531 0.65 12.37 227 LEU C CA 1
ATOM 2854 C CA B LEU B 1 88 ? -18.544 9.300 -6.580 0.35 12.40 227 LEU C CA 1
ATOM 2855 C C . LEU B 1 88 ? -17.564 9.166 -7.745 1.00 11.83 227 LEU C C 1
ATOM 2856 O O . LEU B 1 88 ? -17.231 10.141 -8.419 1.00 13.72 227 LEU C O 1
ATOM 2865 N N . HIS B 1 89 ? -17.142 7.929 -7.995 1.00 11.91 228 HIS C N 1
ATOM 2866 C CA . HIS B 1 89 ? -16.329 7.562 -9.145 1.00 12.45 228 HIS C CA 1
ATOM 2867 C C . HIS B 1 89 ? -16.960 6.334 -9.772 1.00 13.27 228 HIS C C 1
ATOM 2868 O O . HIS B 1 89 ? -17.404 5.433 -9.060 1.00 13.53 228 HIS C O 1
ATOM 2875 N N . TRP B 1 90 ? -16.997 6.295 -11.107 1.00 13.30 229 TRP C N 1
ATOM 2876 C CA . TRP B 1 90 ? -17.756 5.263 -11.806 1.00 14.70 229 TRP C CA 1
ATOM 2877 C C . TRP B 1 90 ? -17.164 5.003 -13.192 1.00 15.76 229 TRP C C 1
ATOM 2878 O O . TRP B 1 90 ? -16.227 5.671 -13.636 1.00 16.07 229 TRP C O 1
ATOM 2889 N N . GLY B 1 91 ? -17.734 4.007 -13.877 1.00 16.30 230 GLY C N 1
ATOM 2890 C CA . GLY B 1 91 ? -17.220 3.599 -15.169 1.00 17.21 230 GLY C CA 1
ATOM 2891 C C . GLY B 1 91 ? -18.117 4.005 -16.319 1.00 19.75 230 GLY C C 1
ATOM 2892 O O . GLY B 1 91 ? -18.324 5.195 -16.573 1.00 18.50 230 GLY C O 1
ATOM 2893 N N . ALA B 1 92 ? -18.655 3.002 -17.015 1.00 21.63 231 ALA C N 1
ATOM 2894 C CA . ALA B 1 92 ? -19.537 3.184 -18.161 1.00 24.36 231 ALA C CA 1
ATOM 2895 C C . ALA B 1 92 ? -20.300 1.881 -18.354 1.00 28.47 231 ALA C C 1
ATOM 2896 O O . ALA B 1 92 ? -20.120 0.922 -17.599 1.00 26.57 231 ALA C O 1
ATOM 2898 N N . ALA B 1 93 ? -21.159 1.848 -19.371 1.00 33.30 232 ALA C N 1
ATOM 2899 C CA . ALA B 1 93 ? -21.904 0.629 -19.662 1.00 37.87 232 ALA C CA 1
ATOM 2900 C C . ALA B 1 93 ? -20.936 -0.522 -19.898 1.00 27.79 232 ALA C C 1
ATOM 2901 O O . ALA B 1 93 ? -20.094 -0.465 -20.801 1.00 34.21 232 ALA C O 1
ATOM 2903 N N . GLY B 1 94 ? -21.030 -1.552 -19.060 1.00 34.04 233 GLY C N 1
ATOM 2904 C CA . GLY B 1 94 ? -20.157 -2.701 -19.193 1.00 32.80 233 GLY C CA 1
ATOM 2905 C C . GLY B 1 94 ? -18.731 -2.503 -18.735 1.00 38.49 233 GLY C C 1
ATOM 2906 O O . GLY B 1 94 ? -17.886 -3.359 -19.013 1.00 36.75 233 GLY C O 1
ATOM 2907 N N . ARG B 1 95 ? -18.425 -1.401 -18.044 1.00 30.63 234 ARG C N 1
ATOM 2908 C CA . ARG B 1 95 ? -17.063 -1.152 -17.592 1.00 26.41 234 ARG C CA 1
ATOM 2909 C C . ARG B 1 95 ? -17.077 -0.636 -16.157 1.00 25.24 234 ARG C C 1
ATOM 2910 O O . ARG B 1 95 ? -17.719 0.385 -15.873 1.00 25.41 234 ARG C O 1
ATOM 2918 N N . PRO B 1 96 ? -16.397 -1.306 -15.229 1.00 22.53 235 PRO C N 1
ATOM 2919 C CA . PRO B 1 96 ? -16.384 -0.832 -13.838 1.00 18.68 235 PRO C CA 1
ATOM 2920 C C . PRO B 1 96 ? -15.478 0.379 -13.678 1.00 20.08 235 PRO C C 1
ATOM 2921 O O . PRO B 1 96 ? -14.589 0.643 -14.492 1.00 21.36 235 PRO C O 1
ATOM 2925 N N . GLY B 1 97 ? -15.713 1.119 -12.594 1.00 16.47 236 GLY C N 1
ATOM 2926 C CA . GLY B 1 97 ? -15.025 2.380 -12.407 1.00 15.93 236 GLY C CA 1
ATOM 2927 C C . GLY B 1 97 ? -14.671 2.760 -10.981 1.00 15.38 236 GLY C C 1
ATOM 2928 O O . GLY B 1 97 ? -14.498 3.955 -10.712 1.00 15.27 236 GLY C O 1
ATOM 2929 N N . SER B 1 98 ? -14.538 1.794 -10.064 1.00 13.67 237 SER C N 1
ATOM 2930 C CA . SER B 1 98 ? -14.005 2.127 -8.746 1.00 13.51 237 SER C CA 1
ATOM 2931 C C . SER B 1 98 ? -12.554 2.584 -8.881 1.00 16.08 237 SER C C 1
ATOM 2932 O O . SER B 1 98 ? -11.889 2.332 -9.896 1.00 15.89 237 SER C O 1
ATOM 2935 N N . GLU B 1 99 ? -12.071 3.289 -7.851 1.00 14.07 238 GLU C N 1
ATOM 2936 C CA . GLU B 1 99 ? -10.688 3.764 -7.804 1.00 13.51 238 GLU C CA 1
ATOM 2937 C C . GLU B 1 99 ? -9.780 2.757 -7.115 1.00 14.13 238 GLU C C 1
ATOM 2938 O O . GLU B 1 99 ? -8.757 2.347 -7.671 1.00 15.99 238 GLU C O 1
ATOM 2944 N N . HIS B 1 100 ? -10.124 2.346 -5.903 1.00 12.84 239 HIS C N 1
ATOM 2945 C CA . HIS B 1 100 ? -9.412 1.236 -5.305 1.00 12.34 239 HIS C CA 1
ATOM 2946 C C . HIS B 1 100 ? -9.812 -0.060 -6.000 1.00 13.80 239 HIS C C 1
ATOM 2947 O O . HIS B 1 100 ? -10.910 -0.183 -6.555 1.00 14.41 239 HIS C O 1
ATOM 2954 N N . THR B 1 101 ? -8.892 -1.022 -5.989 1.00 14.40 240 THR C N 1
ATOM 2955 C CA . THR B 1 101 ? -9.168 -2.375 -6.448 1.00 13.76 240 THR C CA 1
ATOM 2956 C C . THR B 1 101 ? -8.795 -3.332 -5.329 1.00 12.98 240 THR C C 1
ATOM 2957 O O . THR B 1 101 ? -8.061 -2.973 -4.408 1.00 14.18 240 THR C O 1
ATOM 2961 N N . VAL B 1 102 ? -9.332 -4.549 -5.396 1.00 14.99 241 VAL C N 1
ATOM 2962 C CA . VAL B 1 102 ? -9.009 -5.606 -4.441 1.00 15.07 241 VAL C CA 1
ATOM 2963 C C . VAL B 1 102 ? -8.503 -6.790 -5.251 1.00 14.93 241 VAL C C 1
ATOM 2964 O O . VAL B 1 102 ? -9.247 -7.347 -6.067 1.00 16.23 241 VAL C O 1
ATOM 2968 N N . GLU B 1 103 ? -7.236 -7.154 -5.052 1.00 16.32 242 GLU C N 1
ATOM 2969 C CA . GLU B 1 103 ? -6.610 -8.216 -5.842 1.00 16.81 242 GLU C CA 1
ATOM 2970 C C . GLU B 1 103 ? -6.800 -7.983 -7.338 1.00 18.30 242 GLU C C 1
ATOM 2971 O O . GLU B 1 103 ? -7.052 -8.915 -8.109 1.00 18.62 242 GLU C O 1
ATOM 2977 N N . GLY B 1 104 ? -6.699 -6.724 -7.755 1.00 16.68 243 GLY C N 1
ATOM 2978 C CA . GLY B 1 104 ? -6.872 -6.362 -9.141 1.00 19.39 243 GLY C CA 1
ATOM 2979 C C . GLY B 1 104 ? -8.308 -6.248 -9.594 1.00 17.45 243 GLY C C 1
ATOM 2980 O O . GLY B 1 104 ? -8.548 -5.848 -10.739 1.00 21.35 243 GLY C O 1
ATOM 2981 N N . HIS B 1 105 ? -9.269 -6.582 -8.739 1.00 17.42 244 HIS C N 1
ATOM 2982 C CA . HIS B 1 105 ? -10.676 -6.526 -9.107 1.00 17.42 244 HIS C CA 1
ATOM 2983 C C . HIS B 1 105 ? -11.184 -5.097 -8.970 1.00 15.54 244 HIS C C 1
ATOM 2984 O O . HIS B 1 105 ? -11.071 -4.495 -7.895 1.00 15.83 244 HIS C O 1
ATOM 2991 N N . ARG B 1 106 ? -11.754 -4.561 -10.042 1.00 15.95 245 ARG C N 1
ATOM 2992 C CA . ARG B 1 106 ? -12.373 -3.242 -10.019 1.00 15.71 245 ARG C CA 1
ATOM 2993 C C . ARG B 1 106 ? -13.883 -3.400 -9.867 1.00 15.28 245 ARG C C 1
ATOM 2994 O O . ARG B 1 106 ? -14.509 -4.197 -10.578 1.00 16.43 245 ARG C O 1
ATOM 3002 N N . PHE B 1 107 ? -14.466 -2.651 -8.928 1.00 14.13 246 PHE C N 1
ATOM 3003 C CA . PHE B 1 107 ? -15.888 -2.695 -8.638 1.00 13.63 246 PHE C CA 1
ATOM 3004 C C . PHE B 1 107 ? -16.626 -1.680 -9.502 1.00 13.09 246 PHE C C 1
ATOM 3005 O O . PHE B 1 107 ? -16.009 -0.770 -10.064 1.00 14.53 246 PHE C O 1
ATOM 3013 N N . PRO B 1 108 ? -17.953 -1.812 -9.651 1.00 13.91 247 PRO C N 1
ATOM 3014 C CA . PRO B 1 108 ? -18.678 -0.879 -10.531 1.00 13.59 247 PRO C CA 1
ATOM 3015 C C . PRO B 1 108 ? -18.450 0.598 -10.223 1.00 14.28 247 PRO C C 1
ATOM 3016 O O . PRO B 1 108 ? -18.214 1.389 -11.145 1.00 14.22 247 PRO C O 1
ATOM 3020 N N . ALA B 1 109 ? -18.479 0.998 -8.953 1.00 13.77 248 ALA C N 1
ATOM 3021 C CA . ALA B 1 109 ? -18.317 2.411 -8.617 1.00 11.99 248 ALA C CA 1
ATOM 3022 C C . ALA B 1 109 ? -17.790 2.512 -7.189 1.00 11.68 248 ALA C C 1
ATOM 3023 O O . ALA B 1 109 ? -17.615 1.501 -6.503 1.00 12.60 248 ALA C O 1
ATOM 3025 N N . GLU B 1 110 ? -17.540 3.746 -6.740 1.00 11.79 249 GLU C N 1
ATOM 3026 C CA . GLU B 1 110 ? -16.971 3.972 -5.413 1.00 12.13 249 GLU C CA 1
ATOM 3027 C C . GLU B 1 110 ? -17.443 5.321 -4.886 1.00 11.90 249 GLU C C 1
ATOM 3028 O O . GLU B 1 110 ? -17.483 6.309 -5.628 1.00 12.69 249 GLU C O 1
ATOM 3034 N N . ILE B 1 111 ? -17.796 5.370 -3.601 1.00 11.40 250 ILE C N 1
ATOM 3035 C CA . ILE B 1 111 ? -18.184 6.608 -2.934 1.00 11.86 250 ILE C CA 1
ATOM 3036 C C . ILE B 1 111 ? -17.061 7.048 -2.003 1.00 10.82 250 ILE C C 1
ATOM 3037 O O . ILE B 1 111 ? -16.444 6.218 -1.317 1.00 10.86 250 ILE C O 1
ATOM 3042 N N . HIS B 1 112 ? -16.790 8.358 -1.991 1.00 10.56 251 HIS C N 1
ATOM 3043 C CA . HIS B 1 112 ? -15.772 8.969 -1.136 1.00 10.56 251 HIS C CA 1
ATOM 3044 C C . HIS B 1 112 ? -16.433 10.027 -0.269 1.00 11.78 251 HIS C C 1
ATOM 3045 O O . HIS B 1 112 ? -17.048 10.961 -0.795 1.00 11.43 251 HIS C O 1
ATOM 3052 N N . VAL B 1 113 ? -16.309 9.885 1.049 1.00 10.81 252 VAL C N 1
ATOM 3053 C CA . VAL B 1 113 ? -16.774 10.896 1.994 1.00 11.46 252 VAL C CA 1
ATOM 3054 C C . VAL B 1 113 ? -15.536 11.560 2.596 1.00 10.77 252 VAL C C 1
ATOM 3055 O O . VAL B 1 113 ? -14.767 10.917 3.324 1.00 11.11 252 VAL C O 1
ATOM 3059 N N . VAL B 1 114 ? -15.331 12.836 2.276 1.00 11.38 253 VAL C N 1
ATOM 3060 C CA . VAL B 1 114 ? -14.105 13.562 2.609 1.00 12.08 253 VAL C CA 1
ATOM 3061 C C . VAL B 1 114 ? -14.312 14.332 3.907 1.00 12.18 253 VAL C C 1
ATOM 3062 O O . VAL B 1 114 ? -15.319 15.032 4.074 1.00 12.31 253 VAL C O 1
ATOM 3066 N N . HIS B 1 115 ? -13.345 14.220 4.820 1.00 12.09 254 HIS C N 1
ATOM 3067 C CA . HIS B 1 115 ? -13.426 14.801 6.156 1.00 12.27 254 HIS C CA 1
ATOM 3068 C C . HIS B 1 115 ? -12.175 15.614 6.469 1.00 13.38 254 HIS C C 1
ATOM 3069 O O . HIS B 1 115 ? -11.079 15.327 5.979 1.00 13.30 254 HIS C O 1
ATOM 3076 N N . LEU B 1 116 ? -12.350 16.601 7.354 1.00 13.48 255 LEU C N 1
ATOM 3077 C CA . LEU B 1 116 ? -11.292 17.484 7.834 1.00 13.87 255 LEU C CA 1
ATOM 3078 C C . LEU B 1 116 ? -10.999 17.185 9.303 1.00 12.75 255 LEU C C 1
ATOM 3079 O O . LEU B 1 116 ? -11.917 17.121 10.124 1.00 14.03 255 LEU C O 1
ATOM 3084 N N . SER B 1 117 ? -9.723 16.996 9.634 1.00 13.72 256 SER C N 1
ATOM 3085 C CA . SER B 1 117 ? -9.341 16.774 11.026 1.00 14.08 256 SER C CA 1
ATOM 3086 C C . SER B 1 117 ? -9.801 17.928 11.912 1.00 14.63 256 SER C C 1
ATOM 3087 O O . SER B 1 117 ? -9.725 19.094 11.524 1.00 14.91 256 SER C O 1
ATOM 3090 N N . THR B 1 118 ? -10.268 17.598 13.123 1.00 15.30 257 THR C N 1
ATOM 3091 C CA . THR B 1 118 ? -10.649 18.651 14.064 1.00 17.19 257 THR C CA 1
ATOM 3092 C C . THR B 1 118 ? -9.472 19.516 14.500 1.00 18.99 257 THR C C 1
ATOM 3093 O O . THR B 1 118 ? -9.694 20.544 15.152 1.00 22.52 257 THR C O 1
ATOM 3097 N N . LYS B 1 119 ? -8.245 19.139 14.152 1.00 16.29 258 LYS C N 1
ATOM 3098 C CA . LYS B 1 119 ? -7.074 19.960 14.436 1.00 18.49 258 LYS C CA 1
ATOM 3099 C C . LYS B 1 119 ? -7.066 21.247 13.622 1.00 20.78 258 LYS C C 1
ATOM 3100 O O . LYS B 1 119 ? -6.398 22.214 14.015 1.00 21.71 258 LYS C O 1
ATOM 3106 N N . ALA B 1 121 ? -9.130 24.311 11.158 1.00 23.77 260 ALA C N 1
ATOM 3107 C CA . ALA B 1 121 ? -10.372 25.014 10.884 1.00 24.89 260 ALA C CA 1
ATOM 3108 C C . ALA B 1 121 ? -10.721 25.049 9.404 1.00 22.99 260 ALA C C 1
ATOM 3109 O O . ALA B 1 121 ? -11.897 25.223 9.063 1.00 25.80 260 ALA C O 1
ATOM 3111 N N . ARG B 1 122 ? -9.735 24.887 8.520 1.00 19.92 261 ARG C N 1
ATOM 3112 C CA . ARG B 1 122 ? -9.921 25.089 7.090 1.00 19.20 261 ARG C CA 1
ATOM 3113 C C . ARG B 1 122 ? -9.214 23.991 6.312 1.00 19.52 261 ARG C C 1
ATOM 3114 O O . ARG B 1 122 ? -8.127 23.549 6.699 1.00 18.07 261 ARG C O 1
ATOM 3122 N N . VAL B 1 123 ? -9.828 23.570 5.200 1.00 19.48 262 VAL C N 1
ATOM 3123 C CA . VAL B 1 123 ? -9.213 22.554 4.346 1.00 17.69 262 VAL C CA 1
ATOM 3124 C C . VAL B 1 123 ? -7.810 22.968 3.924 1.00 22.34 262 VAL C C 1
ATOM 3125 O O . VAL B 1 123 ? -6.890 22.142 3.880 1.00 21.32 262 VAL C O 1
ATOM 3129 N N . ASP B 1 124 ? -7.622 24.249 3.601 1.00 21.31 263 ASP C N 1
ATOM 3130 C CA . ASP B 1 124 ? -6.329 24.669 3.066 1.00 24.00 263 ASP C CA 1
ATOM 3131 C C . ASP B 1 124 ? -5.217 24.495 4.094 1.00 26.02 263 ASP C C 1
ATOM 3132 O O . ASP B 1 124 ? -4.059 24.263 3.723 1.00 32.86 263 ASP C O 1
ATOM 3137 N N . GLU B 1 125 ? -5.551 24.568 5.384 1.00 21.07 264 GLU C N 1
ATOM 3138 C CA . GLU B 1 125 ? -4.553 24.321 6.420 1.00 23.48 264 GLU C CA 1
ATOM 3139 C C . GLU B 1 125 ? -4.159 22.852 6.482 1.00 21.69 264 GLU C C 1
ATOM 3140 O O . GLU B 1 125 ? -3.020 22.532 6.837 1.00 23.28 264 GLU C O 1
ATOM 3146 N N . ALA B 1 126 ? -5.078 21.946 6.152 1.00 18.75 265 ALA C N 1
ATOM 3147 C CA . ALA B 1 126 ? -4.845 20.523 6.354 1.00 19.03 265 ALA C CA 1
ATOM 3148 C C . ALA B 1 126 ? -4.177 19.841 5.173 1.00 16.52 265 ALA C C 1
ATOM 3149 O O . ALA B 1 126 ? -3.623 18.752 5.346 1.00 18.20 265 ALA C O 1
ATOM 3151 N N . LEU B 1 127 ? -4.258 20.425 3.980 1.00 17.94 266 LEU C N 1
ATOM 3152 C CA . LEU B 1 127 ? -3.697 19.792 2.793 1.00 18.91 266 LEU C CA 1
ATOM 3153 C C . LEU B 1 127 ? -2.227 19.479 2.999 1.00 17.52 266 LEU C C 1
ATOM 3154 O O . LEU B 1 127 ? -1.462 20.332 3.451 1.00 19.97 266 LEU C O 1
ATOM 3159 N N . GLY B 1 128 ? -1.825 18.256 2.667 1.00 19.05 267 GLY C N 1
ATOM 3160 C CA . GLY B 1 128 ? -0.443 17.853 2.778 1.00 17.71 267 GLY C CA 1
ATOM 3161 C C . GLY B 1 128 ? 0.019 17.501 4.172 1.00 21.05 267 GLY C C 1
ATOM 3162 O O . GLY B 1 128 ? 1.150 17.022 4.330 1.00 23.54 267 GLY C O 1
ATOM 3163 N N . ARG B 1 129 ? -0.798 17.736 5.192 1.00 18.47 268 ARG C N 1
ATOM 3164 C CA . ARG B 1 129 ? -0.326 17.381 6.523 1.00 18.15 268 ARG C CA 1
ATOM 3165 C C . ARG B 1 129 ? -0.773 15.965 6.876 1.00 21.55 268 ARG C C 1
ATOM 3166 O O . ARG B 1 129 ? -1.906 15.586 6.578 1.00 18.19 268 ARG C O 1
ATOM 3174 N N . PRO B 1 130 ? 0.086 15.151 7.493 1.00 23.71 269 PRO C N 1
ATOM 3175 C CA . PRO B 1 130 ? -0.305 13.770 7.826 1.00 20.53 269 PRO C CA 1
ATOM 3176 C C . PRO B 1 130 ? -1.530 13.753 8.726 1.00 22.83 269 PRO C C 1
ATOM 3177 O O . PRO B 1 130 ? -1.545 14.361 9.798 1.00 22.02 269 PRO C O 1
ATOM 3181 N N . GLY B 1 131 ? -2.576 13.064 8.266 1.00 18.07 270 GLY C N 1
ATOM 3182 C CA . GLY B 1 131 ? -3.816 12.974 9.002 1.00 19.08 270 GLY C CA 1
ATOM 3183 C C . GLY B 1 131 ? -4.731 14.172 8.881 1.00 16.67 270 GLY C C 1
ATOM 3184 O O . GLY B 1 131 ? -5.805 14.171 9.494 1.00 20.04 270 GLY C O 1
ATOM 3185 N N . GLY B 1 132 ? -4.344 15.197 8.123 1.00 15.56 271 GLY C N 1
ATOM 3186 C CA . GLY B 1 132 ? -5.157 16.406 8.061 1.00 16.92 271 GLY C CA 1
ATOM 3187 C C . GLY B 1 132 ? -6.517 16.180 7.425 1.00 14.49 271 GLY C C 1
ATOM 3188 O O . GLY B 1 132 ? -7.510 16.791 7.829 1.00 15.18 271 GLY C O 1
ATOM 3189 N N . LEU B 1 133 ? -6.576 15.319 6.411 1.00 13.46 272 LEU C N 1
ATOM 3190 C CA . LEU B 1 133 ? -7.818 14.905 5.776 1.00 13.94 272 LEU C CA 1
ATOM 3191 C C . LEU B 1 133 ? -7.959 13.398 5.918 1.00 14.39 272 LEU C C 1
ATOM 3192 O O . LEU B 1 133 ? -6.963 12.670 5.957 1.00 14.48 272 LEU C O 1
ATOM 3197 N N . ALA B 1 134 ? -9.210 12.935 6.002 1.00 12.71 273 ALA C N 1
ATOM 3198 C CA . ALA B 1 134 ? -9.517 11.512 6.013 1.00 12.41 273 ALA C CA 1
ATOM 3199 C C . ALA B 1 134 ? -10.680 11.259 5.072 1.00 12.66 273 ALA C C 1
ATOM 3200 O O . ALA B 1 134 ? -11.643 12.033 5.041 1.00 13.23 273 ALA C O 1
ATOM 3202 N N . VAL B 1 135 ? -10.598 10.176 4.311 1.00 12.05 274 VAL C N 1
ATOM 3203 C CA . VAL B 1 135 ? -11.662 9.793 3.387 1.00 11.59 274 VAL C CA 1
ATOM 3204 C C . VAL B 1 135 ? -12.186 8.424 3.788 1.00 12.24 274 VAL C C 1
ATOM 3205 O O . VAL B 1 135 ? -11.393 7.504 4.035 1.00 12.14 274 VAL C O 1
ATOM 3209 N N . LEU B 1 136 ? -13.516 8.286 3.853 1.00 11.92 275 LEU C N 1
ATOM 3210 C CA . LEU B 1 136 ? -14.172 6.987 3.945 1.00 11.93 275 LEU C CA 1
ATOM 3211 C C . LEU B 1 136 ? -14.570 6.584 2.536 1.00 10.35 275 LEU C C 1
ATOM 3212 O O . LEU B 1 136 ? -15.242 7.354 1.837 1.00 12.34 275 LEU C O 1
ATOM 3217 N N . ALA B 1 137 ? -14.156 5.392 2.123 1.00 11.34 276 ALA C N 1
ATOM 3218 C CA . ALA B 1 137 ? -14.407 4.898 0.775 1.00 11.21 276 ALA C CA 1
ATOM 3219 C C . ALA B 1 137 ? -15.145 3.569 0.838 1.00 11.29 276 ALA C C 1
ATOM 3220 O O . ALA B 1 137 ? -14.784 2.677 1.618 1.00 12.21 276 ALA C O 1
ATOM 3222 N N . ALA B 1 138 ? -16.176 3.426 0.009 1.00 11.20 277 ALA C N 1
ATOM 3223 C CA . ALA B 1 138 ? -16.913 2.173 -0.089 1.00 11.16 277 ALA C CA 1
ATOM 3224 C C . ALA B 1 138 ? -17.170 1.862 -1.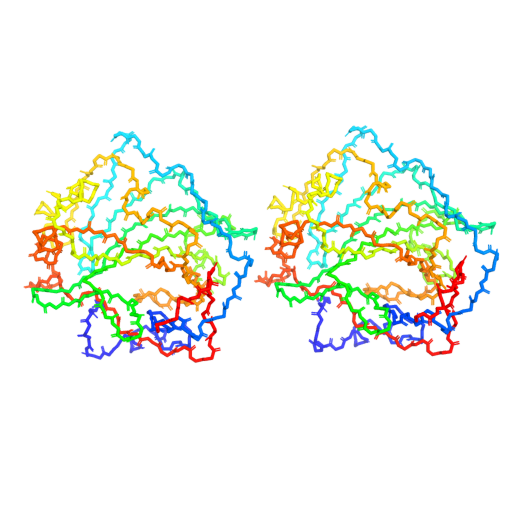552 1.00 11.09 277 ALA C C 1
ATOM 3225 O O . ALA B 1 138 ? -17.393 2.770 -2.361 1.00 12.33 277 ALA C O 1
ATOM 3227 N N . PHE B 1 139 ? -17.113 0.575 -1.877 1.00 11.29 278 PHE C N 1
ATOM 3228 C CA . PHE B 1 139 ? -17.423 0.114 -3.223 1.00 12.38 278 PHE C CA 1
ATOM 3229 C C . PHE B 1 139 ? -18.928 -0.029 -3.409 1.00 12.27 278 PHE C C 1
ATOM 3230 O O . PHE B 1 139 ? -19.645 -0.456 -2.495 1.00 12.79 278 PHE C O 1
ATOM 3238 N N A LEU B 1 140 ? -19.400 0.341 -4.597 0.15 11.73 279 LEU C N 1
ATOM 3239 N N B LEU B 1 140 ? -19.398 0.317 -4.608 0.85 11.57 279 LEU C N 1
ATOM 3240 C CA A LEU B 1 140 ? -20.782 0.124 -4.998 0.15 13.80 279 LEU C CA 1
ATOM 3241 C CA B LEU B 1 140 ? -20.785 0.137 -5.032 0.85 13.81 279 LEU C CA 1
ATOM 3242 C C A LEU B 1 140 ? -20.816 -1.063 -5.949 0.15 13.87 279 LEU C C 1
ATOM 3243 C C B LEU B 1 140 ? -20.861 -1.026 -6.008 0.85 13.77 279 LEU C C 1
ATOM 3244 O O A LEU B 1 140 ? -19.981 -1.164 -6.854 0.15 14.66 279 LEU C O 1
ATOM 3245 O O B LEU B 1 140 ? -20.122 -1.056 -6.995 0.85 15.05 279 LEU C O 1
ATOM 3254 N N . GLU B 1 141 ? -21.771 -1.960 -5.732 1.00 15.45 280 GLU C N 1
ATOM 3255 C CA A GLU B 1 141 ? -21.905 -3.184 -6.507 0.51 17.88 280 GLU C CA 1
ATOM 3256 C CA B GLU B 1 141 ? -21.904 -3.211 -6.463 0.49 17.90 280 GLU C CA 1
ATOM 3257 C C . GLU B 1 141 ? -23.344 -3.334 -6.946 1.00 15.69 280 GLU C C 1
ATOM 3258 O O . GLU B 1 141 ? -24.249 -2.710 -6.396 1.00 16.39 280 GLU C O 1
ATOM 3269 N N . GLU B 1 142 ? -23.551 -4.186 -7.956 1.00 17.36 281 GLU C N 1
ATOM 3270 C CA . GLU B 1 142 ? -24.898 -4.452 -8.439 1.00 20.58 281 GLU C CA 1
ATOM 3271 C C . GLU B 1 142 ? -25.597 -5.474 -7.547 1.00 16.18 281 GLU C C 1
ATOM 3272 O O . GLU B 1 142 ? -25.072 -6.566 -7.307 1.00 20.48 281 GLU C O 1
ATOM 3283 N N . GLY B 1 143 ? -26.777 -5.110 -7.058 1.00 18.92 282 GLY C N 1
ATOM 3284 C CA . GLY B 1 143 ? -27.655 -6.024 -6.367 1.00 21.40 282 GLY C CA 1
ATOM 3285 C C . GLY B 1 143 ? -28.979 -6.099 -7.096 1.00 22.75 282 GLY C C 1
ATOM 3286 O O . GLY B 1 143 ? -29.189 -5.413 -8.096 1.00 22.44 282 GLY C O 1
ATOM 3287 N N . PRO B 1 144 ? -29.909 -6.923 -6.602 1.00 25.31 283 PRO C N 1
ATOM 3288 C CA . PRO B 1 144 ? -31.136 -7.175 -7.370 1.00 27.48 283 PRO C CA 1
ATOM 3289 C C . PRO B 1 144 ? -32.171 -6.066 -7.303 1.00 33.22 283 PRO C C 1
ATOM 3290 O O . PRO B 1 144 ? -32.996 -5.972 -8.223 1.00 33.29 283 PRO C O 1
ATOM 3294 N N . GLU B 1 145 ? -32.173 -5.224 -6.270 1.00 29.11 284 GLU C N 1
ATOM 3295 C CA . GLU B 1 145 ? -33.268 -4.279 -6.101 1.00 35.62 284 GLU C CA 1
ATOM 3296 C C . GLU B 1 145 ? -32.768 -2.871 -5.786 1.00 29.33 284 GLU C C 1
ATOM 3297 O O . GLU B 1 145 ? -31.588 -2.642 -5.504 1.00 25.04 284 GLU C O 1
ATOM 3303 N N . GLU B 1 146 ? -33.699 -1.923 -5.861 1.00 29.22 285 GLU C N 1
ATOM 3304 C CA . GLU B 1 146 ? -33.372 -0.508 -5.746 1.00 26.62 285 GLU C CA 1
ATOM 3305 C C . GLU B 1 146 ? -32.874 -0.187 -4.343 1.00 22.27 285 GLU C C 1
ATOM 3306 O O . GLU B 1 146 ? -33.478 -0.595 -3.347 1.00 26.06 285 GLU C O 1
ATOM 3312 N N . ASN B 1 147 ? -31.759 0.538 -4.267 1.00 21.55 286 ASN C N 1
ATOM 3313 C CA . ASN B 1 147 ? -31.267 1.075 -3.003 1.00 20.46 286 ASN C CA 1
ATOM 3314 C C . ASN B 1 147 ? -31.984 2.402 -2.766 1.00 20.84 286 ASN C C 1
ATOM 3315 O O . ASN B 1 147 ? -31.762 3.373 -3.495 1.00 20.07 286 ASN C O 1
ATOM 3320 N N A SER B 1 148 ? -32.847 2.443 -1.746 0.45 26.32 287 SER C N 1
ATOM 3321 N N B SER B 1 148 ? -32.846 2.445 -1.746 0.55 26.33 287 SER C N 1
ATOM 3322 C CA A SER B 1 148 ? -33.700 3.611 -1.539 0.45 26.51 287 SER C CA 1
ATOM 3323 C CA B SER B 1 148 ? -33.701 3.613 -1.545 0.55 26.51 287 SER C CA 1
ATOM 3324 C C A SER B 1 148 ? -32.902 4.843 -1.128 0.45 25.79 287 SER C C 1
ATOM 3325 C C B SER B 1 148 ? -32.908 4.845 -1.120 0.55 25.78 287 SER C C 1
ATOM 3326 O O A SER B 1 148 ? -33.251 5.964 -1.519 0.45 25.38 287 SER C O 1
ATOM 3327 O O B SER B 1 148 ? -33.264 5.968 -1.497 0.55 25.39 287 SER C O 1
ATOM 3332 N N . ALA B 1 149 ? -31.836 4.666 -0.343 1.00 24.22 288 ALA C N 1
ATOM 3333 C CA . ALA B 1 149 ? -31.036 5.815 0.075 1.00 23.90 288 ALA C CA 1
ATOM 3334 C C . ALA B 1 149 ? -30.359 6.472 -1.122 1.00 24.16 288 ALA C C 1
ATOM 3335 O O . ALA B 1 149 ? -30.402 7.698 -1.283 1.00 22.87 288 ALA C O 1
ATOM 3337 N N . TYR B 1 150 ? -29.760 5.665 -1.997 1.00 19.77 289 TYR C N 1
ATOM 3338 C CA . TYR B 1 150 ? -29.125 6.222 -3.185 1.00 19.43 289 TYR C CA 1
ATOM 3339 C C . TYR B 1 150 ? -30.129 6.857 -4.135 1.00 20.43 289 TYR C C 1
ATOM 3340 O O . TYR B 1 150 ? -29.790 7.823 -4.823 1.00 18.40 289 TYR C O 1
ATOM 3349 N N . GLU B 1 151 ? -31.363 6.349 -4.173 1.00 19.53 290 GLU C N 1
ATOM 3350 C CA . GLU B 1 151 ? -32.337 6.898 -5.113 1.00 21.56 290 GLU C CA 1
ATOM 3351 C C . GLU B 1 151 ? -32.627 8.370 -4.837 1.00 22.65 290 GLU C C 1
ATOM 3352 O O . GLU B 1 151 ? -32.909 9.131 -5.770 1.00 20.60 290 GLU C O 1
ATOM 3358 N N . GLN B 1 152 ? -32.536 8.796 -3.573 1.00 25.93 291 GLN C N 1
ATOM 3359 C CA . GLN B 1 152 ? -32.737 10.207 -3.252 1.00 22.61 291 GLN C CA 1
ATOM 3360 C C . GLN B 1 152 ? -31.747 11.096 -3.990 1.00 24.82 291 GLN C C 1
ATOM 3361 O O . GLN B 1 152 ? -32.075 12.233 -4.344 1.00 24.74 291 GLN C O 1
ATOM 3372 N N . LEU B 1 153 ? -30.529 10.607 -4.217 1.00 18.36 292 LEU C N 1
ATOM 3373 C CA . LEU B 1 153 ? -29.544 11.371 -4.967 1.00 17.44 292 LEU C CA 1
ATOM 3374 C C . LEU B 1 153 ? -29.599 11.079 -6.456 1.00 17.01 292 LEU C C 1
ATOM 3375 O O . LEU B 1 153 ? -29.510 12.002 -7.265 1.00 16.93 292 LEU C O 1
ATOM 3380 N N . LEU B 1 154 ? -29.729 9.806 -6.837 1.00 16.61 293 LEU C N 1
ATOM 3381 C CA . LEU B 1 154 ? -29.635 9.456 -8.247 1.00 16.18 293 LEU C CA 1
ATOM 3382 C C . LEU B 1 154 ? -30.793 10.035 -9.045 1.00 16.66 293 LEU C C 1
ATOM 3383 O O . LEU B 1 154 ? -30.617 10.381 -10.217 1.00 16.87 293 LEU C O 1
ATOM 3388 N N . SER B 1 155 ? -31.964 10.164 -8.422 1.00 16.96 294 SER C N 1
ATOM 3389 C CA . SER B 1 155 ? -33.111 10.752 -9.105 1.00 18.02 294 SER C CA 1
ATOM 3390 C C . SER B 1 155 ? -32.903 12.224 -9.435 1.00 17.65 294 SER C C 1
ATOM 3391 O O . SER B 1 155 ? -33.684 12.781 -10.216 1.00 19.18 294 SER C O 1
ATOM 3394 N N . ARG B 1 156 ? -31.880 12.866 -8.860 1.00 18.46 295 ARG C N 1
ATOM 3395 C CA . ARG B 1 156 ? -31.600 14.278 -9.076 1.00 16.93 295 ARG C CA 1
ATOM 3396 C C . ARG B 1 156 ? -30.487 14.522 -10.086 1.00 16.15 295 ARG C C 1
ATOM 3397 O O . ARG B 1 156 ? -30.191 15.681 -10.391 1.00 17.81 295 ARG C O 1
ATOM 3405 N N . LEU B 1 157 ? -29.876 13.469 -10.638 1.00 15.52 296 LEU C N 1
ATOM 3406 C CA . LEU B 1 157 ? -28.775 13.695 -11.571 1.00 14.71 296 LEU C CA 1
ATOM 3407 C C . LEU B 1 157 ? -29.258 14.316 -12.875 1.00 16.31 296 LEU C C 1
ATOM 3408 O O . LEU B 1 157 ? -28.541 15.119 -13.483 1.00 15.62 296 LEU C O 1
ATOM 3413 N N . GLU B 1 158 ? -30.446 13.918 -13.338 1.00 17.45 297 GLU C N 1
ATOM 3414 C CA . GLU B 1 158 ? -30.937 14.394 -14.626 1.00 20.55 297 GLU C CA 1
ATOM 3415 C C . GLU B 1 158 ? -30.940 15.917 -14.681 1.00 18.00 297 GLU C C 1
ATOM 3416 O O . GLU B 1 158 ? -30.535 16.514 -15.687 1.00 21.79 297 GLU C O 1
ATOM 3422 N N . GLU B 1 159 ? -31.340 16.568 -13.583 1.00 17.39 298 GLU C N 1
ATOM 3423 C CA . GLU B 1 159 ? -31.435 18.020 -13.572 1.00 17.90 298 GLU C CA 1
ATOM 3424 C C . GLU B 1 159 ? -30.079 18.706 -13.458 1.00 19.20 298 GLU C C 1
ATOM 3425 O O . GLU B 1 159 ? -30.001 19.926 -13.651 1.00 21.37 298 GLU C O 1
ATOM 3431 N N . ILE B 1 160 ? -29.009 17.960 -13.176 1.00 16.51 299 ILE C N 1
ATOM 3432 C CA . ILE B 1 160 ? -27.660 18.516 -13.187 1.00 17.17 299 ILE C CA 1
ATOM 3433 C C . ILE B 1 160 ? -26.793 17.857 -14.259 1.00 15.85 299 ILE C C 1
ATOM 3434 O O . ILE B 1 160 ? -25.566 17.797 -14.131 1.00 17.30 299 ILE C O 1
ATOM 3439 N N . ALA B 1 161 ? -27.421 17.404 -15.350 1.00 17.42 300 ALA C N 1
ATOM 3440 C CA . ALA B 1 161 ? -26.679 16.678 -16.379 1.00 17.41 300 ALA C CA 1
ATOM 3441 C C . ALA B 1 161 ? -25.583 17.536 -17.004 1.00 18.02 300 ALA C C 1
ATOM 3442 O O . ALA B 1 161 ? -24.500 17.036 -17.325 1.00 18.72 300 ALA C O 1
ATOM 3444 N N . GLU B 1 162 ? -25.841 18.825 -17.196 1.00 20.13 301 GLU C N 1
ATOM 3445 C CA . GLU B 1 162 ? -24.876 19.670 -17.879 1.00 23.27 301 GLU C CA 1
ATOM 3446 C C . GLU B 1 162 ? -23.729 20.026 -16.945 1.00 20.81 301 GLU C C 1
ATOM 3447 O O . GLU B 1 162 ? -23.928 20.240 -15.744 1.00 21.42 301 GLU C O 1
ATOM 3453 N N . GLU B 1 163 ? -22.518 20.055 -17.495 1.00 23.90 302 GLU C N 1
ATOM 3454 C CA . GLU B 1 163 ? -21.353 20.354 -16.679 1.00 21.69 302 GLU C CA 1
ATOM 3455 C C . GLU B 1 163 ? -21.506 21.718 -16.021 1.00 23.32 302 GLU C C 1
ATOM 3456 O O . GLU B 1 163 ? -21.943 22.687 -16.650 1.00 25.12 302 GLU C O 1
ATOM 3462 N N . GLY B 1 164 ? -21.170 21.784 -14.735 1.00 23.14 303 GLY C N 1
ATOM 3463 C CA . GLY B 1 164 ? -21.240 23.014 -13.981 1.00 22.67 303 GLY C CA 1
ATOM 3464 C C . GLY B 1 164 ? -22.586 23.330 -13.366 1.00 21.78 303 GLY C C 1
ATOM 3465 O O . GLY B 1 164 ? -22.697 24.334 -12.652 1.00 24.90 303 GLY C O 1
ATOM 3466 N N . SER B 1 165 ? -23.610 22.523 -13.618 1.00 18.33 304 SER C N 1
ATOM 3467 C CA . SER B 1 165 ? -24.933 22.820 -13.092 1.00 18.98 304 SER C CA 1
ATOM 3468 C C . SER B 1 165 ? -25.077 22.280 -11.669 1.00 17.76 304 SER C C 1
ATOM 3469 O O . SER B 1 165 ? -24.342 21.392 -11.234 1.00 19.31 304 SER C O 1
ATOM 3474 N N . GLU B 1 166 ? -26.047 22.832 -10.947 1.00 17.24 305 GLU C N 1
ATOM 3475 C CA . GLU B 1 166 ? -26.222 22.541 -9.532 1.00 16.45 305 GLU C CA 1
ATOM 3476 C C . GLU B 1 166 ? -27.705 22.477 -9.208 1.00 16.19 305 GLU C C 1
ATOM 3477 O O . GLU B 1 166 ? -28.548 22.997 -9.947 1.00 16.85 305 GLU C O 1
ATOM 3488 N N . THR B 1 167 ? -28.023 21.829 -8.089 1.00 15.54 306 THR C N 1
ATOM 3489 C CA . THR B 1 167 ? -29.386 21.762 -7.583 1.00 14.01 306 THR C CA 1
ATOM 3490 C C . THR B 1 167 ? -29.325 21.648 -6.064 1.00 13.33 306 THR C C 1
ATOM 3491 O O . THR B 1 167 ? -28.248 21.723 -5.459 1.00 14.88 306 THR C O 1
ATOM 3495 N N . GLN B 1 168 ? -30.492 21.512 -5.444 1.00 14.16 307 GLN C N 1
ATOM 3496 C CA . GLN B 1 168 ? -30.620 21.369 -3.998 1.00 15.47 307 GLN C CA 1
ATOM 3497 C C . GLN B 1 168 ? -31.418 20.108 -3.709 1.00 16.42 307 GLN C C 1
ATOM 3498 O O . GLN B 1 168 ? -32.409 19.831 -4.390 1.00 17.58 307 GLN C O 1
ATOM 3504 N N . VAL B 1 169 ? -30.984 19.332 -2.719 1.00 15.54 308 VAL C N 1
ATOM 3505 C CA . VAL B 1 169 ? -31.681 18.086 -2.393 1.00 16.66 308 VAL C CA 1
ATOM 3506 C C . VAL B 1 169 ? -32.022 18.053 -0.909 1.00 15.67 308 VAL C C 1
ATOM 3507 O O . VAL B 1 169 ? -31.265 18.589 -0.083 1.00 16.18 308 VAL C O 1
ATOM 3511 N N . PRO B 1 170 ? -33.143 17.447 -0.526 1.00 15.81 309 PRO C N 1
ATOM 3512 C CA . PRO B 1 170 ? -33.469 17.338 0.901 1.00 16.85 309 PRO C CA 1
ATOM 3513 C C . PRO B 1 170 ? -32.375 16.621 1.682 1.00 15.45 309 PRO C C 1
ATOM 3514 O O . PRO B 1 170 ? -31.664 15.757 1.158 1.00 18.03 309 PRO C O 1
ATOM 3518 N N . GLY B 1 171 ? -32.248 16.995 2.953 1.00 18.19 310 GLY C N 1
ATOM 3519 C CA . GLY B 1 171 ? -31.410 16.226 3.855 1.00 18.40 310 GLY C CA 1
ATOM 3520 C C . GLY B 1 171 ? -31.833 14.771 3.896 1.00 19.29 310 GLY C C 1
ATOM 3521 O O . GLY B 1 171 ? -33.008 14.430 3.728 1.00 20.92 310 GLY C O 1
ATOM 3522 N N . LEU B 1 172 ? -30.847 13.897 4.096 1.00 19.35 311 LEU C N 1
ATOM 3523 C CA . LEU B 1 172 ? -31.072 12.457 4.126 1.00 18.83 311 LEU C CA 1
ATOM 3524 C C . LEU B 1 172 ? -30.092 11.839 5.113 1.00 15.43 311 LEU C C 1
ATOM 3525 O O . LEU B 1 172 ? -29.193 12.506 5.623 1.00 17.46 311 LEU C O 1
ATOM 3530 N N . ASP B 1 173 ? -30.267 10.548 5.369 1.00 17.96 312 ASP C N 1
ATOM 3531 C CA . ASP B 1 173 ? -29.347 9.817 6.241 1.00 18.01 312 ASP C CA 1
ATOM 3532 C C . ASP B 1 173 ? -28.098 9.485 5.435 1.00 16.10 312 ASP C C 1
ATOM 3533 O O . ASP B 1 173 ? -28.086 8.549 4.636 1.00 16.64 312 ASP C O 1
ATOM 3538 N N . ILE B 1 174 ? -27.042 10.270 5.645 1.00 14.34 313 ILE C N 1
ATOM 3539 C CA . ILE B 1 174 ? -25.807 10.068 4.897 1.00 15.70 313 ILE C CA 1
ATOM 3540 C C . ILE B 1 174 ? -25.200 8.706 5.215 1.00 14.61 313 ILE C C 1
ATOM 3541 O O . ILE B 1 174 ? -24.567 8.077 4.355 1.00 16.01 313 ILE C O 1
ATOM 3546 N N . SER B 1 175 ? -25.383 8.220 6.447 1.00 14.70 314 SER C N 1
ATOM 3547 C CA . SER B 1 175 ? -24.826 6.917 6.797 1.00 16.81 314 SER C CA 1
ATOM 3548 C C . SER B 1 175 ? -25.482 5.770 6.039 1.00 15.65 314 SER C C 1
ATOM 3549 O O . SER B 1 175 ? -24.860 4.712 5.896 1.00 17.00 314 SER C O 1
ATOM 3554 N N . ALA B 1 176 ? -26.710 5.947 5.539 1.00 15.86 315 ALA C N 1
ATOM 3555 C CA . ALA B 1 176 ? -27.360 4.918 4.736 1.00 15.43 315 ALA C CA 1
ATOM 3556 C C . ALA B 1 176 ? -26.746 4.780 3.353 1.00 17.16 315 ALA C C 1
ATOM 3557 O O . ALA B 1 176 ? -27.091 3.843 2.627 1.00 18.30 315 ALA C O 1
ATOM 3559 N N . LEU B 1 177 ? -25.853 5.684 2.973 1.00 14.31 316 LEU C N 1
ATOM 3560 C CA . LEU B 1 177 ? -25.106 5.552 1.735 1.00 14.73 316 LEU C CA 1
ATOM 3561 C C . LEU B 1 177 ? -23.857 4.700 1.916 1.00 13.82 316 LEU C C 1
ATOM 3562 O O . LEU B 1 177 ? -23.165 4.412 0.931 1.00 15.81 316 LEU C O 1
ATOM 3567 N N . LEU B 1 178 ? -23.542 4.314 3.150 1.00 13.72 317 LEU C N 1
ATOM 3568 C CA . LEU B 1 178 ? -22.337 3.578 3.484 1.00 12.94 317 LEU C CA 1
ATOM 3569 C C . LEU B 1 178 ? -22.695 2.157 3.899 1.00 14.84 317 LEU C C 1
ATOM 3570 O O . LEU B 1 178 ? -23.859 1.860 4.192 1.00 15.69 317 LEU C O 1
ATOM 3575 N N . PRO B 1 179 ? -21.722 1.245 3.903 1.00 13.56 318 PRO C N 1
ATOM 3576 C CA . PRO B 1 179 ? -21.980 -0.129 4.349 1.00 15.71 318 PRO C CA 1
ATOM 3577 C C . PRO B 1 179 ? -22.462 -0.163 5.789 1.00 15.98 318 PRO C C 1
ATOM 3578 O O . PRO B 1 179 ? -22.233 0.756 6.572 1.00 18.05 318 PRO C O 1
ATOM 3582 N N . SER B 1 180 ? -23.144 -1.258 6.133 1.00 19.08 319 SER C N 1
ATOM 3583 C CA . SER B 1 180 ? -23.607 -1.441 7.503 1.00 20.44 319 SER C CA 1
ATOM 3584 C C . SER B 1 180 ? -22.519 -1.979 8.430 1.00 20.34 319 SER C C 1
ATOM 3585 O O . SER B 1 180 ? -22.606 -1.782 9.650 1.00 21.21 319 SER C O 1
ATOM 3588 N N . ASP B 1 181 ? -21.485 -2.622 7.881 1.00 16.73 320 ASP C N 1
ATOM 3589 C CA . ASP B 1 181 ? -20.391 -3.192 8.672 1.00 16.36 320 ASP C CA 1
ATOM 3590 C C . ASP B 1 181 ? -19.320 -2.121 8.853 1.00 15.66 320 ASP C C 1
ATOM 3591 O O . ASP B 1 181 ? -18.539 -1.841 7.937 1.00 17.71 320 ASP C O 1
ATOM 3596 N N . PHE B 1 182 ? -19.271 -1.534 10.042 1.00 14.77 321 PHE C N 1
ATOM 3597 C CA . PHE B 1 182 ? -18.280 -0.522 10.388 1.00 16.21 321 PHE C CA 1
ATOM 3598 C C . PHE B 1 182 ? -17.042 -1.115 11.051 1.00 14.30 321 PHE C C 1
ATOM 3599 O O . PHE B 1 182 ? -16.145 -0.362 11.455 1.00 16.22 321 PHE C O 1
ATOM 3607 N N . SER B 1 183 ? -16.976 -2.443 11.180 1.00 15.64 322 SER C N 1
ATOM 3608 C CA . SER B 1 183 ? -15.884 -3.101 11.884 1.00 15.36 322 SER C CA 1
ATOM 3609 C C . SER B 1 183 ? -14.796 -3.625 10.963 1.00 14.12 322 SER C C 1
ATOM 3610 O O . SER B 1 183 ? -13.671 -3.819 11.431 1.00 15.45 322 SER C O 1
ATOM 3615 N N . ARG B 1 184 ? -15.094 -3.881 9.692 1.00 13.73 323 ARG C N 1
ATOM 3616 C CA . ARG B 1 184 ? -14.152 -4.526 8.783 1.00 14.03 323 ARG C CA 1
ATOM 3617 C C . ARG B 1 184 ? -13.731 -3.545 7.696 1.00 13.19 323 ARG C C 1
ATOM 3618 O O . ARG B 1 184 ? -14.522 -3.205 6.808 1.00 13.03 323 ARG C O 1
ATOM 3626 N N . TYR B 1 185 ? -12.482 -3.104 7.750 1.00 13.17 324 TYR C N 1
ATOM 3627 C CA . TYR B 1 185 ? -12.002 -2.125 6.789 1.00 12.03 324 TYR C CA 1
ATOM 3628 C C . TYR B 1 185 ? -10.491 -2.223 6.670 1.00 12.45 324 TYR C C 1
ATOM 3629 O O . TYR B 1 185 ? -9.811 -2.824 7.512 1.00 12.81 324 TYR C O 1
ATOM 3638 N N . PHE B 1 186 ? -9.972 -1.583 5.624 1.00 12.37 325 PHE C N 1
ATOM 3639 C CA . PHE B 1 186 ? -8.548 -1.413 5.394 1.00 11.92 325 PHE C CA 1
ATOM 3640 C C . PHE B 1 186 ? -8.192 0.056 5.582 1.00 12.64 325 PHE C C 1
ATOM 3641 O O . PHE B 1 186 ? -9.028 0.944 5.384 1.00 13.17 325 PHE C O 1
ATOM 3649 N N . GLN B 1 187 ? -6.944 0.325 5.952 1.00 12.57 326 GLN C N 1
ATOM 3650 C CA . GLN B 1 187 ? -6.574 1.708 6.206 1.00 12.63 326 GLN C CA 1
ATOM 3651 C C . GLN B 1 187 ? -5.121 1.937 5.816 1.00 12.33 326 GLN C C 1
ATOM 3652 O O . GLN B 1 187 ? -4.263 1.097 6.103 1.00 13.91 326 GLN C O 1
ATOM 3658 N N . TYR B 1 188 ? -4.845 3.065 5.165 1.00 12.87 327 TYR C N 1
ATOM 3659 C CA . TYR B 1 188 ? -3.481 3.380 4.746 1.00 12.83 327 TYR C CA 1
ATOM 3660 C C . TYR B 1 188 ? -3.381 4.885 4.543 1.00 13.88 327 TYR C C 1
ATOM 3661 O O . TYR B 1 188 ? -4.390 5.592 4.511 1.00 14.35 327 TYR C O 1
ATOM 3670 N N . GLU B 1 189 ? -2.153 5.379 4.404 1.00 14.61 328 GLU C N 1
ATOM 3671 C CA . GLU B 1 189 ? -1.914 6.802 4.186 1.00 14.30 328 GLU C CA 1
ATOM 3672 C C . GLU B 1 189 ? -1.584 7.052 2.721 1.00 14.63 328 GLU C C 1
ATOM 3673 O O . GLU B 1 189 ? -0.718 6.383 2.152 1.00 16.18 328 GLU C O 1
ATOM 3679 N N . GLY B 1 190 ? -2.287 7.997 2.104 1.00 13.39 329 GLY C N 1
ATOM 3680 C CA . GLY B 1 190 ? -2.135 8.266 0.682 1.00 16.22 329 GLY C CA 1
ATOM 3681 C C . GLY B 1 190 ? -2.387 9.712 0.368 1.00 13.72 329 GLY C C 1
ATOM 3682 O O . GLY B 1 190 ? -1.957 10.610 1.108 1.00 14.85 329 GLY C O 1
ATOM 3683 N N . SER B 1 191 ? -3.101 9.952 -0.725 1.00 13.58 330 SER C N 1
ATOM 3684 C CA . SER B 1 191 ? -3.235 11.294 -1.274 1.00 14.33 330 SER C CA 1
ATOM 3685 C C . SER B 1 191 ? -4.665 11.546 -1.731 1.00 14.91 330 SER C C 1
ATOM 3686 O O . SER B 1 191 ? -5.480 10.628 -1.869 1.00 14.31 330 SER C O 1
ATOM 3689 N N . LEU B 1 192 ? -4.964 12.810 -2.001 1.00 14.96 331 LEU C N 1
ATOM 3690 C CA . LEU B 1 192 ? -6.112 13.105 -2.847 1.00 14.75 331 LEU C CA 1
ATOM 3691 C C . LEU B 1 192 ? -5.931 12.408 -4.191 1.00 16.04 331 LEU C C 1
ATOM 3692 O O . LEU B 1 192 ? -4.817 12.291 -4.702 1.00 15.87 331 LEU C O 1
ATOM 3697 N N . THR B 1 193 ? -7.032 11.945 -4.790 1.00 15.14 332 THR C N 1
ATOM 3698 C CA . THR B 1 193 ? -6.914 11.243 -6.065 1.00 16.90 332 THR C CA 1
ATOM 3699 C C . THR B 1 193 ? -7.189 12.140 -7.263 1.00 17.04 332 THR C C 1
ATOM 3700 O O . THR B 1 193 ? -7.370 11.635 -8.376 1.00 18.32 332 THR C O 1
ATOM 3704 N N . THR B 1 194 ? -7.226 13.447 -7.059 1.00 16.49 333 THR C N 1
ATOM 3705 C CA . THR B 1 194 ? -7.286 14.437 -8.124 1.00 17.67 333 THR C CA 1
ATOM 3706 C C . THR B 1 194 ? -6.230 15.485 -7.824 1.00 19.78 333 THR C C 1
ATOM 3707 O O . THR B 1 194 ? -5.787 15.617 -6.675 1.00 18.08 333 THR C O 1
ATOM 3711 N N . PRO B 1 195 ? -5.791 16.240 -8.831 1.00 16.68 334 PRO C N 1
ATOM 3712 C CA . PRO B 1 195 ? -4.856 17.341 -8.566 1.00 18.89 334 PRO C CA 1
ATOM 3713 C C . PRO B 1 195 ? -5.438 18.256 -7.507 1.00 20.26 334 PRO C C 1
ATOM 3714 O O . PRO B 1 195 ? -6.658 18.491 -7.490 1.00 21.72 334 PRO C O 1
ATOM 3718 N N . PRO B 1 196 ? -4.611 18.782 -6.588 1.00 20.53 335 PRO C N 1
ATOM 3719 C CA . PRO B 1 196 ? -3.144 18.745 -6.545 1.00 19.03 335 PRO C CA 1
ATOM 3720 C C . PRO B 1 196 ? -2.520 17.497 -5.901 1.00 19.30 335 PRO C C 1
ATOM 3721 O O . PRO B 1 196 ? -1.324 17.525 -5.607 1.00 20.91 335 PRO C O 1
ATOM 3725 N N . CYS B 1 197 ? -3.296 16.430 -5.693 1.00 16.99 336 CYS C N 1
ATOM 3726 C CA . CYS B 1 197 ? -2.750 15.143 -5.246 1.00 16.90 336 CYS C CA 1
ATOM 3727 C C . CYS B 1 197 ? -2.017 15.246 -3.908 1.00 17.62 336 CYS C C 1
ATOM 3728 O O . CYS B 1 197 ? -1.021 14.559 -3.679 1.00 17.07 336 CYS C O 1
ATOM 3731 N N . ALA B 1 198 ? -2.515 16.094 -3.008 1.00 17.06 337 ALA C N 1
ATOM 3732 C CA . ALA B 1 198 ? -1.812 16.338 -1.751 1.00 16.78 337 ALA C CA 1
ATOM 3733 C C . ALA B 1 198 ? -1.756 15.073 -0.896 1.00 16.36 337 ALA C C 1
ATOM 3734 O O . ALA B 1 198 ? -2.759 14.365 -0.748 1.00 16.70 337 ALA C O 1
ATOM 3736 N N . GLN B 1 199 ? -0.584 14.795 -0.325 1.00 16.88 338 GLN C N 1
ATOM 3737 C CA . GLN B 1 199 ? -0.369 13.603 0.487 1.00 14.60 338 GLN C CA 1
ATOM 3738 C C . GLN B 1 199 ? -0.797 13.832 1.936 1.00 15.66 338 GLN C C 1
ATOM 3739 O O . GLN B 1 199 ? -1.265 14.909 2.313 1.00 18.79 338 GLN C O 1
ATOM 3745 N N . GLY B 1 200 ? -0.681 12.790 2.756 1.00 17.30 339 GLY C N 1
ATOM 3746 C CA . GLY B 1 200 ? -1.080 12.861 4.143 1.00 16.32 339 GLY C CA 1
ATOM 3747 C C . GLY B 1 200 ? -2.509 12.447 4.435 1.00 15.87 339 GLY C C 1
ATOM 3748 O O . GLY B 1 200 ? -2.937 12.545 5.594 1.00 18.39 339 GLY C O 1
ATOM 3749 N N . VAL B 1 201 ? -3.255 11.991 3.433 1.00 15.51 340 VAL C N 1
ATOM 3750 C CA . VAL B 1 201 ? -4.669 11.661 3.606 1.00 13.91 340 VAL C CA 1
ATOM 3751 C C . VAL B 1 201 ? -4.793 10.256 4.185 1.00 13.34 340 VAL C C 1
ATOM 3752 O O . VAL B 1 201 ? -4.180 9.312 3.675 1.00 15.60 340 VAL C O 1
ATOM 3756 N N . ILE B 1 202 ? -5.601 10.100 5.229 1.00 12.53 341 ILE C N 1
ATOM 3757 C CA . ILE B 1 202 ? -5.868 8.777 5.785 1.00 12.95 341 ILE C CA 1
ATOM 3758 C C . ILE B 1 202 ? -7.063 8.192 5.048 1.00 13.18 341 ILE C C 1
ATOM 3759 O O . ILE B 1 202 ? -8.177 8.724 5.136 1.00 13.98 341 ILE C O 1
ATOM 3768 N N . TRP B 1 203 ? -6.836 7.098 4.331 1.00 12.51 342 TRP C N 1
ATOM 3769 C CA . TRP B 1 203 ? -7.875 6.383 3.607 1.00 12.63 342 TRP C CA 1
ATOM 3770 C C . TRP B 1 203 ? -8.365 5.192 4.413 1.00 11.84 342 TRP C C 1
ATOM 3771 O O . TRP B 1 203 ? -7.561 4.381 4.877 1.00 12.89 342 TRP C O 1
ATOM 3782 N N . THR B 1 204 ? -9.686 5.073 4.546 1.00 11.56 343 THR C N 1
ATOM 3783 C CA . THR B 1 204 ? -10.339 3.927 5.162 1.00 12.14 343 THR C CA 1
ATOM 3784 C C . THR B 1 204 ? -11.280 3.356 4.114 1.00 11.20 343 THR C C 1
ATOM 3785 O O . THR B 1 204 ? -12.180 4.061 3.632 1.00 12.63 343 THR C O 1
ATOM 3789 N N . VAL B 1 205 ? -11.046 2.107 3.725 1.00 11.63 344 VAL C N 1
ATOM 3790 C CA . VAL B 1 205 ? -11.830 1.437 2.690 1.00 11.66 344 VAL C CA 1
ATOM 3791 C C . VAL B 1 205 ? -12.610 0.302 3.341 1.00 12.12 344 VAL C C 1
ATOM 3792 O O . VAL B 1 205 ? -12.013 -0.648 3.862 1.00 12.01 344 VAL C O 1
ATOM 3796 N N . PHE B 1 206 ? -13.941 0.406 3.328 1.00 12.07 345 PHE C N 1
ATOM 3797 C CA . PHE B 1 206 ? -14.785 -0.645 3.882 1.00 12.61 345 PHE C CA 1
ATOM 3798 C C . PHE B 1 206 ? -14.586 -1.950 3.120 1.00 12.73 345 PHE C C 1
ATOM 3799 O O . PHE B 1 206 ? -14.461 -1.961 1.889 1.00 12.34 345 PHE C O 1
ATOM 3807 N N . ASN B 1 207 ? -14.585 -3.068 3.849 1.00 12.62 346 ASN C N 1
ATOM 3808 C CA . ASN B 1 207 ? -14.558 -4.356 3.164 1.00 13.96 346 ASN C CA 1
ATOM 3809 C C . ASN B 1 207 ? -15.914 -4.693 2.560 1.00 13.56 346 ASN C C 1
ATOM 3810 O O . ASN B 1 207 ? -15.978 -5.247 1.459 1.00 15.02 346 ASN C O 1
ATOM 3815 N N . GLN B 1 208 ? -16.996 -4.410 3.277 1.00 12.57 347 GLN C N 1
ATOM 3816 C CA . GLN B 1 208 ? -18.337 -4.649 2.772 1.00 12.41 347 GLN C CA 1
ATOM 3817 C C . GLN B 1 208 ? -18.711 -3.594 1.744 1.00 13.60 347 GLN C C 1
ATOM 3818 O O . GLN B 1 208 ? -18.407 -2.414 1.911 1.00 13.52 347 GLN C O 1
ATOM 3824 N N . THR B 1 209 ? -19.387 -4.022 0.686 1.00 13.62 348 THR C N 1
ATOM 3825 C CA . THR B 1 209 ? -19.851 -3.110 -0.352 1.00 13.97 348 THR C CA 1
ATOM 3826 C C . THR B 1 209 ? -21.272 -2.639 -0.056 1.00 15.25 348 THR C C 1
ATOM 3827 O O . THR B 1 209 ? -21.934 -3.114 0.867 1.00 15.68 348 THR C O 1
ATOM 3831 N N . VAL B 1 210 ? -21.741 -1.689 -0.867 1.00 14.09 349 VAL C N 1
ATOM 3832 C CA . VAL B 1 210 ? -23.138 -1.272 -0.902 1.00 14.66 349 VAL C CA 1
ATOM 3833 C C . VAL B 1 210 ? -23.714 -1.708 -2.245 1.00 14.55 349 VAL C C 1
ATOM 3834 O O . VAL B 1 210 ? -23.014 -1.692 -3.261 1.00 15.99 349 VAL C O 1
ATOM 3841 N N . SER B 1 211 ? -24.983 -2.110 -2.250 1.00 15.57 350 SER C N 1
ATOM 3842 C CA . SER B 1 211 ? -25.637 -2.648 -3.441 1.00 15.63 350 SER C CA 1
ATOM 3843 C C . SER B 1 211 ? -26.624 -1.650 -4.034 1.00 16.12 350 SER C C 1
ATOM 3844 O O . SER B 1 211 ? -27.472 -1.109 -3.318 1.00 17.20 350 SER C O 1
ATOM 3847 N N . LEU B 1 212 ? -26.499 -1.423 -5.341 1.00 16.27 351 LEU C N 1
ATOM 3848 C CA . LEU B 1 212 ? -27.418 -0.633 -6.146 1.00 16.40 351 LEU C CA 1
ATOM 3849 C C . LEU B 1 212 ? -27.964 -1.514 -7.262 1.00 15.23 351 LEU C C 1
ATOM 3850 O O . LEU B 1 212 ? -27.314 -2.473 -7.693 1.00 17.40 351 LEU C O 1
ATOM 3855 N N . SER B 1 213 ? -29.148 -1.164 -7.751 1.00 17.15 352 SER C N 1
ATOM 3856 C CA . SER B 1 213 ? -29.714 -1.906 -8.868 1.00 16.73 352 SER C CA 1
ATOM 3857 C C . SER B 1 213 ? -28.945 -1.597 -10.146 1.00 18.50 352 SER C C 1
ATOM 3858 O O . SER B 1 213 ? -28.229 -0.597 -10.246 1.00 17.58 352 SER C O 1
ATOM 3861 N N . ALA B 1 214 ? -29.108 -2.474 -11.144 1.00 19.93 353 ALA C N 1
ATOM 3862 C CA . ALA B 1 214 ? -28.503 -2.225 -12.446 1.00 19.29 353 ALA C CA 1
ATOM 3863 C C . ALA B 1 214 ? -28.960 -0.884 -13.009 1.00 18.27 353 ALA C C 1
ATOM 3864 O O . ALA B 1 214 ? -28.152 -0.129 -13.559 1.00 18.54 353 ALA C O 1
ATOM 3866 N N . LYS B 1 215 ? -30.251 -0.570 -12.868 1.00 18.13 354 LYS C N 1
ATOM 3867 C CA . LYS B 1 215 ? -30.766 0.708 -13.350 1.00 18.79 354 LYS C CA 1
ATOM 3868 C C . LYS B 1 215 ? -30.089 1.879 -12.645 1.00 18.48 354 LYS C C 1
ATOM 3869 O O . LYS B 1 215 ? -29.728 2.875 -13.282 1.00 17.36 354 LYS C O 1
ATOM 3875 N N . GLN B 1 216 ? -29.908 1.771 -11.327 1.00 16.83 355 GLN C N 1
ATOM 3876 C CA . GLN B 1 216 ? -29.251 2.835 -10.577 1.00 16.86 355 GLN C CA 1
ATOM 3877 C C . GLN B 1 216 ? -27.806 3.022 -11.019 1.00 14.38 355 GLN C C 1
ATOM 3878 O O . GLN B 1 216 ? -27.346 4.158 -11.170 1.00 15.46 355 GLN C O 1
ATOM 3884 N N . LEU B 1 217 ? -27.077 1.924 -11.240 1.00 15.45 356 LEU C N 1
ATOM 3885 C CA . LEU B 1 217 ? -25.701 2.043 -11.721 1.00 15.92 356 LEU C CA 1
ATOM 3886 C C . LEU B 1 217 ? -25.648 2.688 -13.102 1.00 16.76 356 LEU C C 1
ATOM 3887 O O . LEU B 1 217 ? -24.736 3.469 -13.389 1.00 17.59 356 LEU C O 1
ATOM 3892 N N . HIS B 1 218 ? -26.624 2.384 -13.969 1.00 16.97 357 HIS C N 1
ATOM 3893 C CA . HIS B 1 218 ? -26.695 3.043 -15.274 1.00 18.09 357 HIS C CA 1
ATOM 3894 C C . HIS B 1 218 ? -26.995 4.529 -15.130 1.00 13.92 357 HIS C C 1
ATOM 3895 O O . HIS B 1 218 ? -26.419 5.356 -15.846 1.00 17.77 357 HIS C O 1
ATOM 3902 N N . THR B 1 219 ? -27.908 4.877 -14.228 1.00 15.53 358 THR C N 1
ATOM 3903 C CA . THR B 1 219 ? -28.202 6.285 -13.979 1.00 15.18 358 THR C CA 1
ATOM 3904 C C . THR B 1 219 ? -26.962 7.032 -13.518 1.00 15.89 358 THR C C 1
ATOM 3905 O O . THR B 1 219 ? -26.685 8.140 -13.994 1.00 16.27 358 THR C O 1
ATOM 3909 N N . LEU B 1 220 ? -26.198 6.431 -12.600 1.00 15.46 359 LEU C N 1
ATOM 3910 C CA . LEU B 1 220 ? -24.985 7.067 -12.094 1.00 15.74 359 LEU C CA 1
ATOM 3911 C C . LEU B 1 220 ? -23.981 7.301 -13.215 1.00 16.04 359 LEU C C 1
ATOM 3912 O O . LEU B 1 220 ? -23.403 8.391 -13.328 1.00 18.66 359 LEU C O 1
ATOM 3917 N N . SER B 1 221 ? -23.756 6.292 -14.060 1.00 17.22 360 SER C N 1
ATOM 3918 C CA . SER B 1 221 ? -22.665 6.364 -15.026 1.00 18.49 360 SER C CA 1
ATOM 3919 C C . SER B 1 221 ? -23.033 7.055 -16.332 1.00 19.42 360 SER C C 1
ATOM 3920 O O . SER B 1 221 ? -22.130 7.504 -17.049 1.00 20.17 360 SER C O 1
ATOM 3923 N N . ASP B 1 222 ? -24.319 7.164 -16.663 1.00 18.53 361 ASP C N 1
ATOM 3924 C CA . ASP B 1 222 ? -24.715 7.589 -17.998 1.00 19.18 361 ASP C CA 1
ATOM 3925 C C . ASP B 1 222 ? -25.426 8.930 -18.048 1.00 18.63 361 ASP C C 1
ATOM 3926 O O . ASP B 1 222 ? -25.753 9.395 -19.147 1.00 21.13 361 ASP C O 1
ATOM 3931 N N . THR B 1 223 ? -25.682 9.569 -16.907 1.00 16.64 362 THR C N 1
ATOM 3932 C CA . THR B 1 223 ? -26.492 10.786 -16.919 1.00 17.79 362 THR C CA 1
ATOM 3933 C C . THR B 1 223 ? -25.692 12.057 -17.190 1.00 18.55 362 THR C C 1
ATOM 3934 O O . THR B 1 223 ? -26.160 12.934 -17.923 1.00 19.84 362 THR C O 1
ATOM 3938 N N . LEU B 1 224 ? -24.502 12.188 -16.614 1.00 16.10 363 LEU C N 1
ATOM 3939 C CA . LEU B 1 224 ? -23.820 13.471 -16.525 1.00 15.03 363 LEU C CA 1
ATOM 3940 C C . LEU B 1 224 ? -22.865 13.710 -17.690 1.00 16.76 363 LEU C C 1
ATOM 3941 O O . LEU B 1 224 ? -22.256 12.783 -18.235 1.00 18.19 363 LEU C O 1
ATOM 3946 N N . TRP B 1 225 ? -22.720 14.985 -18.043 1.00 19.68 364 TRP C N 1
ATOM 3947 C CA . TRP B 1 225 ? -21.759 15.433 -19.042 1.00 20.15 364 TRP C CA 1
ATOM 3948 C C . TRP B 1 225 ? -20.525 16.007 -18.370 1.00 26.10 364 TRP C C 1
ATOM 3949 O O . TRP B 1 225 ? -20.617 16.653 -17.322 1.00 23.40 364 TRP C O 1
ATOM 3960 N N . GLY B 1 226 ? -19.372 15.787 -18.993 1.00 26.58 365 GLY C N 1
ATOM 3961 C CA . GLY B 1 226 ? -18.131 16.349 -18.522 1.00 31.53 365 GLY C CA 1
ATOM 3962 C C . GLY B 1 226 ? -17.693 17.539 -19.351 1.00 34.67 365 GLY C C 1
ATOM 3963 O O . GLY B 1 226 ? -18.492 18.166 -20.055 1.00 35.19 365 GLY C O 1
ATOM 3964 N N . PRO B 1 227 ? -16.403 17.865 -19.283 1.00 36.03 366 PRO C N 1
ATOM 3965 C CA . PRO B 1 227 ? -15.897 19.054 -19.977 1.00 39.60 366 PRO C CA 1
ATOM 3966 C C . PRO B 1 227 ? -16.047 18.938 -21.487 1.00 44.55 366 PRO C C 1
ATOM 3967 O O . PRO B 1 227 ? -16.144 17.847 -22.052 1.00 38.57 366 PRO C O 1
ATOM 3971 N N . GLY B 1 228 ? -16.044 20.094 -22.141 1.00 47.51 367 GLY C N 1
ATOM 3972 C CA . GLY B 1 228 ? -16.341 20.131 -23.562 1.00 45.39 367 GLY C CA 1
ATOM 3973 C C . GLY B 1 228 ? -17.765 19.666 -23.774 1.00 51.74 367 GLY C C 1
ATOM 3974 O O . GLY B 1 228 ? -18.722 20.269 -23.273 1.00 65.44 367 GLY C O 1
ATOM 3975 N N . ASP B 1 229 ? -17.921 18.575 -24.516 1.00 38.84 368 ASP C N 1
ATOM 3976 C CA . ASP B 1 229 ? -19.202 17.887 -24.621 1.00 43.08 368 ASP C CA 1
ATOM 3977 C C . ASP B 1 229 ? -18.990 16.384 -24.598 1.00 41.41 368 ASP C C 1
ATOM 3978 O O . ASP B 1 229 ? -19.560 15.637 -25.401 1.00 44.48 368 ASP C O 1
ATOM 3983 N N . SER B 1 230 ? -18.143 15.933 -23.682 1.00 34.93 369 SER C N 1
ATOM 3984 C CA . SER B 1 230 ? -17.889 14.524 -23.443 1.00 35.69 369 SER C CA 1
ATOM 3985 C C . SER B 1 230 ? -18.773 14.052 -22.298 1.00 26.95 369 SER C C 1
ATOM 3986 O O . SER B 1 230 ? -19.145 14.830 -21.417 1.00 33.28 369 SER C O 1
ATOM 3989 N N . ARG B 1 231 ? -19.117 12.771 -22.320 1.00 27.37 370 ARG C N 1
ATOM 3990 C CA . ARG B 1 231 ? -19.882 12.208 -21.219 1.00 26.62 370 ARG C CA 1
ATOM 3991 C C . ARG B 1 231 ? -18.978 11.983 -20.013 1.00 22.76 370 ARG C C 1
ATOM 3992 O O . ARG B 1 231 ? -17.808 11.610 -20.149 1.00 24.76 370 ARG C O 1
ATOM 4007 N N A LEU B 1 232 ? -19.527 12.227 -18.824 0.05 19.05 371 LEU C N 1
ATOM 4008 N N B LEU B 1 232 ? -19.523 12.237 -18.825 0.95 18.78 371 LEU C N 1
ATOM 4009 C CA A LEU B 1 232 ? -18.791 12.082 -17.570 0.05 19.69 371 LEU C CA 1
ATOM 4010 C CA B LEU B 1 232 ? -18.775 12.088 -17.578 0.95 19.69 371 LEU C CA 1
ATOM 4011 C C A LEU B 1 232 ? -18.789 10.607 -17.191 0.05 17.71 371 LEU C C 1
ATOM 4012 C C B LEU B 1 232 ? -18.797 10.610 -17.211 0.95 17.58 371 LEU C C 1
ATOM 4013 O O A LEU B 1 232 ? -19.697 10.106 -16.526 0.05 17.37 371 LEU C O 1
ATOM 4014 O O B LEU B 1 232 ? -19.731 10.115 -16.578 0.95 17.23 371 LEU C O 1
ATOM 4023 N N . GLN B 1 233 ? -17.752 9.900 -17.635 1.00 18.06 372 GLN C N 1
ATOM 4024 C CA . GLN B 1 233 ? -17.631 8.467 -17.430 1.00 18.56 372 GLN C CA 1
ATOM 4025 C C . GLN B 1 233 ? -16.168 8.124 -17.194 1.00 18.05 372 GLN C C 1
ATOM 4026 O O . GLN B 1 233 ? -15.270 8.892 -17.546 1.00 19.28 372 GLN C O 1
ATOM 4032 N N . LEU B 1 234 ? -15.936 6.943 -16.617 1.00 17.74 373 LEU C N 1
ATOM 4033 C CA . LEU B 1 234 ? -14.579 6.463 -16.349 1.00 19.03 373 LEU C CA 1
ATOM 4034 C C . LEU B 1 234 ? -13.784 7.501 -15.563 1.00 16.47 373 LEU C C 1
ATOM 4035 O O . LEU B 1 234 ? -12.612 7.767 -15.838 1.00 18.70 373 LEU C O 1
ATOM 4040 N N . ASN B 1 235 ? -14.437 8.104 -14.573 1.00 15.87 374 ASN C N 1
ATOM 4041 C CA . ASN B 1 235 ? -13.829 9.194 -13.813 1.00 15.88 374 ASN C CA 1
ATOM 4042 C C . ASN B 1 235 ? -13.104 8.658 -12.578 1.00 15.80 374 ASN C C 1
ATOM 4043 O O . ASN B 1 235 ? -13.434 8.986 -11.437 1.00 17.64 374 ASN C O 1
ATOM 4048 N N . PHE B 1 236 ? -12.085 7.834 -12.836 1.00 15.21 375 PHE C N 1
ATOM 4049 C CA . PHE B 1 236 ? -11.253 7.244 -11.799 1.00 15.48 375 PHE C CA 1
ATOM 4050 C C . PHE B 1 236 ? -9.787 7.354 -12.191 1.00 17.13 375 PHE C C 1
ATOM 4051 O O . PHE B 1 236 ? -9.436 7.301 -13.374 1.00 17.73 375 PHE C O 1
ATOM 4059 N N . ARG B 1 237 ? -8.937 7.509 -11.182 1.00 16.31 376 ARG C N 1
ATOM 4060 C CA . ARG B 1 237 ? -7.494 7.503 -11.361 1.00 17.77 376 ARG C CA 1
ATOM 4061 C C . ARG B 1 237 ? -6.969 6.073 -11.300 1.00 17.36 376 ARG C C 1
ATOM 4062 O O . ARG B 1 237 ? -7.486 5.236 -10.557 1.00 17.65 376 ARG C O 1
ATOM 4070 N N . ALA B 1 238 ? -5.938 5.789 -12.098 1.00 17.41 377 ALA C N 1
ATOM 4071 C CA . ALA B 1 238 ? -5.279 4.486 -12.034 1.00 23.11 377 ALA C CA 1
ATOM 4072 C C . ALA B 1 238 ? -4.675 4.262 -10.651 1.00 17.96 377 ALA C C 1
ATOM 4073 O O . ALA B 1 238 ? -4.325 5.211 -9.949 1.00 18.16 377 ALA C O 1
ATOM 4075 N N . THR B 1 239 ? -4.558 2.993 -10.248 1.00 20.24 378 THR C N 1
ATOM 4076 C CA . THR B 1 239 ? -3.928 2.700 -8.969 1.00 19.42 378 THR C CA 1
ATOM 4077 C C . THR B 1 239 ? -2.436 3.001 -9.027 1.00 19.61 378 THR C C 1
ATOM 4078 O O . THR B 1 239 ? -1.799 2.948 -10.086 1.00 20.91 378 THR C O 1
ATOM 4082 N N . GLN B 1 240 ? -1.891 3.322 -7.867 1.00 19.55 379 GLN C N 1
ATOM 4083 C CA . GLN B 1 240 ? -0.557 3.857 -7.705 1.00 17.89 379 GLN C CA 1
ATOM 4084 C C . GLN B 1 240 ? 0.279 2.888 -6.883 1.00 19.50 379 GLN C C 1
ATOM 4085 O O . GLN B 1 240 ? -0.257 2.152 -6.049 1.00 21.07 379 GLN C O 1
ATOM 4091 N N . PRO B 1 241 ? 1.593 2.868 -7.090 1.00 21.45 380 PRO C N 1
ATOM 4092 C CA . PRO B 1 241 ? 2.442 1.929 -6.345 1.00 20.93 380 PRO C CA 1
ATOM 4093 C C . PRO B 1 241 ? 2.451 2.231 -4.855 1.00 19.54 380 PRO C C 1
ATOM 4094 O O . PRO B 1 241 ? 2.512 3.388 -4.439 1.00 20.43 380 PRO C O 1
ATOM 4098 N N . LEU B 1 242 ? 2.426 1.165 -4.043 1.00 21.99 381 LEU C N 1
ATOM 4099 C CA . LEU B 1 242 ? 2.494 1.334 -2.593 1.00 20.41 381 LEU C CA 1
ATOM 4100 C C . LEU B 1 242 ? 3.825 1.925 -2.145 1.00 20.83 381 LEU C C 1
ATOM 4101 O O . LEU B 1 242 ? 3.870 2.671 -1.162 1.00 21.53 381 LEU C O 1
ATOM 4106 N N . ASN B 1 243 ? 4.919 1.576 -2.828 1.00 23.60 382 ASN C N 1
ATOM 4107 C CA . ASN B 1 243 ? 6.248 2.082 -2.487 1.00 22.07 382 ASN C CA 1
ATOM 4108 C C . ASN B 1 243 ? 6.609 1.823 -1.024 1.00 21.10 382 ASN C C 1
ATOM 4109 O O . ASN B 1 243 ? 7.103 2.702 -0.318 1.00 23.38 382 ASN C O 1
ATOM 4114 N N . GLY B 1 244 ? 6.334 0.607 -0.557 1.00 24.94 383 GLY C N 1
ATOM 4115 C CA . GLY B 1 244 ? 6.714 0.208 0.780 1.00 22.28 383 GLY C CA 1
ATOM 4116 C C . GLY B 1 244 ? 5.704 0.517 1.865 1.00 25.45 383 GLY C C 1
ATOM 4117 O O . GLY B 1 244 ? 5.920 0.127 3.021 1.00 26.90 383 GLY C O 1
ATOM 4118 N N . ARG B 1 245 ? 4.617 1.215 1.542 1.00 22.54 384 ARG C N 1
ATOM 4119 C CA . ARG B 1 245 ? 3.563 1.439 2.518 1.00 20.46 384 ARG C CA 1
ATOM 4120 C C . ARG B 1 245 ? 2.894 0.119 2.870 1.00 18.11 384 ARG C C 1
ATOM 4121 O O . ARG B 1 245 ? 2.724 -0.764 2.028 1.00 22.08 384 ARG C O 1
ATOM 4129 N N . VAL B 1 246 ? 2.492 -0.002 4.128 1.00 21.32 385 VAL C N 1
ATOM 4130 C CA . VAL B 1 246 ? 1.721 -1.147 4.587 1.00 22.85 385 VAL C CA 1
ATOM 4131 C C . VAL B 1 246 ? 0.260 -0.730 4.677 1.00 21.14 385 VAL C C 1
ATOM 4132 O O . VAL B 1 246 ? -0.060 0.358 5.178 1.00 26.03 385 VAL C O 1
ATOM 4136 N N . ILE B 1 247 ? -0.616 -1.560 4.136 1.00 17.64 386 ILE C N 1
ATOM 4137 C CA . ILE B 1 247 ? -2.052 -1.406 4.334 1.00 15.86 386 ILE C CA 1
ATOM 4138 C C . ILE B 1 247 ? -2.421 -2.200 5.574 1.00 14.22 386 ILE C C 1
ATOM 4139 O O . ILE B 1 247 ? -2.039 -3.372 5.701 1.00 17.01 386 ILE C O 1
ATOM 4144 N N . GLU B 1 248 ? -3.133 -1.568 6.506 1.00 13.70 387 GLU C N 1
ATOM 4145 C CA . GLU B 1 248 ? -3.624 -2.271 7.679 1.00 14.64 387 GLU C CA 1
ATOM 4146 C C . GLU B 1 248 ? -5.040 -2.788 7.455 1.00 13.48 387 GLU C C 1
ATOM 4147 O O . GLU B 1 248 ? -5.826 -2.197 6.708 1.00 14.51 387 GLU C O 1
ATOM 4153 N N . ALA B 1 249 ? -5.358 -3.910 8.097 1.00 14.24 388 ALA C N 1
ATOM 4154 C CA . ALA B 1 249 ? -6.703 -4.469 8.091 1.00 13.36 388 ALA C CA 1
ATOM 4155 C C . ALA B 1 249 ? -7.211 -4.562 9.520 1.00 14.15 388 ALA C C 1
ATOM 4156 O O . ALA B 1 249 ? -6.482 -4.994 10.418 1.00 15.69 388 ALA C O 1
ATOM 4158 N N . SER B 1 250 ? -8.456 -4.145 9.731 1.00 13.20 389 SER C N 1
ATOM 4159 C CA . SER B 1 250 ? -9.057 -4.154 11.055 1.00 14.64 389 SER C CA 1
ATOM 4160 C C . SER B 1 250 ? -9.612 -5.515 11.442 1.00 15.21 389 SER C C 1
ATOM 4161 O O . SER B 1 250 ? -10.241 -5.631 12.499 1.00 17.68 389 SER C O 1
ATOM 4164 N N . PHE B 1 251 ? -9.416 -6.531 10.614 1.00 14.47 390 PHE C N 1
ATOM 4165 C CA . PHE B 1 251 ? -10.043 -7.828 10.797 1.00 15.44 390 PHE C CA 1
ATOM 4166 C C . PHE B 1 251 ? -9.140 -8.865 10.161 1.00 16.21 390 PHE C C 1
ATOM 4167 O O . PHE B 1 251 ? -8.322 -8.532 9.295 1.00 16.57 390 PHE C O 1
ATOM 4175 N N A PRO B 1 252 ? -9.231 -10.123 10.593 0.50 20.86 391 PRO C N 1
ATOM 4176 N N B PRO B 1 252 ? -9.246 -10.129 10.579 0.50 20.83 391 PRO C N 1
ATOM 4177 C CA A PRO B 1 252 ? -8.460 -11.189 9.937 0.50 23.49 391 PRO C CA 1
ATOM 4178 C CA B PRO B 1 252 ? -8.452 -11.187 9.939 0.50 23.49 391 PRO C CA 1
ATOM 4179 C C A PRO B 1 252 ? -9.065 -11.491 8.576 0.50 27.53 391 PRO C C 1
ATOM 4180 C C B PRO B 1 252 ? -9.053 -11.510 8.580 0.50 27.50 391 PRO C C 1
ATOM 4181 O O A PRO B 1 252 ? -10.223 -11.906 8.478 0.50 31.61 391 PRO C O 1
ATOM 4182 O O B PRO B 1 252 ? -10.202 -11.949 8.486 0.50 31.62 391 PRO C O 1
ATOM 4189 N N . ALA B 1 253 ? -8.287 -11.255 7.524 1.00 27.99 392 ALA C N 1
ATOM 4190 C CA . ALA B 1 253 ? -8.762 -11.540 6.180 1.00 40.86 392 ALA C CA 1
ATOM 4191 C C . ALA B 1 253 ? -9.137 -13.010 6.073 1.00 52.46 392 ALA C C 1
ATOM 4192 O O . ALA B 1 253 ? -8.441 -13.888 6.594 1.00 51.28 392 ALA C O 1
ATOM 4194 N N . GLY B 1 254 ? -10.272 -13.269 5.436 1.00 49.99 393 GLY C N 1
ATOM 4195 C CA . GLY B 1 254 ? -10.667 -14.633 5.155 1.00 53.25 393 GLY C CA 1
ATOM 4196 C C . GLY B 1 254 ? -9.589 -15.352 4.376 1.00 61.74 393 GLY C C 1
ATOM 4197 O O . GLY B 1 254 ? -8.658 -14.757 3.833 1.00 61.65 393 GLY C O 1
ATOM 4198 N N . VAL B 1 255 ? -9.699 -16.674 4.347 1.00 62.86 394 VAL C N 1
ATOM 4199 C CA . VAL B 1 255 ? -8.718 -17.440 3.595 1.00 65.32 394 VAL C CA 1
ATOM 4200 C C . VAL B 1 255 ? -9.360 -18.557 2.777 1.00 67.91 394 VAL C C 1
ATOM 4201 O O . VAL B 1 255 ? -9.750 -19.606 3.304 1.00 66.52 394 VAL C O 1
ATOM 4205 N N . ASP B 1 256 ? -9.473 -18.318 1.475 1.00 59.94 395 ASP C N 1
ATOM 4206 C CA . ASP B 1 256 ? -10.144 -19.220 0.557 1.00 64.87 395 ASP C CA 1
ATOM 4207 C C . ASP B 1 256 ? -9.410 -20.551 0.440 1.00 65.15 395 ASP C C 1
ATOM 4208 O O . ASP B 1 256 ? -9.997 -21.611 0.658 1.00 63.31 395 ASP C O 1
#

Radius of gyration: 28.12 Å; Cα contacts (8 Å, |Δi|>4): 1348; chains: 2; bounding box: 64×45×82 Å